Protein AF-0000000082836066 (afdb_homodimer)

Organism: NCBI:txid1287738

Radius of gyration: 24.32 Å; Cα contacts (8 Å, |Δi|>4): 1169; chains: 2; bounding box: 62×65×56 Å

Nearest PDB structures (foldseek):
  9f14-assembly1_A  TM=7.361E-01  e=6.456E-20  Klebsiella aerogenes
  3fxq-assembly1_A  TM=5.839E-01  e=1.096E-19  Comamonas testosteroni
  5y2v-assembly1_C  TM=5.783E-01  e=2.811E-19  Synechocystis sp. PCC 6803 substr. Kazusa
  7d98-assembly1_Q  TM=5.309E-01  e=6.087E-20  Cupriavidus necator
  7dwo-assembly1_A  TM=5.742E-01  e=2.047E-16  Aliivibrio fischeri ES114

pLDDT: mean 82.31, std 14.46, range [27.47, 97.88]

Structure (mmCIF, N/CA/C/O backbone):
data_AF-0000000082836066-model_v1
#
loop_
_entity.id
_entity.type
_entity.pdbx_description
1 polymer 'HTH-type transcriptional regulator GbpR'
#
loop_
_atom_site.group_PDB
_atom_site.id
_atom_site.type_symbol
_atom_site.label_atom_id
_atom_site.label_alt_id
_atom_site.label_comp_id
_atom_site.label_asym_id
_atom_site.label_entity_id
_atom_site.label_seq_id
_atom_site.pdbx_PDB_ins_code
_atom_site.Cartn_x
_atom_site.Cartn_y
_atom_site.Cartn_z
_atom_site.occupancy
_atom_site.B_iso_or_equiv
_atom_site.auth_seq_id
_atom_site.auth_comp_id
_atom_site.auth_asym_id
_atom_site.auth_atom_id
_atom_site.pdbx_PDB_model_num
ATOM 1 N N . MET A 1 1 ? 23.344 31.312 3.625 1 27.47 1 MET A N 1
ATOM 2 C CA . MET A 1 1 ? 23.062 31.297 5.062 1 27.47 1 MET A CA 1
ATOM 3 C C . MET A 1 1 ? 22.422 29.984 5.484 1 27.47 1 MET A C 1
ATOM 5 O O . MET A 1 1 ? 21.516 29.5 4.812 1 27.47 1 MET A O 1
ATOM 9 N N . THR A 1 2 ? 23.141 29.281 6.203 1 36.34 2 THR A N 1
ATOM 10 C CA . THR A 1 2 ? 22.672 27.984 6.668 1 36.34 2 THR A CA 1
ATOM 11 C C . THR A 1 2 ? 21.281 28.094 7.27 1 36.34 2 THR A C 1
ATOM 13 O O . THR A 1 2 ? 21.031 28.922 8.156 1 36.34 2 THR A O 1
ATOM 16 N N . PRO A 1 3 ? 20.375 27.672 6.52 1 41.06 3 PRO A N 1
ATOM 17 C CA . PRO A 1 3 ? 19.031 27.75 7.074 1 41.06 3 PRO A CA 1
ATOM 18 C C . PRO A 1 3 ? 18.984 27.422 8.562 1 41.06 3 PRO A C 1
ATOM 20 O O . PRO A 1 3 ? 19.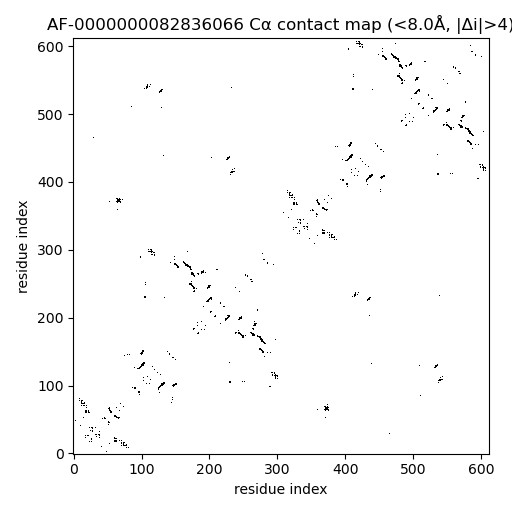656 26.5 9.023 1 41.06 3 PRO A O 1
ATOM 23 N N . PHE A 1 4 ? 18.297 28.266 9.336 1 49.38 4 PHE A N 1
ATOM 24 C CA . PHE A 1 4 ? 18.125 28.172 10.781 1 49.38 4 PHE A CA 1
ATOM 25 C C . PHE A 1 4 ? 19.469 28.234 11.484 1 49.38 4 PHE A C 1
ATOM 27 O O . PHE A 1 4 ? 19.672 27.578 12.516 1 49.38 4 PHE A O 1
ATOM 34 N N . LYS A 1 5 ? 20.453 29.062 10.789 1 47.41 5 LYS A N 1
ATOM 35 C CA . LYS A 1 5 ? 21.812 29.281 11.289 1 47.41 5 LYS A CA 1
ATOM 36 C C . LYS A 1 5 ? 22.516 27.953 11.578 1 47.41 5 LYS A C 1
ATOM 38 O O . LYS A 1 5 ? 23.375 27.891 12.453 1 47.41 5 LYS A O 1
ATOM 43 N N . GLY A 1 6 ? 21.984 26.891 10.867 1 49.12 6 GLY A N 1
ATOM 44 C CA . GLY A 1 6 ? 22.594 25.578 11.008 1 49.12 6 GLY A CA 1
ATOM 45 C C . GLY A 1 6 ? 22.234 24.891 12.32 1 49.12 6 GLY A C 1
ATOM 46 O O . GLY A 1 6 ? 22.875 23.906 12.703 1 49.12 6 GLY A O 1
ATOM 47 N N . LYS A 1 7 ? 21.344 25.453 13.023 1 53.62 7 LYS A N 1
ATOM 48 C CA . LYS A 1 7 ? 21.078 24.984 14.375 1 53.62 7 LYS A CA 1
ATOM 49 C C . LYS A 1 7 ? 19.906 23.984 14.391 1 53.62 7 LYS A C 1
ATOM 51 O O . LYS A 1 7 ? 19.734 23.25 15.367 1 53.62 7 LYS A O 1
ATOM 56 N N . LEU A 1 8 ? 19.203 24 13.266 1 59.16 8 LEU A N 1
ATOM 57 C CA . LEU A 1 8 ? 18.125 23.016 13.227 1 59.16 8 LEU A CA 1
ATOM 58 C C . LEU A 1 8 ? 18.641 21.656 12.797 1 59.16 8 LEU A C 1
ATOM 60 O O . LEU A 1 8 ? 19.219 21.531 11.711 1 59.16 8 LEU A O 1
ATOM 64 N N . ARG A 1 9 ? 18.578 20.703 13.773 1 63.16 9 ARG A N 1
ATOM 65 C CA . ARG A 1 9 ? 19.062 19.359 13.555 1 63.16 9 ARG A CA 1
ATOM 66 C C . ARG A 1 9 ? 17.922 18.422 13.156 1 63.16 9 ARG A C 1
ATOM 68 O O . ARG A 1 9 ? 16.75 18.734 13.367 1 63.16 9 ARG A O 1
ATOM 75 N N . THR A 1 10 ? 18.297 17.344 12.523 1 67.56 10 THR A N 1
ATOM 76 C CA . THR A 1 10 ? 17.344 16.328 12.148 1 67.56 10 THR A CA 1
ATOM 77 C C . THR A 1 10 ? 16.516 15.883 13.352 1 67.56 10 THR A C 1
ATOM 79 O O . THR A 1 10 ? 15.32 15.602 13.227 1 67.56 10 THR A O 1
ATOM 82 N N . ARG A 1 11 ? 17.219 15.828 14.461 1 70.88 11 ARG A N 1
ATOM 83 C CA . ARG A 1 11 ? 16.531 15.422 15.695 1 70.88 11 ARG A CA 1
ATOM 84 C C . ARG A 1 11 ? 15.398 16.375 16.031 1 70.88 11 ARG A C 1
ATOM 86 O O . ARG A 1 11 ? 14.359 15.961 16.547 1 70.88 11 ARG A O 1
ATOM 93 N N . HIS A 1 12 ? 15.664 17.688 15.773 1 72.44 12 HIS A N 1
ATOM 94 C CA . HIS A 1 12 ? 14.609 18.656 16.016 1 72.44 12 HIS A CA 1
ATOM 95 C C . HIS A 1 12 ? 13.367 18.344 15.18 1 72.44 12 HIS A C 1
ATOM 97 O O . HIS A 1 12 ? 12.242 18.453 15.672 1 72.44 12 HIS A O 1
ATOM 103 N N . LEU A 1 13 ? 13.664 17.953 13.969 1 71 13 LEU A N 1
ATOM 104 C CA . LEU A 1 13 ? 12.555 17.625 13.078 1 71 13 LEU A CA 1
ATOM 105 C C . LEU A 1 13 ? 11.789 16.422 13.594 1 71 13 LEU A C 1
ATOM 107 O O . LEU A 1 13 ? 10.555 16.406 13.578 1 71 13 LEU A O 1
ATOM 111 N N . GLU A 1 14 ? 12.484 15.453 14.047 1 73.31 14 GLU A N 1
ATOM 112 C CA . GLU A 1 14 ? 11.875 14.258 14.625 1 73.31 14 GLU A CA 1
ATOM 113 C C . GLU A 1 14 ? 11.031 14.602 15.852 1 73.31 14 GLU A C 1
ATOM 115 O O . GLU A 1 14 ? 9.938 14.062 16.031 1 73.31 14 GLU A O 1
ATOM 120 N N . ILE A 1 15 ? 11.609 15.453 16.688 1 76.19 15 ILE A N 1
ATOM 121 C CA . ILE A 1 15 ? 10.93 15.867 17.906 1 76.19 15 ILE A CA 1
ATOM 122 C C . ILE A 1 15 ? 9.602 16.547 17.547 1 76.19 15 ILE A C 1
ATOM 124 O O . ILE A 1 15 ? 8.555 16.188 18.094 1 76.19 15 ILE A O 1
ATOM 128 N N . VAL A 1 16 ? 9.727 17.453 16.641 1 78.25 16 VAL A N 1
ATOM 129 C CA . VAL A 1 16 ? 8.531 18.203 16.281 1 78.25 16 VAL A CA 1
ATOM 130 C C . VAL A 1 16 ? 7.469 17.25 15.727 1 78.25 16 VAL A C 1
ATOM 132 O O . VAL A 1 16 ? 6.297 17.344 16.109 1 78.25 16 VAL A O 1
ATOM 135 N N . LEU A 1 17 ? 7.91 16.359 14.961 1 72.75 17 LEU A N 1
ATOM 136 C CA . LEU A 1 17 ? 6.953 15.445 14.352 1 72.75 17 LEU A CA 1
ATOM 137 C C . LEU A 1 17 ? 6.355 14.508 15.398 1 72.75 17 LEU A C 1
ATOM 139 O O . LEU A 1 17 ? 5.148 14.258 15.383 1 72.75 17 LEU A O 1
ATOM 143 N N . THR A 1 18 ? 7.168 14.039 16.266 1 74.81 18 THR A N 1
ATOM 144 C CA . THR A 1 18 ? 6.711 13.102 17.297 1 74.81 18 THR A CA 1
ATOM 145 C C . THR A 1 18 ? 5.727 13.773 18.25 1 74.81 18 THR A C 1
ATOM 147 O O . THR A 1 18 ? 4.688 13.203 18.578 1 74.81 18 THR A O 1
ATOM 150 N N . VAL A 1 19 ? 6.059 14.953 18.625 1 78 19 VAL A N 1
ATOM 151 C CA . VAL A 1 19 ? 5.191 15.695 19.531 1 78 19 VAL A CA 1
ATOM 152 C C . VAL A 1 19 ? 3.865 16.016 18.844 1 78 19 VAL A C 1
ATOM 154 O O . VAL A 1 19 ? 2.799 15.898 19.453 1 78 19 VAL A O 1
ATOM 157 N N . ALA A 1 20 ? 4.027 16.391 17.656 1 74.94 20 ALA A N 1
ATOM 158 C CA . ALA A 1 20 ? 2.82 16.703 16.891 1 74.94 20 ALA A CA 1
ATOM 159 C C . ALA A 1 20 ? 1.93 15.477 16.734 1 74.94 20 ALA A C 1
ATOM 161 O O . ALA A 1 20 ? 0.705 15.57 16.844 1 74.94 20 ALA A O 1
ATOM 162 N N . GLU A 1 21 ? 2.59 14.461 16.438 1 67.25 21 GLU A N 1
ATOM 163 C CA . GLU A 1 21 ? 1.878 13.211 16.172 1 67.25 21 GLU A CA 1
ATOM 164 C C . GLU A 1 21 ? 1.213 12.68 17.438 1 67.25 21 GLU A C 1
ATOM 166 O O . GLU A 1 21 ? 0.056 12.25 17.406 1 67.25 21 GLU A O 1
ATOM 171 N N . LEU A 1 22 ? 1.897 12.719 18.547 1 68.38 22 LEU A N 1
ATOM 172 C CA . LEU A 1 22 ? 1.424 12.094 19.766 1 68.38 22 LEU A CA 1
ATOM 173 C C . LEU A 1 22 ? 0.566 13.055 20.578 1 68.38 22 LEU A C 1
ATOM 175 O O . LEU A 1 22 ? -0.261 12.625 21.391 1 68.38 22 LEU A O 1
ATOM 179 N N . GLY A 1 23 ? 0.705 14.312 20.359 1 73.31 23 GLY A N 1
ATOM 180 C CA . GLY A 1 23 ? -0.079 15.344 21.016 1 73.31 23 GLY A CA 1
ATOM 181 C C . GLY A 1 23 ? 0.1 15.359 22.531 1 73.31 23 GLY A C 1
ATOM 182 O O . GLY A 1 23 ? -0.741 15.891 23.25 1 73.31 23 GLY A O 1
ATOM 183 N N . ASN A 1 24 ? 0.941 14.633 23.016 1 77.19 24 ASN A N 1
ATOM 184 C CA . ASN A 1 24 ? 1.26 14.516 24.438 1 77.19 24 ASN A CA 1
ATOM 185 C C . ASN A 1 24 ? 2.768 14.484 24.672 1 77.19 24 ASN A C 1
ATOM 187 O O . ASN A 1 24 ? 3.459 13.586 24.172 1 77.19 24 ASN A O 1
ATOM 191 N N . LEU A 1 25 ? 3.158 15.5 25.469 1 80.94 25 LEU A N 1
ATOM 192 C CA . LEU A 1 25 ? 4.594 15.68 25.656 1 80.94 25 LEU A CA 1
ATOM 193 C C . LEU A 1 25 ? 5.203 14.477 26.375 1 80.94 25 LEU A C 1
ATOM 195 O O . LEU A 1 25 ? 6.316 14.055 26.047 1 80.94 25 LEU A O 1
ATOM 199 N N . SER A 1 26 ? 4.422 14 27.297 1 80.5 26 SER A N 1
ATOM 200 C CA . SER A 1 26 ? 4.953 12.867 28.047 1 80.5 26 SER A CA 1
ATOM 201 C C . SER A 1 26 ? 5.102 11.633 27.156 1 80.5 26 SER A C 1
ATOM 203 O O . SER A 1 26 ? 6.113 10.938 27.219 1 80.5 26 SER A O 1
ATOM 205 N N . LYS A 1 27 ? 4.152 11.453 26.406 1 78.31 27 LYS A N 1
ATOM 206 C CA . LYS A 1 27 ? 4.191 10.312 25.5 1 78.31 27 LYS A CA 1
ATOM 207 C C . LYS A 1 27 ? 5.277 10.484 24.438 1 78.31 27 LYS A C 1
ATOM 209 O O . LYS A 1 27 ? 5.969 9.523 24.094 1 78.31 27 LYS A O 1
ATOM 214 N N . ALA A 1 28 ? 5.34 11.617 23.984 1 79.81 28 ALA A N 1
ATOM 215 C CA . ALA A 1 28 ? 6.379 11.922 23 1 79.81 28 ALA A CA 1
ATOM 216 C C . ALA A 1 28 ? 7.77 11.742 23.594 1 79.81 28 ALA A C 1
ATOM 218 O O . ALA A 1 28 ? 8.672 11.211 22.938 1 79.81 28 ALA A O 1
ATOM 219 N N . ALA A 1 29 ? 7.91 12.164 24.781 1 84.19 29 ALA A N 1
ATOM 220 C CA . ALA A 1 29 ? 9.188 12.008 25.469 1 84.19 29 ALA A CA 1
ATOM 221 C C . ALA A 1 29 ? 9.57 10.539 25.594 1 84.19 29 ALA A C 1
ATOM 223 O O . ALA A 1 29 ? 10.719 10.164 25.359 1 84.19 29 ALA A O 1
ATOM 224 N N . ALA A 1 30 ? 8.602 9.789 25.922 1 75.5 30 ALA A N 1
ATOM 225 C CA . ALA A 1 30 ? 8.844 8.352 26.062 1 75.5 30 ALA A CA 1
ATOM 226 C C . ALA A 1 30 ? 9.281 7.742 24.719 1 75.5 30 ALA A C 1
ATOM 228 O O . ALA A 1 30 ? 10.25 6.98 24.672 1 75.5 30 ALA A O 1
ATOM 229 N N . GLN A 1 31 ? 8.656 8.156 23.734 1 70.38 31 GLN A N 1
ATOM 230 C CA . GLN A 1 31 ? 8.953 7.613 22.422 1 70.38 31 GLN A CA 1
ATOM 231 C C . GLN A 1 31 ? 10.336 8.055 21.938 1 70.38 31 GLN A C 1
ATOM 233 O O . GLN A 1 31 ? 11.031 7.305 21.25 1 70.38 31 GLN A O 1
ATOM 238 N N . LEU A 1 32 ? 10.633 9.172 22.297 1 73.81 32 LEU A N 1
ATOM 239 C CA . LEU A 1 32 ? 11.898 9.758 21.859 1 73.81 32 LEU A CA 1
ATOM 240 C C . LEU A 1 32 ? 13.008 9.469 22.859 1 73.81 32 LEU A C 1
ATOM 242 O O . LEU A 1 32 ? 14.102 10.031 22.75 1 73.81 32 LEU A O 1
ATOM 246 N N . HIS A 1 33 ? 12.648 8.602 23.812 1 75.56 33 HIS A N 1
ATOM 247 C CA . HIS A 1 33 ? 13.609 8.219 24.844 1 75.56 33 HIS A CA 1
ATOM 248 C C . HIS A 1 33 ? 14.211 9.445 25.516 1 75.56 33 HIS A C 1
ATOM 250 O O . HIS A 1 33 ? 15.438 9.555 25.625 1 75.56 33 HIS A O 1
ATOM 256 N N . SER A 1 34 ? 13.422 10.328 25.812 1 78.69 34 SER A N 1
ATOM 257 C CA . SER A 1 34 ? 13.781 11.555 26.516 1 78.69 34 SER A CA 1
ATOM 258 C C . SER A 1 34 ? 12.875 11.797 27.719 1 78.69 34 SER A C 1
ATOM 260 O O . SER A 1 34 ? 11.891 11.086 27.906 1 78.69 34 SER A O 1
ATOM 262 N N . THR A 1 35 ? 13.383 12.531 28.672 1 82.56 35 THR A N 1
ATOM 263 C CA . THR A 1 35 ? 12.5 12.977 29.75 1 82.56 35 THR A CA 1
ATOM 264 C C . THR A 1 35 ? 11.555 14.062 29.25 1 82.56 35 THR A C 1
ATOM 266 O O . THR A 1 35 ? 11.836 14.742 28.266 1 82.56 35 THR A O 1
ATOM 269 N N . GLN A 1 36 ? 10.422 14.047 29.891 1 86.88 36 GLN A N 1
ATOM 270 C CA . GLN A 1 36 ? 9.461 15.078 29.516 1 86.88 36 GLN A CA 1
ATOM 271 C C . GLN A 1 36 ? 10.07 16.469 29.625 1 86.88 36 GLN A C 1
ATOM 273 O O . GLN A 1 36 ? 9.812 17.328 28.797 1 86.88 36 GLN A O 1
ATOM 278 N N . SER A 1 37 ? 10.898 16.688 30.719 1 88.75 37 SER A N 1
ATOM 279 C CA . SER A 1 37 ? 11.562 17.984 30.875 1 88.75 37 SER A CA 1
ATOM 280 C C . SER A 1 37 ? 12.539 18.234 29.734 1 88.75 37 SER A C 1
ATOM 282 O O . SER A 1 37 ? 12.617 19.359 29.219 1 88.75 37 SER A O 1
ATOM 284 N N . GLY A 1 38 ? 13.266 17.219 29.359 1 87.19 38 GLY A N 1
ATOM 285 C CA . GLY A 1 38 ? 14.188 17.328 28.25 1 87.19 38 GLY A CA 1
ATOM 286 C C . GLY A 1 38 ? 13.5 17.625 26.938 1 87.19 38 GLY A C 1
ATOM 287 O O . GLY A 1 38 ? 13.984 18.453 26.156 1 87.19 38 GLY A O 1
ATOM 288 N N . LEU A 1 39 ? 12.438 16.922 26.734 1 87.31 39 LEU A N 1
ATOM 289 C CA . LEU A 1 39 ? 11.68 17.156 25.5 1 87.31 39 LEU A CA 1
ATOM 290 C C . LEU A 1 39 ? 11.094 18.562 25.484 1 87.31 39 LEU A C 1
ATOM 292 O O . LEU A 1 39 ? 11.102 19.219 24.438 1 87.31 39 LEU A O 1
ATOM 296 N N . SER A 1 40 ? 10.57 19.016 26.641 1 88.06 40 SER A N 1
ATOM 297 C CA . SER A 1 40 ? 10.023 20.359 26.734 1 88.06 40 SER A CA 1
ATOM 298 C C . SER A 1 40 ? 11.086 21.406 26.438 1 88.06 40 SER A C 1
ATOM 300 O O . SER A 1 40 ? 10.82 22.375 25.703 1 88.06 40 SER A O 1
ATOM 302 N N . ARG A 1 41 ? 12.25 21.219 26.875 1 86.69 41 ARG A N 1
ATOM 303 C CA . ARG A 1 41 ? 13.367 22.125 26.594 1 86.69 41 ARG A CA 1
ATOM 304 C C . ARG A 1 41 ? 13.734 22.109 25.109 1 86.69 41 ARG A C 1
ATOM 306 O O . ARG A 1 41 ? 14.031 23.156 24.531 1 86.69 41 ARG A O 1
ATOM 313 N N . ALA A 1 42 ? 13.789 20.906 24.656 1 84.38 42 ALA A N 1
ATOM 314 C CA . ALA A 1 42 ? 14.109 20.781 23.25 1 84.38 42 ALA A CA 1
ATOM 315 C C . ALA A 1 42 ? 13.094 21.516 22.375 1 84.38 42 ALA A C 1
ATOM 317 O O . ALA A 1 42 ? 13.469 22.188 21.406 1 84.38 42 ALA A O 1
ATOM 318 N N . ILE A 1 43 ? 11.859 21.344 22.719 1 86.44 43 ILE A N 1
ATOM 319 C CA . ILE A 1 43 ? 10.812 22.031 21.984 1 86.44 43 ILE A CA 1
ATOM 320 C C . ILE A 1 43 ? 11.008 23.547 22.094 1 86.44 43 ILE A C 1
ATOM 322 O O . ILE A 1 43 ? 10.898 24.266 21.094 1 86.44 43 ILE A O 1
ATOM 326 N N . ALA A 1 44 ? 11.297 24 23.219 1 86.38 44 ALA A N 1
ATOM 327 C CA . ALA A 1 44 ? 11.555 25.422 23.438 1 86.38 44 ALA A CA 1
ATOM 328 C C . ALA A 1 44 ? 12.734 25.906 22.594 1 86.38 44 ALA A C 1
ATOM 330 O O . ALA A 1 44 ? 12.688 26.984 22 1 86.38 44 ALA A O 1
ATOM 331 N N . GLU A 1 45 ? 13.766 25.125 22.594 1 80.19 45 GLU A N 1
ATOM 332 C CA . GLU A 1 45 ? 14.938 25.438 21.766 1 80.19 45 GLU A CA 1
ATOM 333 C C . GLU A 1 45 ? 14.562 25.516 20.297 1 80.19 45 GLU A C 1
ATOM 335 O O . GLU A 1 45 ? 15 26.438 19.594 1 80.19 45 GLU A O 1
ATOM 340 N N . ILE A 1 46 ? 13.82 24.547 19.844 1 78.25 46 ILE A N 1
ATOM 341 C CA . ILE A 1 46 ? 13.391 24.516 18.438 1 78.25 46 ILE A CA 1
ATOM 342 C C . ILE A 1 46 ? 12.555 25.766 18.141 1 78.25 46 ILE A C 1
ATOM 344 O O . ILE A 1 46 ? 12.742 26.406 17.109 1 78.25 46 ILE A O 1
ATOM 348 N N . GLU A 1 47 ? 11.664 26.016 19.078 1 81.44 47 GLU A N 1
ATOM 349 C CA . GLU A 1 47 ? 10.805 27.188 18.891 1 81.44 47 GLU A CA 1
ATOM 350 C C . GLU A 1 47 ? 11.617 28.484 18.891 1 81.44 47 GLU A C 1
ATOM 352 O O . GLU A 1 47 ? 11.312 29.406 18.141 1 81.44 47 GLU A O 1
ATOM 357 N N . GLU A 1 48 ? 12.617 28.531 19.641 1 77 48 GLU A N 1
ATOM 358 C CA . GLU A 1 48 ? 13.531 29.672 19.641 1 77 48 GLU A CA 1
ATOM 359 C C . GLU A 1 48 ? 14.266 29.797 18.312 1 77 48 GLU A C 1
ATOM 361 O O . GLU A 1 48 ? 14.398 30.891 17.766 1 77 48 GLU A O 1
ATOM 366 N N . LEU A 1 49 ? 14.719 28.703 17.891 1 69.62 49 LEU A N 1
ATOM 367 C CA . LEU A 1 49 ? 15.445 28.688 16.625 1 69.62 49 LEU A CA 1
ATOM 368 C C . LEU A 1 49 ? 14.547 29.125 15.469 1 69.62 49 LEU A C 1
ATOM 370 O O . LEU A 1 49 ? 14.992 29.844 14.57 1 69.62 49 LEU A O 1
ATOM 374 N N . VAL A 1 50 ? 13.328 28.594 15.594 1 67.81 50 VAL A N 1
ATOM 375 C CA . VAL A 1 50 ? 12.367 28.891 14.531 1 67.81 50 VAL A CA 1
ATOM 376 C C . VAL A 1 50 ? 11.781 30.281 14.742 1 67.81 50 VAL A C 1
ATOM 378 O O . VAL A 1 50 ? 11.305 30.922 13.789 1 67.81 50 VAL A O 1
ATOM 381 N N . GLY A 1 51 ? 11.93 30.828 15.969 1 66.31 51 GLY A N 1
ATOM 382 C CA . GLY A 1 51 ? 11.43 32.156 16.328 1 66.31 51 GLY A CA 1
ATOM 383 C C . GLY A 1 51 ? 9.93 32.188 16.547 1 66.31 51 GLY A C 1
ATOM 384 O O . GLY A 1 51 ? 9.297 33.219 16.375 1 66.31 51 GLY A O 1
ATOM 385 N N . ALA A 1 52 ? 9.359 31.016 16.719 1 70 52 ALA A N 1
ATOM 386 C CA . ALA A 1 52 ? 7.918 30.922 16.922 1 70 52 ALA A CA 1
ATOM 387 C C . ALA A 1 52 ? 7.555 29.703 17.766 1 70 52 ALA A C 1
ATOM 389 O O . ALA A 1 52 ? 8.328 28.75 17.844 1 70 52 ALA A O 1
ATOM 390 N N . ARG A 1 53 ? 6.398 29.812 18.391 1 80.81 53 ARG A N 1
ATOM 391 C CA . ARG A 1 53 ? 5.863 28.641 19.094 1 80.81 53 ARG A CA 1
ATOM 392 C C . ARG A 1 53 ? 5.301 27.625 18.109 1 80.81 53 ARG A C 1
ATOM 394 O O . ARG A 1 53 ? 4.551 27.984 17.203 1 80.81 53 ARG A O 1
ATOM 401 N N . LEU A 1 54 ? 5.82 26.422 18.312 1 79.88 54 LEU A N 1
ATOM 402 C CA . LEU A 1 54 ? 5.383 25.328 17.453 1 79.88 54 LEU A CA 1
ATOM 403 C C . LEU A 1 54 ? 4.234 24.562 18.078 1 79.88 54 LEU A C 1
ATOM 405 O O . LEU A 1 54 ? 3.418 23.953 17.375 1 79.88 54 LEU A O 1
ATOM 409 N N . PHE A 1 55 ? 4.238 24.516 19.438 1 85 55 PHE A N 1
ATOM 410 C CA . PHE A 1 55 ? 3.246 23.75 20.172 1 85 55 PHE A CA 1
ATOM 411 C C . PHE A 1 55 ? 2.555 24.609 21.219 1 85 55 PHE A C 1
ATOM 413 O O . PHE A 1 55 ? 3.131 25.594 21.703 1 85 55 PHE A O 1
ATOM 420 N N . GLU A 1 56 ? 1.293 24.297 21.422 1 80.69 56 GLU A N 1
ATOM 421 C CA . GLU A 1 56 ? 0.542 24.938 22.5 1 80.69 56 GLU A CA 1
ATOM 422 C C . GLU A 1 56 ? -0.115 23.906 23.406 1 80.69 56 GLU A C 1
ATOM 424 O O . GLU A 1 56 ? -0.489 22.828 22.953 1 80.69 56 GLU A O 1
ATOM 429 N N . ARG A 1 57 ? -0.112 24.203 24.719 1 76.81 57 ARG A N 1
ATOM 430 C CA . ARG A 1 57 ? -0.757 23.344 25.703 1 76.81 57 ARG A CA 1
ATOM 431 C C . ARG A 1 57 ? -2.264 23.578 25.734 1 76.81 57 ARG A C 1
ATOM 433 O O . ARG A 1 57 ? -2.719 24.734 25.75 1 76.81 57 ARG A O 1
ATOM 440 N N . THR A 1 58 ? -2.92 22.594 25.422 1 69.31 58 THR A N 1
ATOM 441 C CA . THR A 1 58 ? -4.375 22.641 25.5 1 69.31 58 THR A CA 1
ATOM 442 C C . THR A 1 58 ? -4.895 21.672 26.562 1 69.31 58 THR A C 1
ATOM 444 O O . THR A 1 58 ? -4.113 20.953 27.188 1 69.31 58 THR A O 1
ATOM 447 N N . ALA A 1 59 ? -6.215 21.719 26.844 1 65.88 59 ALA A N 1
ATOM 448 C CA . ALA A 1 59 ? -6.832 20.797 27.797 1 65.88 59 ALA A CA 1
ATOM 449 C C . ALA A 1 59 ? -6.621 19.344 27.375 1 65.88 59 ALA A C 1
ATOM 451 O O . ALA A 1 59 ? -6.605 18.453 28.219 1 65.88 59 ALA A O 1
ATOM 452 N N . ARG A 1 60 ? -6.355 19.172 26.234 1 58.41 60 ARG A N 1
ATOM 453 C CA . ARG A 1 60 ? -6.293 17.812 25.688 1 58.41 60 ARG A CA 1
ATOM 454 C C . ARG A 1 60 ? -4.848 17.359 25.531 1 58.41 60 ARG A C 1
ATOM 456 O O . ARG A 1 60 ? -4.59 16.219 25.156 1 58.41 60 ARG A O 1
ATOM 463 N N . GLY A 1 61 ? -3.992 18.25 25.875 1 74.56 61 GLY A N 1
ATOM 464 C CA . GLY A 1 61 ? -2.58 17.938 25.75 1 74.56 61 GLY A CA 1
ATOM 465 C C . GLY A 1 61 ? -1.805 18.953 24.938 1 74.56 61 GLY A C 1
ATOM 466 O O . GLY A 1 61 ? -2.004 20.156 25.109 1 74.56 61 GLY A O 1
ATOM 467 N N . THR A 1 62 ? -0.797 18.469 24.219 1 77.94 62 THR A N 1
ATOM 468 C CA . THR A 1 62 ? 0.062 19.328 23.406 1 77.94 62 THR A CA 1
ATOM 469 C C . THR A 1 62 ? -0.354 19.266 21.938 1 77.94 62 THR A C 1
ATOM 471 O O . THR A 1 62 ? -0.503 18.188 21.375 1 77.94 62 THR A O 1
ATOM 474 N N . SER A 1 63 ? -0.7 20.375 21.453 1 78.38 63 SER A N 1
ATOM 475 C CA . SER A 1 63 ? -1.1 20.438 20.047 1 78.38 63 SER A CA 1
ATOM 476 C C . SER A 1 63 ? -0.204 21.375 19.266 1 78.38 63 SER A C 1
ATOM 478 O O . SER A 1 63 ? 0.385 22.297 19.828 1 78.38 63 SER A O 1
ATOM 480 N N . CYS A 1 64 ? -0.024 21.062 18.016 1 73.31 64 CYS A N 1
ATOM 481 C CA . CYS A 1 64 ? 0.785 21.922 17.172 1 73.31 64 CYS A CA 1
ATOM 482 C C . CYS A 1 64 ? 0.113 23.266 16.953 1 73.31 64 CYS A C 1
ATOM 484 O O . CYS A 1 64 ? -1.105 23.344 16.781 1 73.31 64 CYS A O 1
ATOM 486 N N . THR A 1 65 ? 0.953 24.453 17.094 1 68.06 65 THR A N 1
ATOM 487 C CA . THR A 1 65 ? 0.55 25.734 16.516 1 68.06 65 THR A CA 1
ATOM 488 C C . THR A 1 65 ? 0.508 25.656 14.992 1 68.06 65 THR A C 1
ATOM 490 O O . THR A 1 65 ? 0.966 24.672 14.398 1 68.06 65 THR A O 1
ATOM 493 N N . PRO A 1 66 ? 0.005 26.594 14.375 1 53.12 66 PRO A N 1
ATOM 494 C CA . PRO A 1 66 ? 0.083 26.625 12.914 1 53.12 66 PRO A CA 1
ATOM 495 C C . PRO A 1 66 ? 1.515 26.5 12.398 1 53.12 66 PRO A C 1
ATOM 497 O O . PRO A 1 66 ? 1.762 25.797 11.414 1 53.12 66 PRO A O 1
ATOM 500 N N . LEU A 1 67 ? 2.354 27.219 13.008 1 57.38 67 LEU A N 1
ATOM 501 C CA . LEU A 1 67 ? 3.77 27.109 12.672 1 57.38 67 LEU A CA 1
ATOM 502 C C . LEU A 1 67 ? 4.297 25.719 12.984 1 57.38 67 LEU A C 1
ATOM 504 O O . LEU A 1 67 ? 5.164 25.203 12.273 1 57.38 67 LEU A O 1
ATOM 508 N N . GLY A 1 68 ? 3.662 25.188 13.977 1 69.12 68 GLY A N 1
ATOM 509 C CA . GLY A 1 68 ? 4.023 23.812 14.297 1 69.12 68 GLY A CA 1
ATOM 510 C C . GLY A 1 68 ? 3.633 22.828 13.211 1 69.12 68 GLY A C 1
ATOM 511 O O . GLY A 1 68 ? 4.41 21.938 12.867 1 69.12 68 GLY A O 1
ATOM 512 N N . GLU A 1 69 ? 2.555 22.953 12.672 1 61.5 69 GLU A N 1
ATOM 513 C CA . GLU A 1 69 ? 2.088 22.078 11.594 1 61.5 69 GLU A CA 1
ATOM 514 C C . GLU A 1 69 ? 2.947 22.234 10.344 1 61.5 69 GLU A C 1
ATOM 516 O O . GLU A 1 69 ? 3.303 21.25 9.703 1 61.5 69 GLU A O 1
ATOM 521 N N . ALA A 1 70 ? 3.215 23.531 10.008 1 54.72 70 ALA A N 1
ATOM 522 C CA . ALA A 1 70 ? 4.117 23.781 8.891 1 54.72 70 ALA A CA 1
ATOM 523 C C . ALA A 1 70 ? 5.477 23.125 9.109 1 54.72 70 ALA A C 1
ATOM 525 O O . ALA A 1 70 ? 6.039 22.531 8.195 1 54.72 70 ALA A O 1
ATOM 526 N N . MET A 1 71 ? 5.809 23.344 10.289 1 63.5 71 MET A N 1
ATOM 527 C CA . MET A 1 71 ? 7.094 22.75 10.625 1 63.5 71 MET A CA 1
ATOM 528 C C . MET A 1 71 ? 7.035 21.219 10.484 1 63.5 71 MET A C 1
ATOM 530 O O . MET A 1 71 ? 7.996 20.609 10.031 1 63.5 71 MET A O 1
ATOM 534 N N . CYS A 1 72 ? 5.855 20.734 10.789 1 65.12 72 CYS A N 1
ATOM 535 C CA . CYS A 1 72 ? 5.719 19.297 10.688 1 65.12 72 CYS A CA 1
ATOM 536 C C . CYS A 1 72 ? 5.754 18.844 9.234 1 65.12 72 CYS A C 1
ATOM 538 O O . CYS A 1 72 ? 6.395 17.844 8.906 1 65.12 72 CYS A O 1
ATOM 540 N N . ARG A 1 73 ? 5.152 19.484 8.414 1 55.84 73 ARG A N 1
ATOM 541 C CA . ARG A 1 73 ? 5.172 19.172 6.988 1 55.84 73 ARG A CA 1
ATOM 542 C C . ARG A 1 73 ? 6.586 19.25 6.43 1 55.84 73 ARG A C 1
ATOM 544 O O . ARG A 1 73 ? 7.035 18.344 5.734 1 55.84 73 ARG A O 1
ATOM 551 N N . HIS A 1 74 ? 7.156 20.375 6.688 1 56.75 74 HIS A N 1
ATOM 552 C CA . HIS A 1 74 ? 8.531 20.547 6.227 1 56.75 74 HIS A CA 1
ATOM 553 C C . HIS A 1 74 ? 9.461 19.516 6.871 1 56.75 74 HIS A C 1
ATOM 555 O O . HIS A 1 74 ? 10.375 19.016 6.223 1 56.75 74 HIS A O 1
ATOM 561 N N . ALA A 1 75 ? 9.094 19.359 8.156 1 64.06 75 ALA A N 1
ATOM 562 C CA . ALA A 1 75 ? 9.914 18.375 8.852 1 64.06 75 ALA A CA 1
ATOM 563 C C . ALA A 1 75 ? 9.805 17 8.188 1 64.06 75 ALA A C 1
ATOM 565 O O . ALA A 1 75 ? 10.812 16.312 8.008 1 64.06 75 ALA A O 1
ATOM 566 N N . ARG A 1 76 ? 8.602 16.734 7.809 1 59.75 76 ARG A N 1
ATOM 567 C CA . ARG A 1 76 ? 8.406 15.469 7.117 1 59.75 76 ARG A CA 1
ATOM 568 C C . ARG A 1 76 ? 9.172 15.438 5.801 1 59.75 76 ARG A C 1
ATOM 570 O O . ARG A 1 76 ? 9.852 14.445 5.496 1 59.75 76 ARG A O 1
ATOM 577 N N . GLN A 1 77 ? 9.031 16.469 5.09 1 55.62 77 GLN A N 1
ATOM 578 C CA . GLN A 1 77 ? 9.734 16.578 3.816 1 55.62 77 GLN A CA 1
ATOM 579 C C . GLN A 1 77 ? 11.25 16.516 4.016 1 55.62 77 GLN A C 1
ATOM 581 O O . GLN A 1 77 ? 11.945 15.82 3.283 1 55.62 77 GLN A O 1
ATOM 586 N N . LEU A 1 78 ? 11.609 17.281 4.965 1 55.91 78 LEU A N 1
ATOM 587 C CA . LEU A 1 78 ? 13.047 17.344 5.23 1 55.91 78 LEU A CA 1
ATOM 588 C C . LEU A 1 78 ? 13.57 16 5.719 1 55.91 78 LEU A C 1
ATOM 590 O O . LEU A 1 78 ? 14.625 15.547 5.27 1 55.91 78 LEU A O 1
ATOM 594 N N . LEU A 1 79 ? 12.695 15.5 6.566 1 61.03 79 LEU A N 1
ATOM 595 C CA . LEU A 1 79 ? 13.141 14.203 7.078 1 61.03 79 LEU A CA 1
ATOM 596 C C . LEU A 1 79 ? 13.125 13.148 5.973 1 61.03 79 LEU A C 1
ATOM 598 O O . LEU A 1 79 ? 14.016 12.297 5.91 1 61.03 79 LEU A O 1
ATOM 602 N N . THR A 1 80 ? 12.07 13.336 5.156 1 58.19 80 THR A N 1
ATOM 603 C CA . THR A 1 80 ? 12.023 12.461 3.986 1 58.19 80 THR A CA 1
ATOM 604 C C . THR A 1 80 ? 13.242 12.695 3.096 1 58.19 80 THR A C 1
ATOM 606 O O . THR A 1 80 ? 13.859 11.734 2.613 1 58.19 80 THR A O 1
ATOM 609 N N . GLY A 1 81 ? 13.461 13.898 2.838 1 56.03 81 GLY A N 1
ATOM 610 C CA . GLY A 1 81 ? 14.656 14.242 2.088 1 56.03 81 GLY A CA 1
ATOM 611 C C . GLY A 1 81 ? 15.93 13.711 2.723 1 56.03 81 GLY A C 1
ATOM 612 O O . GLY A 1 81 ? 16.797 13.18 2.029 1 56.03 81 GLY A O 1
ATOM 613 N N . PHE A 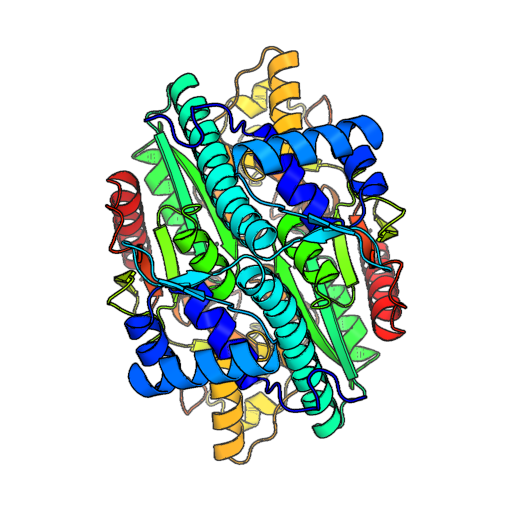1 82 ? 15.953 13.914 4.094 1 55.72 82 PHE A N 1
ATOM 614 C CA . PHE A 1 82 ? 17.109 13.398 4.812 1 55.72 82 PHE A CA 1
ATOM 615 C C . PHE A 1 82 ? 17.203 11.883 4.684 1 55.72 82 PHE A C 1
ATOM 617 O O . PHE A 1 82 ? 18.297 11.336 4.484 1 55.72 82 PHE A O 1
ATOM 624 N N . ARG A 1 83 ? 16.031 11.352 4.828 1 56.97 83 ARG A N 1
ATOM 625 C CA . ARG A 1 83 ? 16.031 9.906 4.684 1 56.97 83 ARG A CA 1
ATOM 626 C C . ARG A 1 83 ? 16.484 9.484 3.291 1 56.97 83 ARG A C 1
ATOM 628 O O . ARG A 1 83 ? 17.266 8.547 3.145 1 56.97 83 ARG A O 1
ATOM 635 N N . LYS A 1 84 ? 15.992 10.203 2.379 1 58.41 84 LYS A N 1
ATOM 636 C CA . LYS A 1 84 ? 16.422 9.93 1.01 1 58.41 84 LYS A CA 1
ATOM 637 C C . LYS A 1 84 ? 17.922 10.164 0.845 1 58.41 84 LYS A C 1
ATOM 639 O O . LYS A 1 84 ? 18.609 9.391 0.181 1 58.41 84 LYS A O 1
ATOM 644 N N . ALA A 1 85 ? 18.297 11.242 1.433 1 54.03 85 ALA A N 1
ATOM 645 C CA . ALA A 1 85 ? 19.734 11.539 1.367 1 54.03 85 ALA A CA 1
ATOM 646 C C . ALA A 1 85 ? 20.547 10.43 2.018 1 54.03 85 ALA A C 1
ATOM 648 O O . ALA A 1 85 ? 21.594 10.039 1.502 1 54.03 85 ALA A O 1
ATOM 649 N N . GLU A 1 86 ? 20.031 10.039 3.1 1 56.78 86 GLU A N 1
ATOM 650 C CA . GLU A 1 86 ? 20.719 8.945 3.787 1 56.78 86 GLU A CA 1
ATOM 651 C C . GLU A 1 86 ? 20.781 7.699 2.91 1 56.78 86 GLU A C 1
ATOM 653 O O . GLU A 1 86 ? 21.812 7.039 2.84 1 56.78 86 GLU A O 1
ATOM 658 N N . ILE A 1 87 ? 19.688 7.465 2.307 1 55.59 87 ILE A N 1
ATOM 659 C CA . ILE A 1 87 ? 19.641 6.309 1.417 1 55.59 87 ILE A CA 1
ATOM 660 C C . ILE A 1 87 ? 20.609 6.508 0.257 1 55.59 87 ILE A C 1
ATOM 662 O O . ILE A 1 87 ? 21.375 5.602 -0.081 1 55.59 87 ILE A O 1
ATOM 666 N N . ASP A 1 88 ? 20.547 7.676 -0.258 1 56.38 88 ASP A N 1
ATOM 667 C CA . ASP A 1 88 ? 21.422 7.977 -1.385 1 56.38 88 ASP A CA 1
ATOM 668 C C . ASP A 1 88 ? 22.891 7.91 -0.969 1 56.38 88 ASP A C 1
ATOM 670 O O . ASP A 1 88 ? 23.719 7.344 -1.685 1 56.38 88 ASP A O 1
ATOM 674 N N . LEU A 1 89 ? 23.156 8.477 0.212 1 53.25 89 LEU A N 1
ATOM 675 C CA . LEU A 1 89 ? 24.531 8.492 0.7 1 53.25 89 LEU A CA 1
ATOM 676 C C . LEU A 1 89 ? 25 7.078 1.038 1 53.25 89 LEU A C 1
ATOM 678 O O . LEU A 1 89 ? 26.125 6.707 0.739 1 53.25 89 LEU A O 1
ATOM 682 N N . ALA A 1 90 ? 24.141 6.371 1.698 1 57.06 90 ALA A N 1
ATOM 683 C CA . ALA A 1 90 ? 24.469 4.98 2.002 1 57.06 90 ALA A CA 1
ATOM 684 C C . ALA A 1 90 ? 24.75 4.195 0.726 1 57.06 90 ALA A C 1
ATOM 686 O O . ALA A 1 90 ? 25.672 3.375 0.692 1 57.06 90 ALA A O 1
ATOM 687 N N . ALA A 1 91 ? 23.953 4.484 -0.242 1 58.34 91 ALA A N 1
ATOM 688 C CA . ALA A 1 91 ? 24.172 3.842 -1.535 1 58.34 91 ALA A CA 1
ATOM 689 C C . ALA A 1 91 ? 25.531 4.223 -2.111 1 58.34 91 ALA A C 1
ATOM 691 O O . ALA A 1 91 ? 26.266 3.367 -2.604 1 58.34 91 ALA A O 1
ATOM 692 N N . LEU A 1 92 ? 25.875 5.438 -1.999 1 52.91 92 LEU A N 1
ATOM 693 C CA . LEU A 1 92 ? 27.156 5.906 -2.508 1 52.91 92 LEU A CA 1
ATOM 694 C C . LEU A 1 92 ? 28.312 5.285 -1.73 1 52.91 92 LEU A C 1
ATOM 696 O O . LEU A 1 92 ? 29.328 4.91 -2.316 1 52.91 92 LEU A O 1
ATOM 700 N N . LEU A 1 93 ? 28.109 5.172 -0.459 1 54.16 93 LEU A N 1
ATOM 701 C CA . LEU A 1 93 ? 29.141 4.602 0.4 1 54.16 93 LEU A CA 1
ATOM 702 C C . LEU A 1 93 ? 29.359 3.129 0.067 1 54.16 93 LEU A C 1
ATOM 704 O O . LEU A 1 93 ? 30.469 2.619 0.233 1 54.16 93 LEU A O 1
ATOM 708 N N . ARG A 1 94 ? 28.266 2.559 -0.408 1 56.69 94 ARG A N 1
ATOM 709 C CA . ARG A 1 94 ? 28.391 1.154 -0.786 1 56.69 94 ARG A CA 1
ATOM 710 C C . ARG A 1 94 ? 28.938 1.015 -2.203 1 56.69 94 ARG A C 1
ATOM 712 O O . ARG A 1 94 ? 29.016 -0.093 -2.74 1 56.69 94 ARG A O 1
ATOM 719 N N . GLY A 1 95 ? 29.281 2.172 -2.752 1 54.72 95 GLY A N 1
ATOM 720 C CA . GLY A 1 95 ? 29.844 2.129 -4.094 1 54.72 95 GLY A CA 1
ATOM 721 C C . GLY A 1 95 ? 28.781 2.246 -5.18 1 54.72 95 GLY A C 1
ATOM 722 O O . GLY A 1 95 ? 29.109 2.145 -6.367 1 54.72 95 GLY A O 1
ATOM 723 N N . ASP A 1 96 ? 27.625 2.465 -4.594 1 61.94 96 ASP A N 1
ATOM 724 C CA . ASP A 1 96 ? 26.562 2.625 -5.59 1 61.94 96 ASP A CA 1
ATOM 725 C C . ASP A 1 96 ? 26.625 4.004 -6.238 1 61.94 96 ASP A C 1
ATOM 727 O O . ASP A 1 96 ? 27.266 4.918 -5.707 1 61.94 96 ASP A O 1
ATOM 731 N N . GLU A 1 97 ? 26.219 4.082 -7.52 1 67.38 97 GLU A N 1
ATOM 732 C CA . GLU A 1 97 ? 26.203 5.324 -8.289 1 67.38 97 GLU A CA 1
ATOM 733 C C . GLU A 1 97 ? 24.969 6.168 -7.941 1 67.38 97 GLU A C 1
ATOM 735 O O . GLU A 1 97 ? 24.859 7.32 -8.375 1 67.38 97 GLU A O 1
ATOM 740 N N . GLY A 1 98 ? 24.141 5.559 -7.113 1 76.38 98 GLY A N 1
ATOM 741 C CA . GLY A 1 98 ? 22.969 6.332 -6.73 1 76.38 98 GLY A CA 1
ATOM 742 C C . GLY A 1 98 ? 21.781 5.473 -6.316 1 76.38 98 GLY A C 1
ATOM 743 O O . GLY A 1 98 ? 21.938 4.27 -6.094 1 76.38 98 GLY A O 1
ATOM 744 N N . SER A 1 99 ? 20.656 6.199 -6.031 1 83 99 SER A N 1
ATOM 745 C CA . SER A 1 99 ? 19.422 5.516 -5.637 1 83 99 SER A CA 1
ATOM 746 C C . SER A 1 99 ? 18.234 6.012 -6.445 1 83 99 SER A C 1
ATOM 748 O O . SER A 1 99 ? 18.266 7.125 -6.977 1 83 99 SER A O 1
ATOM 750 N N . LEU A 1 100 ? 17.344 5.117 -6.672 1 90 100 LEU A N 1
ATOM 751 C CA . LEU A 1 100 ? 16.094 5.422 -7.355 1 90 100 LEU A CA 1
ATOM 752 C C . LEU A 1 100 ? 14.898 4.883 -6.574 1 90 100 LEU A C 1
ATOM 754 O O . LEU A 1 100 ? 14.828 3.688 -6.281 1 90 100 LEU A O 1
ATOM 758 N N . THR A 1 101 ? 14.062 5.754 -6.141 1 91.81 101 THR A N 1
ATOM 759 C CA . THR A 1 101 ? 12.82 5.355 -5.488 1 91.81 101 THR A CA 1
ATOM 760 C C . THR A 1 101 ? 11.633 5.535 -6.434 1 91.81 101 THR A C 1
ATOM 762 O O . THR A 1 101 ? 11.297 6.656 -6.816 1 91.81 101 THR A O 1
ATOM 765 N N . VAL A 1 102 ? 10.992 4.426 -6.742 1 96.75 102 VAL A N 1
ATOM 766 C CA . VAL A 1 102 ? 9.867 4.414 -7.664 1 96.75 102 VAL A CA 1
ATOM 767 C C . VAL A 1 102 ? 8.57 4.164 -6.898 1 96.75 102 VAL A C 1
ATOM 769 O O . VAL A 1 102 ? 8.461 3.182 -6.16 1 96.75 102 VAL A O 1
ATOM 772 N N . GLY A 1 103 ? 7.652 5.113 -6.961 1 97.19 103 GLY A N 1
ATOM 773 C CA . GLY A 1 103 ? 6.293 4.809 -6.543 1 97.19 103 GLY A CA 1
ATOM 774 C C . GLY A 1 103 ? 5.512 4.023 -7.582 1 97.19 103 GLY A C 1
ATOM 775 O O . GLY A 1 103 ? 5.625 4.281 -8.781 1 97.19 103 GLY A O 1
ATOM 776 N N . CYS A 1 104 ? 4.746 3.076 -7.098 1 97.62 104 CYS A N 1
ATOM 777 C CA . CYS A 1 104 ? 3.988 2.24 -8.023 1 97.62 104 CYS A CA 1
ATOM 778 C C . CYS A 1 104 ? 2.584 1.976 -7.496 1 97.62 104 CYS A C 1
ATOM 780 O O . CYS A 1 104 ? 2.418 1.496 -6.375 1 97.62 104 CYS A O 1
ATOM 782 N N . PHE A 1 105 ? 1.627 2.305 -8.352 1 96.38 105 PHE A N 1
ATOM 783 C CA . PHE A 1 105 ? 0.264 1.881 -8.055 1 96.38 105 PHE A CA 1
ATOM 784 C C . PHE A 1 105 ? 0.196 0.37 -7.867 1 96.38 105 PHE A C 1
ATOM 786 O O . PHE A 1 105 ? 0.666 -0.387 -8.719 1 96.38 105 PHE A O 1
ATOM 793 N N . SER A 1 106 ? -0.391 -0.027 -6.809 1 97.25 106 SER A N 1
ATOM 794 C CA . SER A 1 106 ? -0.285 -1.39 -6.293 1 97.25 106 SER A CA 1
ATOM 795 C C . SER A 1 106 ? -0.724 -2.41 -7.34 1 97.25 106 SER A C 1
ATOM 797 O O . SER A 1 106 ? -0.179 -3.514 -7.402 1 97.25 106 SER A O 1
ATOM 799 N N . MET A 1 107 ? -1.653 -2.109 -8.203 1 96.62 107 MET A N 1
ATOM 800 C CA . MET A 1 107 ? -2.236 -3.07 -9.133 1 96.62 107 MET A CA 1
ATOM 801 C C . MET A 1 107 ? -1.281 -3.363 -10.281 1 96.62 107 MET A C 1
ATOM 803 O O . MET A 1 107 ? -1.506 -4.289 -11.062 1 96.62 107 MET A O 1
ATOM 807 N N . PHE A 1 108 ? -0.177 -2.631 -10.352 1 96.88 108 PHE A N 1
ATOM 808 C CA . PHE A 1 108 ? 0.804 -2.848 -11.406 1 96.88 108 PHE A CA 1
ATOM 809 C C . PHE A 1 108 ? 2.139 -3.299 -10.82 1 96.88 108 PHE A C 1
ATOM 811 O O . PHE A 1 108 ? 3.158 -3.297 -11.516 1 96.88 108 PHE A O 1
ATOM 818 N N . ALA A 1 109 ? 2.152 -3.602 -9.539 1 96 109 ALA A N 1
ATOM 819 C CA . ALA A 1 109 ? 3.402 -3.918 -8.852 1 96 109 ALA A CA 1
ATOM 820 C C . ALA A 1 109 ? 4.039 -5.18 -9.43 1 96 109 ALA A C 1
ATOM 822 O O . ALA A 1 109 ? 5.266 -5.289 -9.492 1 96 109 ALA A O 1
ATOM 823 N N . GLY A 1 110 ? 3.219 -6.203 -9.711 1 95.94 110 GLY A N 1
ATOM 824 C CA . GLY A 1 110 ? 3.758 -7.34 -10.438 1 95.94 110 GLY A CA 1
ATOM 825 C C . GLY A 1 110 ? 4.16 -7.004 -11.859 1 95.94 110 GLY A C 1
ATOM 826 O O . GLY A 1 110 ? 5.195 -6.371 -12.078 1 95.94 110 GLY A O 1
ATOM 827 N N . TRP A 1 111 ? 3.387 -7.465 -12.773 1 93.94 111 TRP A N 1
ATOM 828 C CA . TRP A 1 111 ? 3.531 -6.965 -14.141 1 93.94 111 TRP A CA 1
ATOM 829 C C . TRP A 1 111 ? 2.9 -5.582 -14.281 1 93.94 111 TRP A C 1
ATOM 831 O O . TRP A 1 111 ? 1.79 -5.348 -13.805 1 93.94 111 TRP A O 1
ATOM 841 N N . PRO A 1 112 ? 3.658 -4.691 -14.828 1 96 112 PRO A N 1
ATOM 842 C CA . PRO A 1 112 ? 4.922 -4.844 -15.547 1 96 112 PRO A CA 1
ATOM 843 C C . PRO A 1 112 ? 6.125 -4.371 -14.734 1 96 112 PRO A C 1
ATOM 845 O O . PRO A 1 112 ? 7.266 -4.453 -15.211 1 96 112 PRO A O 1
ATOM 848 N N . VAL A 1 113 ? 5.91 -3.926 -13.594 1 97.31 113 VAL A N 1
ATOM 849 C CA . VAL A 1 113 ? 6.949 -3.199 -12.867 1 97.31 113 VAL A CA 1
ATOM 850 C C . VAL A 1 113 ? 8.047 -4.164 -12.438 1 97.31 113 VAL A C 1
ATOM 852 O O . VAL A 1 113 ? 9.227 -3.807 -12.422 1 97.31 113 VAL A O 1
ATOM 855 N N . ALA A 1 114 ? 7.707 -5.363 -12.055 1 96.5 114 ALA A N 1
ATOM 856 C CA . ALA A 1 114 ? 8.711 -6.344 -11.656 1 96.5 114 ALA A CA 1
ATOM 857 C C . ALA A 1 114 ? 9.68 -6.633 -12.805 1 96.5 114 ALA A C 1
ATOM 859 O O . ALA A 1 114 ? 10.891 -6.703 -12.594 1 96.5 114 ALA A O 1
ATOM 860 N N . GLN A 1 115 ? 9.148 -6.828 -13.969 1 95.5 115 GLN A N 1
ATOM 861 C CA . GLN A 1 115 ? 9.984 -7.059 -15.141 1 95.5 115 GLN A CA 1
ATOM 862 C C . GLN A 1 115 ? 10.898 -5.863 -15.414 1 95.5 115 GLN A C 1
ATOM 864 O O . GLN A 1 115 ? 12.078 -6.035 -15.711 1 95.5 115 GLN A O 1
ATOM 869 N N . ALA A 1 116 ? 10.328 -4.723 -15.328 1 97.25 116 ALA A N 1
ATOM 870 C CA . ALA A 1 116 ? 11.109 -3.506 -15.531 1 97.25 116 ALA A CA 1
ATOM 871 C C . ALA A 1 116 ? 12.219 -3.389 -14.484 1 97.25 116 ALA A C 1
ATOM 873 O O . ALA A 1 116 ? 13.344 -2.994 -14.812 1 97.25 116 ALA A O 1
ATOM 874 N N . ALA A 1 117 ? 11.875 -3.648 -13.25 1 97.19 117 ALA A N 1
ATOM 875 C CA . ALA A 1 117 ? 12.852 -3.578 -12.164 1 97.19 117 ALA A CA 1
ATOM 876 C C . ALA A 1 117 ? 14.023 -4.523 -12.422 1 97.19 117 ALA A C 1
ATOM 878 O O . ALA A 1 117 ? 15.18 -4.148 -12.234 1 97.19 117 ALA A O 1
ATOM 879 N N . SER A 1 118 ? 13.68 -5.75 -12.789 1 94.94 118 SER A N 1
ATOM 880 C CA . SER A 1 118 ? 14.719 -6.73 -13.086 1 94.94 118 SER A CA 1
ATOM 881 C C . SER A 1 118 ? 15.648 -6.242 -14.188 1 94.94 118 SER A C 1
ATOM 883 O O . SER A 1 118 ? 16.875 -6.262 -14.031 1 94.94 118 SER A O 1
ATOM 885 N N . ARG A 1 119 ? 15.094 -5.789 -15.281 1 95.5 119 ARG A N 1
ATOM 886 C CA . ARG A 1 119 ? 15.867 -5.293 -16.422 1 95.5 119 ARG A CA 1
ATOM 887 C C . ARG A 1 119 ? 16.688 -4.066 -16.031 1 95.5 119 ARG A C 1
ATOM 889 O O . ARG A 1 119 ? 17.844 -3.932 -16.438 1 95.5 119 ARG A O 1
ATOM 896 N N . PHE A 1 120 ? 16.078 -3.178 -15.32 1 96.38 120 PHE A N 1
ATOM 897 C CA . PHE A 1 120 ? 16.75 -1.956 -14.883 1 96.38 120 PHE A CA 1
ATOM 898 C C . PHE A 1 120 ? 17.969 -2.281 -14.031 1 96.38 120 PHE A C 1
ATOM 900 O O . PHE A 1 120 ? 19.031 -1.677 -14.203 1 96.38 120 PHE A O 1
ATOM 907 N N . ARG A 1 121 ? 17.781 -3.168 -13.133 1 93.62 121 ARG A N 1
ATOM 908 C CA . ARG A 1 121 ? 18.875 -3.543 -12.242 1 93.62 121 ARG A CA 1
ATOM 909 C C . ARG A 1 121 ? 20.031 -4.176 -13.023 1 93.62 121 ARG A C 1
ATOM 911 O O . ARG A 1 121 ? 21.203 -4.012 -12.664 1 93.62 121 ARG A O 1
ATOM 918 N N . GLU A 1 122 ? 19.703 -4.949 -14.031 1 92.94 122 GLU A N 1
ATOM 919 C CA . GLU A 1 122 ? 20.719 -5.535 -14.891 1 92.94 122 GLU A CA 1
ATOM 920 C C . GLU A 1 122 ? 21.516 -4.453 -15.625 1 92.94 122 GLU A C 1
ATOM 922 O O . GLU A 1 122 ? 22.734 -4.551 -15.75 1 92.94 122 GLU A O 1
ATOM 927 N N . ARG A 1 123 ? 20.812 -3.457 -16.062 1 93.75 123 ARG A N 1
ATOM 928 C CA . ARG A 1 123 ? 21.422 -2.381 -16.844 1 93.75 123 ARG A CA 1
ATOM 929 C C . ARG A 1 123 ? 22.125 -1.374 -15.945 1 93.75 123 ARG A C 1
ATOM 931 O O . ARG A 1 123 ? 23.078 -0.715 -16.359 1 93.75 123 ARG A O 1
ATOM 938 N N . HIS A 1 124 ? 21.625 -1.266 -14.734 1 91.31 124 HIS A N 1
ATOM 939 C CA . HIS A 1 124 ? 22.141 -0.297 -13.781 1 91.31 124 HIS A CA 1
ATOM 940 C C . HIS A 1 124 ? 22.438 -0.956 -12.438 1 91.31 124 HIS A C 1
ATOM 942 O O . HIS A 1 124 ? 21.875 -0.573 -11.414 1 91.31 124 HIS A O 1
ATOM 948 N N . PRO A 1 125 ? 23.391 -1.778 -12.391 1 88.44 125 PRO A N 1
ATOM 949 C CA . PRO A 1 125 ? 23.641 -2.59 -11.203 1 88.44 125 PRO A CA 1
ATOM 950 C C . PRO A 1 125 ? 24.125 -1.76 -10.016 1 88.44 125 PRO A C 1
ATOM 952 O O . PRO A 1 125 ? 24.109 -2.23 -8.875 1 88.44 125 PRO A O 1
ATOM 955 N N . ARG A 1 126 ? 24.547 -0.533 -10.242 1 84.69 126 ARG A N 1
ATOM 956 C CA . ARG A 1 126 ? 25.109 0.277 -9.164 1 84.69 126 ARG A CA 1
ATOM 957 C C . ARG A 1 126 ? 24.078 1.268 -8.633 1 84.69 126 ARG A C 1
ATOM 959 O O . ARG A 1 126 ? 24.422 2.186 -7.883 1 84.69 126 ARG A O 1
ATOM 966 N N . ILE A 1 127 ? 22.859 1.09 -9.047 1 86 127 ILE A N 1
ATOM 967 C CA . ILE A 1 127 ? 21.781 1.927 -8.531 1 86 127 ILE A CA 1
ATOM 968 C C . ILE A 1 127 ? 20.922 1.128 -7.551 1 86 127 ILE A C 1
ATOM 970 O O . ILE A 1 127 ? 20.469 0.028 -7.867 1 86 127 ILE A O 1
ATOM 974 N N . THR A 1 128 ? 20.766 1.655 -6.352 1 85.38 128 THR A N 1
ATOM 975 C CA . THR A 1 128 ? 19.844 1.048 -5.387 1 85.38 128 THR A CA 1
ATOM 976 C C . THR A 1 128 ? 18.406 1.363 -5.742 1 85.38 128 THR A C 1
ATOM 978 O O . THR A 1 128 ? 18 2.529 -5.781 1 85.38 128 THR A O 1
ATOM 981 N N . LEU A 1 129 ? 17.672 0.345 -6.004 1 93.06 129 LEU A N 1
ATOM 982 C CA . LEU A 1 129 ? 16.281 0.512 -6.43 1 93.06 129 LEU A CA 1
ATOM 983 C C . LEU A 1 129 ? 15.32 0.216 -5.285 1 93.06 129 LEU A C 1
ATOM 985 O O . LEU A 1 129 ? 15.461 -0.799 -4.598 1 93.06 129 LEU A O 1
ATOM 989 N N . THR A 1 130 ? 14.422 1.089 -5.043 1 93.38 130 THR A N 1
ATOM 990 C CA . THR A 1 130 ? 13.352 0.92 -4.066 1 93.38 130 THR A CA 1
ATOM 991 C C . THR A 1 130 ? 11.984 1.146 -4.711 1 93.38 130 THR A C 1
ATOM 993 O O . THR A 1 130 ? 11.805 2.105 -5.465 1 93.38 130 THR A O 1
ATOM 996 N N . LEU A 1 131 ? 11.086 0.232 -4.449 1 96.88 131 LEU A N 1
ATOM 997 C CA . LEU A 1 131 ? 9.711 0.363 -4.922 1 96.88 131 LEU A CA 1
ATOM 998 C C . LEU A 1 131 ? 8.758 0.627 -3.762 1 96.88 131 LEU A C 1
ATOM 1000 O O . LEU A 1 131 ? 8.625 -0.203 -2.859 1 96.88 131 LEU A O 1
ATOM 1004 N N . GLU A 1 132 ? 8.133 1.761 -3.768 1 94.88 132 GLU A N 1
ATOM 1005 C CA . GLU A 1 132 ? 7.043 2.059 -2.842 1 94.88 132 GLU A CA 1
ATOM 1006 C C . GLU A 1 132 ? 5.684 1.78 -3.48 1 94.88 132 GLU A C 1
ATOM 1008 O O . GLU A 1 132 ? 5.242 2.518 -4.363 1 94.88 132 GLU A O 1
ATOM 1013 N N . ILE A 1 133 ? 5.027 0.802 -2.949 1 96.56 133 ILE A N 1
ATOM 1014 C CA . ILE A 1 133 ? 3.787 0.328 -3.551 1 96.56 133 ILE A CA 1
ATOM 1015 C C . ILE A 1 133 ? 2.596 0.862 -2.76 1 96.56 133 ILE A C 1
ATOM 1017 O O . ILE A 1 133 ? 2.586 0.812 -1.527 1 96.56 133 ILE A O 1
ATOM 1021 N N . GLY A 1 134 ? 1.609 1.388 -3.432 1 94.62 134 GLY A N 1
ATOM 1022 C CA . GLY A 1 134 ? 0.447 1.928 -2.746 1 94.62 134 GLY A CA 1
ATOM 1023 C C . GLY A 1 134 ? -0.605 2.473 -3.693 1 94.62 134 GLY A C 1
ATOM 1024 O O . GLY A 1 134 ? -0.7 2.033 -4.84 1 94.62 134 GLY A O 1
ATOM 1025 N N . THR A 1 135 ? -1.491 3.312 -3.184 1 91.69 135 THR A N 1
ATOM 1026 C CA . THR A 1 135 ? -2.539 3.939 -3.98 1 91.69 135 THR A CA 1
ATOM 1027 C C . THR A 1 135 ? -2.037 5.234 -4.613 1 91.69 135 THR A C 1
ATOM 1029 O O . THR A 1 135 ? -1.072 5.832 -4.133 1 91.69 135 THR A O 1
ATOM 1032 N N . HIS A 1 136 ? -2.674 5.602 -5.656 1 87.5 136 HIS A N 1
ATOM 1033 C CA . HIS A 1 136 ? -2.293 6.84 -6.324 1 87.5 136 HIS A CA 1
ATOM 1034 C C . HIS A 1 136 ? -2.307 8.016 -5.355 1 87.5 136 HIS A C 1
ATOM 1036 O O . HIS A 1 136 ? -1.384 8.836 -5.348 1 87.5 136 HIS A O 1
ATOM 1042 N N . GLU A 1 137 ? -3.357 8.125 -4.574 1 80.06 137 GLU A N 1
ATOM 1043 C CA . GLU A 1 137 ? -3.559 9.258 -3.668 1 80.06 137 GLU A CA 1
ATOM 1044 C C . GLU A 1 137 ? -2.396 9.391 -2.689 1 80.06 137 GLU A C 1
ATOM 1046 O O . GLU A 1 137 ? -1.911 10.5 -2.445 1 80.06 137 GLU A O 1
ATOM 1051 N N . ARG A 1 138 ? -1.966 8.328 -2.238 1 82.38 138 ARG A N 1
ATOM 1052 C CA . ARG A 1 138 ? -0.868 8.344 -1.276 1 82.38 138 ARG A CA 1
ATOM 1053 C C . ARG A 1 138 ? 0.465 8.602 -1.97 1 82.38 138 ARG A C 1
ATOM 1055 O O . ARG A 1 138 ? 1.283 9.383 -1.48 1 82.38 138 ARG A O 1
ATOM 1062 N N . LEU A 1 139 ? 0.654 8.008 -3.051 1 90.12 139 LEU A N 1
ATOM 1063 C CA . LEU A 1 139 ? 1.944 8.055 -3.727 1 90.12 139 LEU A CA 1
ATOM 1064 C C . LEU A 1 139 ? 2.186 9.43 -4.34 1 90.12 139 LEU A C 1
ATOM 1066 O O . LEU A 1 139 ? 3.326 9.891 -4.414 1 90.12 139 LEU A O 1
ATOM 1070 N N . ILE A 1 140 ? 1.137 10.047 -4.766 1 84.56 140 ILE A N 1
ATOM 1071 C CA . ILE A 1 140 ? 1.308 11.375 -5.348 1 84.56 140 ILE 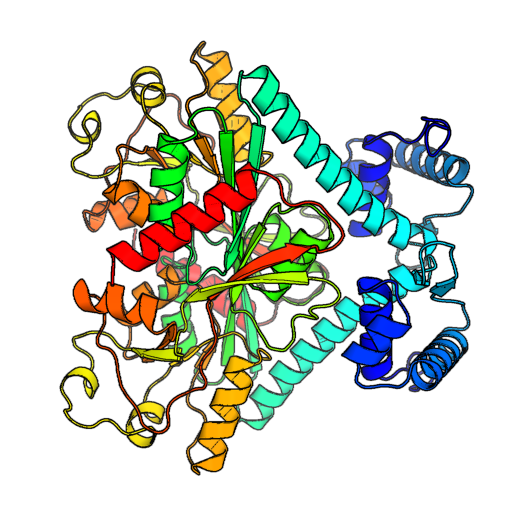A CA 1
ATOM 1072 C C . ILE A 1 140 ? 1.771 12.352 -4.27 1 84.56 140 ILE A C 1
ATOM 1074 O O . ILE A 1 140 ? 2.547 13.273 -4.551 1 84.56 140 ILE A O 1
ATOM 1078 N N . GLU A 1 141 ? 1.263 12.211 -3.074 1 75.5 141 GLU A N 1
ATOM 1079 C CA . GLU A 1 141 ? 1.734 13.016 -1.947 1 75.5 141 GLU A CA 1
ATOM 1080 C C . GLU A 1 141 ? 3.219 12.781 -1.689 1 75.5 141 GLU A C 1
ATOM 1082 O O . GLU A 1 141 ? 3.957 13.719 -1.388 1 75.5 141 GLU A O 1
ATOM 1087 N N . ASP A 1 142 ? 3.6 11.523 -1.756 1 82.94 142 ASP A N 1
ATOM 1088 C CA . ASP A 1 142 ? 5.012 11.188 -1.584 1 82.94 142 ASP A CA 1
ATOM 1089 C C . ASP A 1 142 ? 5.863 11.828 -2.678 1 82.94 142 ASP A C 1
ATOM 1091 O O . ASP A 1 142 ? 6.988 12.258 -2.422 1 82.94 142 ASP A O 1
ATOM 1095 N N . LEU A 1 143 ? 5.34 11.82 -3.891 1 85.88 143 LEU A N 1
ATOM 1096 C CA . LEU A 1 143 ? 6.043 12.469 -4.992 1 85.88 143 LEU A CA 1
ATOM 1097 C C . LEU A 1 143 ? 6.215 13.961 -4.723 1 85.88 143 LEU A C 1
ATOM 1099 O O . LEU A 1 143 ? 7.301 14.508 -4.918 1 85.88 143 LEU A O 1
ATOM 1103 N N . ASP A 1 144 ? 5.18 14.508 -4.227 1 74.31 144 ASP A N 1
ATOM 1104 C CA . ASP A 1 144 ? 5.195 15.938 -3.938 1 74.31 144 ASP A CA 1
ATOM 1105 C C . ASP A 1 144 ? 6.199 16.266 -2.832 1 74.31 144 ASP A C 1
ATOM 1107 O O . ASP A 1 144 ? 6.855 17.297 -2.867 1 74.31 144 ASP A O 1
ATOM 1111 N N . ALA A 1 145 ? 6.273 15.352 -1.899 1 69.5 145 ALA A N 1
ATOM 1112 C CA . ALA A 1 145 ? 7.164 15.547 -0.758 1 69.5 145 ALA A CA 1
ATOM 1113 C C . ALA A 1 145 ? 8.609 15.25 -1.138 1 69.5 145 ALA A C 1
ATOM 1115 O O . ALA A 1 145 ? 9.531 15.484 -0.347 1 69.5 145 ALA A O 1
ATOM 1116 N N . GLY A 1 146 ? 8.781 14.703 -2.33 1 76.81 146 GLY A N 1
ATOM 1117 C CA . GLY A 1 146 ? 10.133 14.414 -2.799 1 76.81 146 GLY A CA 1
ATOM 1118 C C . GLY A 1 146 ? 10.625 13.047 -2.371 1 76.81 146 GLY A C 1
ATOM 1119 O O . GLY A 1 146 ? 11.805 12.734 -2.516 1 76.81 146 GLY A O 1
ATOM 1120 N N . ALA A 1 147 ? 9.75 12.273 -1.851 1 81.12 147 ALA A N 1
ATOM 1121 C CA . ALA A 1 147 ? 10.102 10.938 -1.374 1 81.12 147 ALA A CA 1
ATOM 1122 C C . ALA A 1 147 ? 10.219 9.953 -2.533 1 81.12 147 ALA A C 1
ATOM 1124 O O . ALA A 1 147 ? 10.82 8.883 -2.395 1 81.12 147 ALA A O 1
ATOM 1125 N N . LEU A 1 148 ? 9.609 10.32 -3.68 1 89.94 148 LEU A N 1
ATOM 1126 C CA . LEU A 1 148 ? 9.672 9.5 -4.887 1 89.94 148 LEU A CA 1
ATOM 1127 C C . LEU A 1 148 ? 10.383 10.25 -6.012 1 89.94 148 LEU A C 1
ATOM 1129 O O . LEU A 1 148 ? 10.25 11.469 -6.133 1 89.94 148 LEU A O 1
ATOM 1133 N N . ASP A 1 149 ? 11.094 9.492 -6.781 1 88.62 149 ASP A N 1
ATOM 1134 C CA . ASP A 1 149 ? 11.742 10.078 -7.949 1 88.62 149 ASP A CA 1
ATOM 1135 C C . ASP A 1 149 ? 10.82 10.047 -9.164 1 88.62 149 ASP A C 1
ATOM 1137 O O . ASP A 1 149 ? 10.914 10.906 -10.047 1 88.62 149 ASP A O 1
ATOM 1141 N N . VAL A 1 150 ? 10 9.062 -9.219 1 94.31 150 VAL A N 1
ATOM 1142 C CA . VAL A 1 150 ? 9.023 8.898 -10.289 1 94.31 150 VAL A CA 1
ATOM 1143 C C . VAL A 1 150 ? 7.836 8.078 -9.781 1 94.31 150 VAL A C 1
ATOM 1145 O O . VAL A 1 150 ? 7.996 7.211 -8.914 1 94.31 150 VAL A O 1
ATOM 1148 N N . LEU A 1 151 ? 6.684 8.406 -10.234 1 95.62 151 LEU A N 1
ATOM 1149 C CA . LEU A 1 151 ? 5.465 7.695 -9.875 1 95.62 151 LEU A CA 1
ATOM 1150 C C . LEU A 1 151 ? 4.871 6.988 -11.094 1 95.62 151 LEU A C 1
ATOM 1152 O O . LEU A 1 151 ? 4.66 7.613 -12.133 1 95.62 151 LEU A O 1
ATOM 1156 N N . ILE A 1 152 ? 4.719 5.668 -10.977 1 96.88 152 ILE A N 1
ATOM 1157 C CA . ILE A 1 152 ? 4.023 4.875 -11.984 1 96.88 152 ILE A CA 1
ATOM 1158 C C . ILE A 1 152 ? 2.582 4.637 -11.547 1 96.88 152 ILE A C 1
ATOM 1160 O O . ILE A 1 152 ? 2.328 3.855 -10.625 1 96.88 152 ILE A O 1
ATOM 1164 N N . SER A 1 153 ? 1.691 5.309 -12.141 1 94.5 153 SER A N 1
ATOM 1165 C CA . SER A 1 153 ? 0.309 5.215 -11.68 1 94.5 153 SER A CA 1
ATOM 1166 C C . SER A 1 153 ? -0.667 5.578 -12.797 1 94.5 153 SER A C 1
ATOM 1168 O O . SER A 1 153 ? -0.251 5.934 -13.906 1 94.5 153 SER A O 1
ATOM 1170 N N . ARG A 1 154 ? -1.907 5.238 -12.5 1 88.12 154 ARG A N 1
ATOM 1171 C CA . ARG A 1 154 ? -2.963 5.637 -13.422 1 88.12 154 ARG A CA 1
ATOM 1172 C C . ARG A 1 154 ? -3.098 7.156 -13.484 1 88.12 154 ARG A C 1
ATOM 1174 O O . ARG A 1 154 ? -3.004 7.832 -12.453 1 88.12 154 ARG A O 1
ATOM 1181 N N . PHE A 1 155 ? -2.982 7.566 -14.648 1 72.31 155 PHE A N 1
ATOM 1182 C CA . PHE A 1 155 ? -3.062 9.008 -14.867 1 72.31 155 PHE A CA 1
ATOM 1183 C C . PHE A 1 155 ? -4.508 9.445 -15.047 1 72.31 155 PHE A C 1
ATOM 1185 O O . PHE A 1 155 ? -5.246 8.859 -15.844 1 72.31 155 PHE A O 1
ATOM 1192 N N . SER A 1 156 ? -4.895 10.227 -13.977 1 64.31 156 SER A N 1
ATOM 1193 C CA . SER A 1 156 ? -6.242 10.758 -14.133 1 64.31 156 SER A CA 1
ATOM 1194 C C . SER A 1 156 ? -6.215 12.211 -14.609 1 64.31 156 SER A C 1
ATOM 1196 O O . SER A 1 156 ? -5.184 12.875 -14.516 1 64.31 156 SER A O 1
ATOM 1198 N N . SER A 1 157 ? -7.246 12.477 -15.273 1 55 157 SER A N 1
ATOM 1199 C CA . SER A 1 157 ? -7.457 13.836 -15.75 1 55 157 SER A CA 1
ATOM 1200 C C . SER A 1 157 ? -7.262 14.852 -14.625 1 55 157 SER A C 1
ATOM 1202 O O . SER A 1 157 ? -7.098 16.047 -14.883 1 55 157 SER A O 1
ATOM 1204 N N . THR A 1 158 ? -7.047 14.219 -13.523 1 53.78 158 THR A N 1
ATOM 1205 C CA . THR A 1 158 ? -6.984 15.125 -12.383 1 53.78 158 THR A CA 1
ATOM 1206 C C . THR A 1 158 ? -5.547 15.547 -12.102 1 53.78 158 THR A C 1
ATOM 1208 O O . THR A 1 158 ? -5.301 16.438 -11.281 1 53.78 158 THR A O 1
ATOM 1211 N N . VAL A 1 159 ? -4.738 14.875 -12.836 1 65.75 159 VAL A N 1
ATOM 1212 C CA . VAL A 1 159 ? -3.357 15.297 -12.617 1 65.75 159 VAL A CA 1
ATOM 1213 C C . VAL A 1 159 ? -3.096 16.609 -13.352 1 65.75 159 VAL A C 1
ATOM 1215 O O . VAL A 1 159 ? -3.176 16.672 -14.578 1 65.75 159 VAL A O 1
ATOM 1218 N N . ASP A 1 160 ? -2.871 17.625 -12.641 1 70.12 160 ASP A N 1
ATOM 1219 C CA . ASP A 1 160 ? -2.652 18.969 -13.164 1 70.12 160 ASP A CA 1
ATOM 1220 C C . ASP A 1 160 ? -1.351 19.047 -13.953 1 70.12 160 ASP A C 1
ATOM 1222 O O . ASP A 1 160 ? -0.263 18.922 -13.391 1 70.12 160 ASP A O 1
ATOM 1226 N N . PRO A 1 161 ? -1.442 19.25 -15.195 1 76.88 161 PRO A N 1
ATOM 1227 C CA . PRO A 1 161 ? -0.236 19.297 -16.031 1 76.88 161 PRO A CA 1
ATOM 1228 C C . PRO A 1 161 ? 0.673 20.469 -15.68 1 76.88 161 PRO A C 1
ATOM 1230 O O . PRO A 1 161 ? 1.82 20.516 -16.125 1 76.88 161 PRO A O 1
ATOM 1233 N N . ARG A 1 162 ? 0.189 21.391 -14.891 1 76.44 162 ARG A N 1
ATOM 1234 C CA . ARG A 1 162 ? 1.015 22.516 -14.469 1 76.44 162 ARG A CA 1
ATOM 1235 C C . ARG A 1 162 ? 1.941 22.109 -13.328 1 76.44 162 ARG A C 1
ATOM 1237 O O . ARG A 1 162 ? 2.945 22.781 -13.07 1 76.44 162 ARG A O 1
ATOM 1244 N N . ILE A 1 163 ? 1.54 21.062 -12.766 1 76.75 163 ILE A N 1
ATOM 1245 C CA . ILE A 1 163 ? 2.277 20.641 -11.578 1 76.75 163 ILE A CA 1
ATOM 1246 C C . ILE A 1 163 ? 3.098 19.391 -11.891 1 76.75 163 ILE A C 1
ATOM 1248 O O . ILE A 1 163 ? 4.211 19.234 -11.383 1 76.75 163 ILE A O 1
ATOM 1252 N N . TYR A 1 164 ? 2.473 18.594 -12.758 1 86 164 TYR A N 1
ATOM 1253 C CA . TYR A 1 164 ? 3.096 17.297 -13.023 1 86 164 TYR A CA 1
ATOM 1254 C C . TYR A 1 164 ? 3.41 17.141 -14.508 1 86 164 TYR A C 1
ATOM 1256 O O . TYR A 1 164 ? 2.701 17.688 -15.359 1 86 164 TYR A O 1
ATOM 1264 N N . ARG A 1 165 ? 4.465 16.516 -14.812 1 88.31 165 ARG A N 1
ATOM 1265 C CA . ARG A 1 165 ? 4.762 15.961 -16.125 1 88.31 165 ARG A CA 1
ATOM 1266 C C . ARG A 1 165 ? 4.473 14.461 -16.172 1 88.31 165 ARG A C 1
ATOM 1268 O O . ARG A 1 165 ? 4.652 13.766 -15.172 1 88.31 165 ARG A O 1
ATOM 1275 N N . SER A 1 166 ? 4.02 14.031 -17.25 1 91.06 166 SER A N 1
ATOM 1276 C CA . SER A 1 166 ? 3.713 12.602 -17.344 1 91.06 166 SER A CA 1
ATOM 1277 C C . SER A 1 166 ? 3.977 12.078 -18.75 1 91.06 166 SER A C 1
ATOM 1279 O O . SER A 1 166 ? 3.973 12.836 -19.719 1 91.06 166 SER A O 1
ATOM 1281 N N . VAL A 1 167 ? 4.305 10.852 -18.844 1 92.31 167 VAL A N 1
ATOM 1282 C CA . VAL A 1 167 ? 4.406 10.094 -20.094 1 92.31 167 VAL A CA 1
ATOM 1283 C C . VAL A 1 167 ? 3.465 8.891 -20.047 1 92.31 167 VAL A C 1
ATOM 1285 O O . VAL A 1 167 ? 3.541 8.07 -19.125 1 92.31 167 VAL A O 1
ATOM 1288 N N . THR A 1 168 ? 2.615 8.859 -21.016 1 93.69 168 THR A N 1
ATOM 1289 C CA . THR A 1 168 ? 1.718 7.707 -21.078 1 93.69 168 THR A CA 1
ATOM 1290 C C . THR A 1 168 ? 2.479 6.445 -21.484 1 93.69 168 THR A C 1
ATOM 1292 O O . THR A 1 168 ? 3.217 6.441 -22.469 1 93.69 168 THR A O 1
ATOM 1295 N N . LEU A 1 169 ? 2.348 5.398 -20.766 1 95.5 169 LEU A N 1
ATOM 1296 C CA . LEU A 1 169 ? 3.035 4.137 -21.016 1 95.5 169 LEU A CA 1
ATOM 1297 C C . LEU A 1 169 ? 2.104 3.131 -21.688 1 95.5 169 LEU A C 1
ATOM 1299 O O . LEU A 1 169 ? 2.559 2.252 -22.422 1 95.5 169 LEU A O 1
ATOM 1303 N N . LEU A 1 170 ? 0.833 3.209 -21.344 1 92.81 170 LEU A N 1
ATOM 1304 C CA . LEU A 1 170 ? -0.136 2.215 -21.781 1 92.81 170 LEU A CA 1
ATOM 1305 C C . LEU A 1 170 ? -1.556 2.768 -21.719 1 92.81 170 LEU A C 1
ATOM 1307 O O . LEU A 1 170 ? -1.948 3.348 -20.703 1 92.81 170 LEU A O 1
ATOM 1311 N N . GLU A 1 171 ? -2.25 2.717 -22.828 1 90 171 GLU A N 1
ATOM 1312 C CA . GLU A 1 171 ? -3.697 2.906 -22.75 1 90 171 GLU A CA 1
ATOM 1313 C C . GLU A 1 171 ? -4.395 1.65 -22.25 1 90 171 GLU A C 1
ATOM 1315 O O . GLU A 1 171 ? -4.227 0.567 -22.812 1 90 171 GLU A O 1
ATOM 1320 N N . ASP A 1 172 ? -5.047 1.789 -21.172 1 89.31 172 ASP A N 1
ATOM 1321 C CA . ASP A 1 172 ? -5.527 0.6 -20.484 1 89.31 172 ASP A CA 1
ATOM 1322 C C . ASP A 1 172 ? -7 0.742 -20.094 1 89.31 172 ASP A C 1
ATOM 1324 O O . ASP A 1 172 ? -7.449 1.831 -19.734 1 89.31 172 ASP A O 1
ATOM 1328 N N . ALA A 1 173 ? -7.715 -0.292 -20.266 1 88.31 173 ALA A N 1
ATOM 1329 C CA . ALA A 1 173 ? -9.109 -0.326 -19.828 1 88.31 173 ALA A CA 1
ATOM 1330 C C . ALA A 1 173 ? -9.227 -0.861 -18.406 1 88.31 173 ALA A C 1
ATOM 1332 O O . ALA A 1 173 ? -8.234 -1.302 -17.828 1 88.31 173 ALA A O 1
ATOM 1333 N N . VAL A 1 174 ? -10.375 -0.641 -17.812 1 90.56 174 VAL A N 1
ATOM 1334 C CA . VAL A 1 174 ? -10.758 -1.352 -16.594 1 90.56 174 VAL A CA 1
ATOM 1335 C C . VAL A 1 174 ? -11.734 -2.475 -16.938 1 90.56 174 VAL A C 1
ATOM 1337 O O . VAL A 1 174 ? -12.688 -2.268 -17.688 1 90.56 174 VAL A O 1
ATOM 1340 N N . VAL A 1 175 ? -11.531 -3.658 -16.438 1 92.56 175 VAL A N 1
ATOM 1341 C CA . VAL A 1 175 ? -12.344 -4.812 -16.812 1 92.56 175 VAL A CA 1
ATOM 1342 C C . VAL A 1 175 ? -12.773 -5.566 -15.562 1 92.56 175 VAL A C 1
ATOM 1344 O O . VAL A 1 175 ? -12.281 -5.289 -14.461 1 92.56 175 VAL A O 1
ATOM 1347 N N . LEU A 1 176 ? -13.703 -6.445 -15.734 1 94.44 176 LEU A N 1
ATOM 1348 C CA . LEU A 1 176 ? -14.07 -7.426 -14.719 1 94.44 176 LEU A CA 1
ATOM 1349 C C . LEU A 1 176 ? -13.492 -8.797 -15.062 1 94.44 176 LEU A C 1
ATOM 1351 O O . LEU A 1 176 ? -13.469 -9.195 -16.234 1 94.44 176 LEU A O 1
ATOM 1355 N N . ALA A 1 177 ? -13.008 -9.453 -14.102 1 96.31 177 ALA A N 1
ATOM 1356 C CA . ALA A 1 177 ? -12.492 -10.812 -14.242 1 96.31 177 ALA A CA 1
ATOM 1357 C C . ALA A 1 177 ? -13.023 -11.719 -13.133 1 96.31 177 ALA A C 1
ATOM 1359 O O . ALA A 1 177 ? -13.531 -11.234 -12.125 1 96.31 177 ALA A O 1
ATOM 1360 N N . CYS A 1 178 ? -12.984 -12.969 -13.359 1 97.69 178 CYS A N 1
ATOM 1361 C CA . CYS A 1 178 ? -13.398 -13.961 -12.367 1 97.69 178 CYS A CA 1
ATOM 1362 C C . CYS A 1 178 ? -12.531 -15.211 -12.445 1 97.69 178 CYS A C 1
ATOM 1364 O O . CYS A 1 178 ? -11.648 -15.305 -13.305 1 97.69 178 CYS A O 1
ATOM 1366 N N . ALA A 1 179 ? -12.68 -16.078 -11.43 1 97.88 179 ALA A N 1
ATOM 1367 C CA . ALA A 1 179 ? -11.977 -17.359 -11.492 1 97.88 179 ALA A CA 1
ATOM 1368 C C . ALA A 1 179 ? -12.383 -18.141 -12.734 1 97.88 179 ALA A C 1
ATOM 1370 O O . ALA A 1 179 ? -13.523 -18.062 -13.188 1 97.88 179 ALA A O 1
ATOM 1371 N N . PRO A 1 180 ? -11.469 -18.969 -13.281 1 96.69 180 PRO A N 1
ATOM 1372 C CA . PRO A 1 180 ? -11.773 -19.734 -14.484 1 96.69 180 PRO A CA 1
ATOM 1373 C C . PRO A 1 180 ? -12.953 -20.688 -14.297 1 96.69 180 PRO A C 1
ATOM 1375 O O . PRO A 1 180 ? -13.672 -20.984 -15.25 1 96.69 180 PRO A O 1
ATOM 1378 N N . ALA A 1 181 ? -13.156 -21.109 -13.117 1 96.06 181 ALA A N 1
ATOM 1379 C CA . ALA A 1 181 ? -14.227 -22.062 -12.836 1 96.06 181 ALA A CA 1
ATOM 1380 C C . ALA A 1 181 ? -15.531 -21.328 -12.5 1 96.06 181 ALA A C 1
ATOM 1382 O O . ALA A 1 181 ? -16.547 -21.969 -12.242 1 96.06 181 ALA A O 1
ATOM 1383 N N . HIS A 1 182 ? -15.523 -20.016 -12.484 1 96.75 182 HIS A N 1
ATOM 1384 C CA . HIS A 1 182 ? -16.703 -19.234 -12.18 1 96.75 182 HIS A CA 1
ATOM 1385 C C . HIS A 1 182 ? -17.828 -19.5 -13.188 1 96.75 182 HIS A C 1
ATOM 1387 O O . HIS A 1 182 ? -17.562 -19.641 -14.383 1 96.75 182 HIS A O 1
ATOM 1393 N N . PRO A 1 183 ? -19.078 -19.453 -12.773 1 95.12 183 PRO A N 1
ATOM 1394 C CA . PRO A 1 183 ? -20.203 -19.719 -13.664 1 95.12 183 PRO A CA 1
ATOM 1395 C C . PRO A 1 183 ? -20.234 -18.797 -14.875 1 95.12 183 PRO A C 1
ATOM 1397 O O . PRO A 1 183 ? -20.625 -19.219 -15.969 1 95.12 183 PRO A O 1
ATOM 1400 N N . LEU A 1 184 ? -19.797 -17.625 -14.711 1 95.19 184 LEU A N 1
ATOM 1401 C CA . LEU A 1 184 ? -19.891 -16.656 -15.789 1 95.19 184 LEU A CA 1
ATOM 1402 C C . LEU A 1 184 ? -18.734 -16.828 -16.781 1 95.19 184 LEU A C 1
ATOM 1404 O O . LEU A 1 184 ? -18.781 -16.297 -17.891 1 95.19 184 LEU A O 1
ATOM 1408 N N . ALA A 1 185 ? -17.688 -17.516 -16.406 1 94.69 185 ALA A N 1
ATOM 1409 C CA . ALA A 1 185 ? -16.5 -17.656 -17.25 1 94.69 185 ALA A CA 1
ATOM 1410 C C . ALA A 1 185 ? -16.812 -18.422 -18.531 1 94.69 185 ALA A C 1
ATOM 1412 O O . ALA A 1 185 ? -16.172 -18.188 -19.562 1 94.69 185 ALA A O 1
ATOM 1413 N N . GLU A 1 186 ? -17.781 -19.25 -18.516 1 89.25 186 GLU A N 1
ATOM 1414 C CA . GLU A 1 186 ? -18.109 -20.125 -19.625 1 89.25 186 GLU A CA 1
ATOM 1415 C C . GLU A 1 186 ? -19.219 -19.547 -20.484 1 89.25 186 GLU A C 1
ATOM 1417 O O . GLU A 1 186 ? -19.578 -20.094 -21.531 1 89.25 186 GLU A O 1
ATOM 1422 N N . ARG A 1 187 ? -19.688 -18.484 -20.062 1 88.19 187 ARG A N 1
ATOM 1423 C CA . ARG A 1 187 ? -20.766 -17.875 -20.812 1 88.19 187 ARG A CA 1
ATOM 1424 C C . ARG A 1 187 ? -20.234 -17.078 -22 1 88.19 187 ARG A C 1
ATOM 1426 O O . ARG A 1 187 ? -19.297 -16.281 -21.844 1 88.19 187 ARG A O 1
ATOM 1433 N N . PRO A 1 188 ? -20.812 -17.266 -23.141 1 82.06 188 PRO A N 1
ATOM 1434 C CA . PRO A 1 188 ? -20.328 -16.547 -24.312 1 82.06 188 PRO A CA 1
ATOM 1435 C C . PRO A 1 188 ? -20.625 -15.047 -24.25 1 82.06 188 PRO A C 1
ATOM 1437 O O . PRO A 1 188 ? -19.828 -14.234 -24.75 1 82.06 188 PRO A O 1
ATOM 1440 N N . GLU A 1 189 ? -21.844 -14.688 -23.719 1 85.88 189 GLU A N 1
ATOM 1441 C CA . GLU A 1 189 ? -22.203 -13.281 -23.562 1 85.88 189 GLU A CA 1
ATOM 1442 C C . GLU A 1 189 ? -22.594 -12.961 -22.125 1 85.88 189 GLU A C 1
ATOM 1444 O O . GLU A 1 189 ? -23.484 -13.609 -21.578 1 85.88 189 GLU A O 1
ATOM 1449 N N . VAL A 1 190 ? -21.812 -12.141 -21.531 1 89.94 190 VAL A N 1
ATOM 1450 C CA . VAL A 1 190 ? -22.094 -11.734 -20.156 1 89.94 190 VAL A CA 1
ATOM 1451 C C . VAL A 1 190 ? -22.516 -10.266 -20.141 1 89.94 190 VAL A C 1
ATOM 1453 O O . VAL A 1 190 ? -21.859 -9.414 -20.734 1 89.94 190 VAL A O 1
ATOM 1456 N N . THR A 1 191 ? -23.641 -9.984 -19.562 1 89.12 191 THR A N 1
ATOM 1457 C CA . THR A 1 191 ? -24.109 -8.617 -19.391 1 89.12 191 THR A CA 1
ATOM 1458 C C . THR A 1 191 ? -23.797 -8.094 -18 1 89.12 191 THR A C 1
ATOM 1460 O O . THR A 1 191 ? -23.469 -8.867 -17.094 1 89.12 191 THR A O 1
ATOM 1463 N N . LEU A 1 192 ? -23.859 -6.82 -17.828 1 90.31 192 LEU A N 1
ATOM 1464 C CA . LEU A 1 192 ? -23.672 -6.234 -16.516 1 90.31 192 LEU A CA 1
ATOM 1465 C C . LEU A 1 192 ? -24.719 -6.758 -15.523 1 90.31 192 LEU A C 1
ATOM 1467 O O . LEU A 1 192 ? -24.422 -6.918 -14.336 1 90.31 192 LEU A O 1
ATOM 1471 N N . ALA A 1 193 ? -25.875 -7.023 -16.078 1 91.56 193 ALA A N 1
ATOM 1472 C CA . ALA A 1 193 ? -26.938 -7.562 -15.242 1 91.56 193 ALA A CA 1
ATOM 1473 C C . ALA A 1 193 ? -26.562 -8.93 -14.68 1 91.56 193 ALA A C 1
ATOM 1475 O O . ALA A 1 193 ? -26.922 -9.258 -13.547 1 91.56 193 ALA A O 1
ATOM 1476 N N . ASP A 1 194 ? -25.891 -9.719 -15.492 1 93.25 194 ASP A N 1
ATOM 1477 C CA . ASP A 1 194 ? -25.406 -11.008 -15.008 1 93.25 194 ASP A CA 1
ATOM 1478 C C . ASP A 1 194 ? -24.359 -10.82 -13.906 1 93.25 194 ASP A C 1
ATOM 1480 O O . ASP A 1 194 ? -24.297 -11.594 -12.953 1 93.25 194 ASP A O 1
ATOM 1484 N N . CYS A 1 195 ? -23.594 -9.773 -14.008 1 94.44 195 CYS A N 1
ATOM 1485 C CA . CYS A 1 195 ? -22.453 -9.539 -13.133 1 94.44 195 CYS A CA 1
ATOM 1486 C C . CYS A 1 195 ? -22.906 -9.094 -11.75 1 94.44 195 CYS A C 1
ATOM 1488 O O . CYS A 1 195 ? -22.297 -9.453 -10.742 1 94.44 195 CYS A O 1
ATOM 1490 N N . VAL A 1 196 ? -23.969 -8.336 -11.648 1 94.69 196 VAL A N 1
ATOM 1491 C CA . VAL A 1 196 ? -24.359 -7.723 -10.383 1 94.69 196 VAL A CA 1
ATOM 1492 C C . VAL A 1 196 ? -24.969 -8.781 -9.477 1 94.69 196 VAL A C 1
ATOM 1494 O O . VAL A 1 196 ? -25.234 -8.523 -8.297 1 94.69 196 VAL A O 1
ATOM 1497 N N . ALA A 1 197 ? -25.188 -10.008 -10.016 1 94.94 197 ALA A N 1
ATOM 1498 C CA . ALA A 1 197 ? -25.719 -11.109 -9.219 1 94.94 197 ALA A CA 1
ATOM 1499 C C . ALA A 1 197 ? -24.641 -11.703 -8.312 1 94.94 197 ALA A C 1
ATOM 1501 O O . ALA A 1 197 ? -24.938 -12.477 -7.406 1 94.94 197 ALA A O 1
ATOM 1502 N N . TYR A 1 198 ? -23.406 -11.289 -8.492 1 95.81 198 TYR A N 1
ATOM 1503 C CA . TYR A 1 198 ? -22.266 -11.805 -7.746 1 95.81 198 TYR A CA 1
ATOM 1504 C C . TYR A 1 198 ? -21.562 -10.695 -6.973 1 95.81 198 TYR A C 1
ATOM 1506 O O . TYR A 1 198 ? -21.703 -9.516 -7.301 1 95.81 198 TYR A O 1
ATOM 1514 N N . PRO A 1 199 ? -20.812 -11.023 -5.898 1 96.25 199 PRO A N 1
ATOM 1515 C CA . PRO A 1 199 ? -20.047 -10.008 -5.184 1 96.25 199 PRO A CA 1
ATOM 1516 C C . PRO A 1 199 ? -18.797 -9.57 -5.953 1 96.25 199 PRO A C 1
ATOM 1518 O O . PRO A 1 199 ? -18.25 -10.344 -6.75 1 96.25 199 PRO A O 1
ATOM 1521 N N . TRP A 1 200 ? -18.344 -8.312 -5.625 1 96.06 200 TRP A N 1
ATOM 1522 C CA . TRP A 1 200 ? -17.234 -7.73 -6.391 1 96.06 200 TRP A CA 1
ATOM 1523 C C . TRP A 1 200 ? -16.078 -7.34 -5.473 1 96.06 200 TRP A C 1
ATOM 1525 O O . TRP A 1 200 ? -16.297 -6.969 -4.316 1 96.06 200 TRP A O 1
ATOM 1535 N N . ILE A 1 201 ? -14.922 -7.535 -5.977 1 97.19 201 ILE A N 1
ATOM 1536 C CA . ILE A 1 201 ? -13.734 -6.863 -5.453 1 97.19 201 ILE A CA 1
ATOM 1537 C C . ILE A 1 201 ? -13.445 -5.617 -6.281 1 97.19 201 ILE A C 1
ATOM 1539 O O . ILE A 1 201 ? -13.18 -5.707 -7.484 1 97.19 201 ILE A O 1
ATOM 1543 N N . THR A 1 202 ? -13.453 -4.477 -5.691 1 95.06 202 THR A N 1
ATOM 1544 C CA . THR A 1 202 ? -13.359 -3.229 -6.441 1 95.06 202 THR A CA 1
ATOM 1545 C C . THR A 1 202 ? -12.344 -2.285 -5.805 1 95.06 202 THR A C 1
ATOM 1547 O O . THR A 1 202 ? -11.68 -2.646 -4.832 1 95.06 202 THR A O 1
ATOM 1550 N N . ALA A 1 203 ? -12.18 -1.162 -6.426 1 92.38 203 ALA A N 1
ATOM 1551 C CA . ALA A 1 203 ? -11.422 -0.076 -5.809 1 92.38 203 ALA A CA 1
ATOM 1552 C C . ALA A 1 203 ? -12.094 0.4 -4.523 1 92.38 203 ALA A C 1
ATOM 1554 O O . ALA A 1 203 ? -13.172 -0.076 -4.164 1 92.38 203 ALA A O 1
ATOM 1555 N N . LEU A 1 204 ? -11.391 1.254 -3.879 1 89.19 204 LEU A N 1
ATOM 1556 C CA . LEU A 1 204 ? -11.836 1.705 -2.564 1 89.19 204 LEU A CA 1
ATOM 1557 C C . LEU A 1 204 ? -13.047 2.619 -2.686 1 89.19 204 LEU A C 1
ATOM 1559 O O . LEU A 1 204 ? -13.211 3.314 -3.691 1 89.19 204 LEU A O 1
ATOM 1563 N N . PRO A 1 205 ? -13.891 2.555 -1.702 1 81.38 205 PRO A N 1
ATOM 1564 C CA . PRO A 1 205 ? -14.992 3.527 -1.702 1 81.38 205 PRO A CA 1
ATOM 1565 C C . PRO A 1 205 ? -14.5 4.969 -1.812 1 81.38 205 PRO A C 1
ATOM 1567 O O . PRO A 1 205 ? -13.484 5.328 -1.21 1 81.38 205 PRO A O 1
ATOM 1570 N N . GLY A 1 206 ? -15.219 5.723 -2.594 1 72.94 206 GLY A N 1
ATOM 1571 C CA . GLY A 1 206 ? -14.844 7.121 -2.74 1 72.94 206 GLY A CA 1
ATOM 1572 C C . GLY A 1 206 ? -13.883 7.363 -3.887 1 72.94 206 GLY A C 1
ATOM 1573 O O . GLY A 1 206 ? -13.672 8.508 -4.297 1 72.94 206 GLY A O 1
ATOM 1574 N N . SER A 1 207 ? -13.289 6.309 -4.289 1 78.19 207 SER A N 1
ATOM 1575 C CA . SER A 1 207 ? -12.406 6.473 -5.441 1 78.19 207 SER A CA 1
ATOM 1576 C C . SER A 1 207 ? -13.195 6.859 -6.688 1 78.19 207 SER A C 1
ATOM 1578 O O . SER A 1 207 ? -14.391 6.59 -6.781 1 78.19 207 SER A O 1
ATOM 1580 N N . ARG A 1 208 ? -12.539 7.496 -7.57 1 73.75 208 ARG A N 1
ATOM 1581 C CA . ARG A 1 208 ? -13.164 7.93 -8.82 1 73.75 208 ARG A CA 1
ATOM 1582 C C . ARG A 1 208 ? -13.719 6.742 -9.594 1 73.75 208 ARG A C 1
ATOM 1584 O O . ARG A 1 208 ? -14.875 6.77 -10.031 1 73.75 208 ARG A O 1
ATOM 1591 N N . ILE A 1 209 ? -12.961 5.75 -9.75 1 83.25 209 ILE A N 1
ATOM 1592 C CA . ILE A 1 209 ? -13.344 4.617 -10.586 1 83.25 209 ILE A CA 1
ATOM 1593 C C . ILE A 1 209 ? -14.508 3.875 -9.938 1 83.25 209 ILE A C 1
ATOM 1595 O O . ILE A 1 209 ? -15.383 3.348 -10.633 1 83.25 209 ILE A O 1
ATOM 1599 N N . ARG A 1 210 ? -14.492 3.721 -8.664 1 84.19 210 ARG A N 1
ATOM 1600 C CA . ARG A 1 210 ? -15.625 3.111 -7.98 1 84.19 210 ARG A CA 1
ATOM 1601 C C . ARG A 1 210 ? -16.891 3.924 -8.195 1 84.19 210 ARG A C 1
ATOM 1603 O O . ARG A 1 210 ? -17.969 3.357 -8.414 1 84.19 210 ARG A O 1
ATOM 1610 N N . GLY A 1 211 ? -16.75 5.246 -8.078 1 79.62 211 GLY A N 1
ATOM 1611 C CA . GLY A 1 211 ? -17.891 6.113 -8.359 1 79.62 211 GLY A CA 1
ATOM 1612 C C . GLY A 1 211 ? -18.422 5.953 -9.766 1 79.62 211 GLY A C 1
ATOM 1613 O O . GLY A 1 211 ? -19.641 5.898 -9.969 1 79.62 211 GLY A O 1
ATOM 1614 N N . GLU A 1 212 ? -17.562 5.883 -10.68 1 78.69 212 GLU A N 1
ATOM 1615 C CA . GLU A 1 212 ? -17.953 5.691 -12.07 1 78.69 212 GLU A CA 1
ATOM 1616 C C . GLU A 1 212 ? -18.688 4.371 -12.266 1 78.69 212 GLU A C 1
ATOM 1618 O O . GLU A 1 212 ? -19.672 4.305 -13.008 1 78.69 212 GLU A O 1
ATOM 1623 N N . LEU A 1 213 ? -18.234 3.393 -11.633 1 85.94 213 LEU A N 1
ATOM 1624 C CA . LEU A 1 213 ? -18.875 2.084 -11.695 1 85.94 213 LEU A CA 1
ATOM 1625 C C . LEU A 1 213 ? -20.281 2.143 -11.109 1 85.94 213 LEU A C 1
ATOM 1627 O O . LEU A 1 213 ? -21.234 1.635 -11.719 1 85.94 213 LEU A O 1
ATOM 1631 N N . GLU A 1 214 ? -20.359 2.723 -10.016 1 85.5 214 GLU A N 1
ATOM 1632 C CA . GLU A 1 214 ? -21.656 2.828 -9.359 1 85.5 214 GLU A CA 1
ATOM 1633 C C . GLU A 1 214 ? -22.641 3.635 -10.203 1 85.5 214 GLU A C 1
ATOM 1635 O O . GLU A 1 214 ? -23.812 3.252 -10.352 1 85.5 214 GLU A O 1
ATOM 1640 N N . MET A 1 215 ? -22.172 4.703 -10.742 1 83.06 215 MET A N 1
ATOM 1641 C CA . MET A 1 215 ? -23 5.535 -11.602 1 83.06 215 MET A CA 1
ATOM 1642 C C . MET A 1 215 ? -23.453 4.762 -12.836 1 83.06 215 MET A C 1
ATOM 1644 O O . MET A 1 215 ? -24.609 4.898 -13.273 1 83.06 215 MET A O 1
ATOM 1648 N N . LEU A 1 216 ? -22.562 4.07 -13.367 1 84.12 216 LEU A N 1
ATOM 1649 C CA . LEU A 1 216 ? -22.891 3.254 -14.531 1 84.12 216 LEU A CA 1
ATOM 1650 C C . LEU A 1 216 ? -23.984 2.248 -14.203 1 84.12 216 LEU A C 1
ATOM 1652 O O . LEU A 1 216 ? -24.938 2.082 -14.977 1 84.12 216 LEU A O 1
ATOM 1656 N N . LEU A 1 217 ? -23.875 1.567 -13.109 1 89.88 217 LEU A N 1
ATOM 1657 C CA . LEU A 1 217 ? -24.875 0.579 -12.695 1 89.88 217 LEU A CA 1
ATOM 1658 C C . LEU A 1 217 ? -26.234 1.232 -12.469 1 89.88 217 LEU A C 1
ATOM 1660 O O . LEU A 1 217 ? -27.25 0.717 -12.93 1 89.88 217 LEU A O 1
ATOM 1664 N N . LEU A 1 218 ? -26.188 2.344 -11.859 1 87.06 218 LEU A N 1
ATOM 1665 C CA . LEU A 1 218 ? -27.422 3.074 -11.594 1 87.06 218 LEU A CA 1
ATOM 1666 C C . LEU A 1 218 ? -28.078 3.504 -12.898 1 87.06 218 LEU A C 1
ATOM 1668 O O . LEU A 1 218 ? -29.297 3.395 -13.047 1 87.06 218 LEU A O 1
ATOM 1672 N N . ARG A 1 219 ? -27.359 4.012 -13.781 1 85.62 219 ARG A N 1
ATOM 1673 C CA . ARG A 1 219 ? -27.859 4.453 -15.078 1 85.62 219 ARG A CA 1
ATOM 1674 C C . ARG A 1 219 ? -28.516 3.303 -15.836 1 85.62 219 ARG A C 1
ATOM 1676 O O . ARG A 1 219 ? -29.484 3.506 -16.562 1 85.62 219 ARG A O 1
ATOM 1683 N N . GLU A 1 220 ? -27.984 2.137 -15.617 1 89.25 220 GLU A N 1
ATOM 1684 C CA . GLU A 1 220 ? -28.5 0.955 -16.297 1 89.25 220 GLU A CA 1
ATOM 1685 C C . GLU A 1 220 ? -29.656 0.327 -15.523 1 89.25 220 GLU A C 1
ATOM 1687 O O . GLU A 1 220 ? -30.188 -0.712 -15.93 1 89.25 220 GLU A O 1
ATOM 1692 N N . GLY A 1 221 ? -30 0.916 -14.422 1 92.94 221 GLY A N 1
ATOM 1693 C CA . GLY A 1 221 ? -31.094 0.411 -13.617 1 92.94 221 GLY A CA 1
ATOM 1694 C C . GLY A 1 221 ? -30.734 -0.856 -12.859 1 92.94 221 GLY A C 1
ATOM 1695 O O . GLY A 1 221 ? -31.625 -1.662 -12.547 1 92.94 221 GLY A O 1
ATOM 1696 N N . LEU A 1 222 ? -29.484 -1.076 -12.695 1 93.44 222 LEU A N 1
ATOM 1697 C CA . LEU A 1 222 ? -29.016 -2.273 -12.008 1 93.44 222 LEU A CA 1
ATOM 1698 C C . LEU A 1 222 ? -28.688 -1.973 -10.547 1 93.44 222 LEU A C 1
ATOM 1700 O O . LEU A 1 222 ? -28.281 -0.855 -10.219 1 93.44 222 LEU A O 1
ATOM 1704 N N . PRO A 1 223 ? -28.828 -2.955 -9.695 1 92.62 223 PRO A N 1
ATOM 1705 C CA . PRO A 1 223 ? -28.469 -2.75 -8.297 1 92.62 223 PRO A CA 1
ATOM 1706 C C . PRO A 1 223 ? -26.953 -2.721 -8.078 1 92.62 223 PRO A C 1
ATOM 1708 O O . PRO A 1 223 ? -26.203 -3.326 -8.852 1 92.62 223 PRO A O 1
ATOM 1711 N N . ILE A 1 224 ? -26.562 -2.037 -7.062 1 90.06 224 ILE A N 1
ATOM 1712 C CA . ILE A 1 224 ? -25.172 -2.094 -6.648 1 90.06 224 ILE A CA 1
ATOM 1713 C C . ILE A 1 224 ? -24.891 -3.418 -5.938 1 90.06 224 ILE A C 1
ATOM 1715 O O . ILE A 1 224 ? -25.5 -3.717 -4.91 1 90.06 224 ILE A O 1
ATOM 1719 N N . PRO A 1 225 ? -24.047 -4.195 -6.48 1 92.44 225 PRO A N 1
ATOM 1720 C CA . PRO A 1 225 ? -23.766 -5.48 -5.84 1 92.44 225 PRO A CA 1
ATOM 1721 C C . PRO A 1 225 ? -22.969 -5.328 -4.539 1 92.44 225 PRO A C 1
ATOM 1723 O O . PRO A 1 225 ? -22.547 -4.223 -4.195 1 92.44 225 PRO A O 1
ATOM 1726 N N . ASP A 1 226 ? -22.891 -6.449 -3.824 1 91.56 226 ASP A N 1
ATOM 1727 C CA . ASP A 1 226 ? -21.984 -6.477 -2.678 1 91.56 226 ASP A CA 1
ATOM 1728 C C . ASP A 1 226 ? -20.531 -6.273 -3.117 1 91.56 226 ASP A C 1
ATOM 1730 O O . ASP A 1 226 ? -20.047 -6.996 -3.982 1 91.56 226 ASP A O 1
ATOM 1734 N N . MET A 1 227 ? -19.891 -5.258 -2.514 1 92.94 227 MET A N 1
ATOM 1735 C CA . MET A 1 227 ? -18.531 -4.922 -2.963 1 92.94 227 MET A CA 1
ATOM 1736 C C . MET A 1 227 ? -17.562 -4.863 -1.788 1 92.94 227 MET A C 1
ATOM 1738 O O . MET A 1 227 ? -17.906 -4.34 -0.725 1 92.94 227 MET A O 1
ATOM 1742 N N . ILE A 1 228 ? -16.453 -5.48 -1.973 1 94.25 228 ILE A N 1
ATOM 1743 C CA . ILE A 1 228 ? -15.312 -5.281 -1.086 1 94.25 228 ILE A CA 1
ATOM 1744 C C . ILE A 1 228 ? -14.281 -4.379 -1.765 1 94.25 228 ILE A C 1
ATOM 1746 O O . ILE A 1 228 ? -13.891 -4.629 -2.906 1 94.25 228 ILE A O 1
ATOM 1750 N N . GLY A 1 229 ? -13.945 -3.311 -1.082 1 94.69 229 GLY A N 1
ATOM 1751 C CA . GLY A 1 229 ? -12.883 -2.453 -1.588 1 94.69 229 GLY A CA 1
ATOM 1752 C C . GLY A 1 229 ? -11.5 -2.898 -1.156 1 94.69 229 GLY A C 1
ATOM 1753 O O . GLY A 1 229 ? -11.203 -2.945 0.04 1 94.69 229 GLY A O 1
ATOM 1754 N N . ALA A 1 230 ? -10.672 -3.244 -2.088 1 95.88 230 ALA A N 1
ATOM 1755 C CA . ALA A 1 230 ? -9.297 -3.658 -1.81 1 95.88 230 ALA A CA 1
ATOM 1756 C C . ALA A 1 230 ? -8.422 -3.52 -3.049 1 95.88 230 ALA A C 1
ATOM 1758 O O . ALA A 1 230 ? -8.766 -4.012 -4.125 1 95.88 230 ALA A O 1
ATOM 1759 N N . LEU A 1 231 ? -7.293 -2.875 -2.902 1 95.62 231 LEU A N 1
ATOM 1760 C CA . LEU A 1 231 ? -6.359 -2.693 -4.008 1 95.62 231 LEU A CA 1
ATOM 1761 C C . LEU A 1 231 ? -5.09 -3.512 -3.791 1 95.62 231 LEU A C 1
ATOM 1763 O O . LEU A 1 231 ? -4.008 -2.951 -3.623 1 95.62 231 LEU A O 1
ATOM 1767 N N . SER A 1 232 ? -5.215 -4.762 -3.848 1 97.25 232 SER A N 1
ATOM 1768 C CA . SER A 1 232 ? -4.148 -5.746 -3.693 1 97.25 232 SER A CA 1
ATOM 1769 C C . SER A 1 232 ? -4.375 -6.949 -4.602 1 97.25 232 SER A C 1
ATOM 1771 O O . SER A 1 232 ? -5.418 -7.605 -4.527 1 97.25 232 SER A O 1
ATOM 1773 N N . LEU A 1 233 ? -3.432 -7.223 -5.461 1 97 233 LEU A N 1
ATOM 1774 C CA . LEU A 1 233 ? -3.562 -8.359 -6.371 1 97 233 LEU A CA 1
ATOM 1775 C C . LEU A 1 233 ? -3.576 -9.672 -5.605 1 97 233 LEU A C 1
ATOM 1777 O O . LEU A 1 233 ? -4.277 -10.609 -5.984 1 97 233 LEU A O 1
ATOM 1781 N N . GLU A 1 234 ? -2.789 -9.727 -4.551 1 96 234 GLU A N 1
ATOM 1782 C CA . GLU A 1 234 ? -2.76 -10.961 -3.77 1 96 234 GLU A CA 1
ATOM 1783 C C . GLU A 1 234 ? -4.09 -11.195 -3.064 1 96 234 GLU A C 1
ATOM 1785 O O . GLU A 1 234 ? -4.566 -12.336 -2.988 1 96 234 GLU A O 1
ATOM 1790 N N . PHE A 1 235 ? -4.672 -10.18 -2.48 1 96.81 235 PHE A N 1
ATOM 1791 C CA . PHE A 1 235 ? -5.973 -10.281 -1.831 1 96.81 235 PHE A CA 1
ATOM 1792 C C . PHE A 1 235 ? -7.027 -10.789 -2.809 1 96.81 235 PHE A C 1
ATOM 1794 O O . PHE A 1 235 ? -7.758 -11.734 -2.508 1 96.81 235 PHE A O 1
ATOM 1801 N N . GLY A 1 236 ? -7.082 -10.109 -3.965 1 97.56 236 GLY A N 1
ATOM 1802 C CA . GLY A 1 236 ? -8.055 -10.5 -4.977 1 97.56 236 GLY A CA 1
ATOM 1803 C C . GLY A 1 236 ? -7.891 -11.945 -5.43 1 97.56 236 GLY A C 1
ATOM 1804 O O . GLY A 1 236 ? -8.875 -12.68 -5.531 1 97.56 236 GLY A O 1
ATOM 1805 N N . ARG A 1 237 ? -6.676 -12.328 -5.707 1 95.56 237 ARG A N 1
ATOM 1806 C CA . ARG A 1 237 ? -6.402 -13.695 -6.141 1 95.56 237 ARG A CA 1
ATOM 1807 C C . ARG A 1 237 ? -6.898 -14.711 -5.113 1 95.56 237 ARG A C 1
ATOM 1809 O O . ARG A 1 237 ? -7.543 -15.695 -5.469 1 95.56 237 ARG A O 1
ATOM 1816 N N . GLU A 1 238 ? -6.555 -14.469 -3.852 1 95 238 GLU A N 1
ATOM 1817 C CA . GLU A 1 238 ? -6.969 -15.383 -2.787 1 95 238 GLU A CA 1
ATOM 1818 C C . GLU A 1 238 ? -8.484 -15.43 -2.656 1 95 238 GLU A C 1
ATOM 1820 O O . GLU A 1 238 ? -9.07 -16.5 -2.455 1 95 238 GLU A O 1
ATOM 1825 N N . LEU A 1 239 ? -9.109 -14.289 -2.725 1 95.81 239 LEU A N 1
ATOM 1826 C CA . LEU A 1 239 ? -10.555 -14.227 -2.574 1 95.81 239 LEU A CA 1
ATOM 1827 C C . LEU A 1 239 ? -11.25 -15.016 -3.684 1 95.81 239 LEU A C 1
ATOM 1829 O O . LEU A 1 239 ? -12.305 -15.617 -3.459 1 95.81 239 LEU A O 1
ATOM 1833 N N . LEU A 1 240 ? -10.695 -15 -4.902 1 95.75 240 LEU A N 1
ATOM 1834 C CA . LEU A 1 240 ? -11.273 -15.727 -6.023 1 95.75 240 LEU A CA 1
ATOM 1835 C C . LEU A 1 240 ? -11.281 -17.234 -5.746 1 95.75 240 LEU A C 1
ATOM 1837 O O . LEU A 1 240 ? -12.078 -17.969 -6.332 1 95.75 240 LEU A O 1
ATOM 1841 N N . THR A 1 241 ? -10.398 -17.672 -4.836 1 92.31 241 THR A N 1
ATOM 1842 C CA . THR A 1 241 ? -10.312 -19.094 -4.555 1 92.31 241 THR A CA 1
ATOM 1843 C C . THR A 1 241 ? -11.352 -19.516 -3.51 1 92.31 241 THR A C 1
ATOM 1845 O O . THR A 1 241 ? -11.633 -20.703 -3.344 1 92.31 241 THR A O 1
ATOM 1848 N N . VAL A 1 242 ? -11.93 -18.547 -2.799 1 90.5 242 VAL A N 1
ATOM 1849 C CA . VAL A 1 242 ? -12.766 -18.922 -1.668 1 90.5 242 VAL A CA 1
ATOM 1850 C C . VAL A 1 242 ? -14.211 -18.516 -1.936 1 90.5 242 VAL A C 1
ATOM 1852 O O . VAL A 1 242 ? -15.094 -18.719 -1.094 1 90.5 242 VAL A O 1
ATOM 1855 N N . GLY A 1 243 ? -14.562 -17.875 -3.037 1 90.69 243 GLY A N 1
ATOM 1856 C CA . GLY A 1 243 ? -15.922 -17.469 -3.363 1 90.69 243 GLY A CA 1
ATOM 1857 C C . GLY A 1 243 ? -16.078 -17.031 -4.805 1 90.69 243 GLY A C 1
ATOM 1858 O O . GLY A 1 243 ? -15.102 -16.906 -5.535 1 90.69 243 GLY A O 1
ATOM 1859 N N . PRO A 1 244 ? -17.297 -16.797 -5.207 1 95.56 244 PRO A N 1
ATOM 1860 C CA . PRO A 1 244 ? -17.578 -16.438 -6.602 1 95.56 244 PRO A CA 1
ATOM 1861 C C . PRO A 1 244 ? -17.5 -14.938 -6.859 1 95.56 244 PRO A C 1
ATOM 1863 O O . PRO A 1 244 ? -18.469 -14.336 -7.34 1 95.56 244 PRO A O 1
ATOM 1866 N N . TYR A 1 245 ? -16.391 -14.391 -6.684 1 97.38 245 TYR A N 1
ATOM 1867 C CA . TYR A 1 245 ? -16.203 -12.945 -6.781 1 97.38 245 TYR A CA 1
ATOM 1868 C C . TYR A 1 245 ? -15.898 -12.531 -8.219 1 97.38 245 TYR A C 1
ATOM 1870 O O . TYR A 1 245 ? -15.297 -13.289 -8.977 1 97.38 245 TYR A O 1
ATOM 1878 N N . LEU A 1 246 ? -16.391 -11.375 -8.562 1 97 246 LEU A N 1
ATOM 1879 C CA . LEU A 1 246 ? -15.883 -10.641 -9.719 1 97 246 LEU A CA 1
ATOM 1880 C C . LEU A 1 246 ? -14.867 -9.594 -9.297 1 97 246 LEU A C 1
ATOM 1882 O O . LEU A 1 246 ? -15.047 -8.922 -8.281 1 97 246 LEU A O 1
ATOM 1886 N N . TRP A 1 247 ? -13.805 -9.516 -10.031 1 97.38 247 TRP A N 1
ATOM 1887 C CA . TRP A 1 247 ? -12.664 -8.688 -9.664 1 97.38 247 TRP A CA 1
ATOM 1888 C C . TRP A 1 247 ? -12.422 -7.594 -10.703 1 97.38 247 TRP A C 1
ATOM 1890 O O . TRP A 1 247 ? -12.148 -7.883 -11.867 1 97.38 247 TRP A O 1
ATOM 1900 N N . MET A 1 248 ? -12.602 -6.367 -10.258 1 94.69 248 MET A N 1
ATOM 1901 C CA . MET A 1 248 ? -12.273 -5.23 -11.117 1 94.69 248 MET A CA 1
ATOM 1902 C C . MET A 1 248 ? -10.766 -5.059 -11.242 1 94.69 248 MET A C 1
ATOM 1904 O O . MET A 1 248 ? -10.07 -4.902 -10.242 1 94.69 248 MET A O 1
ATOM 1908 N N . LEU A 1 249 ? -10.227 -5.059 -12.492 1 95.12 249 LEU A N 1
ATOM 1909 C CA . LEU A 1 249 ? -8.789 -5.039 -12.734 1 95.12 249 LEU A CA 1
ATOM 1910 C C . LEU A 1 249 ? -8.445 -4.098 -13.891 1 95.12 249 LEU A C 1
ATOM 1912 O O . LEU A 1 249 ? -9.273 -3.865 -14.773 1 95.12 249 LEU A O 1
ATOM 1916 N N . PRO A 1 250 ? -7.18 -3.549 -13.805 1 94.12 250 PRO A N 1
ATOM 1917 C CA . PRO A 1 250 ? -6.668 -3.02 -15.078 1 94.12 250 PRO A CA 1
ATOM 1918 C C . PRO A 1 250 ? -6.668 -4.062 -16.188 1 94.12 250 PRO A C 1
ATOM 1920 O O . PRO A 1 250 ? -6.266 -5.207 -15.969 1 94.12 250 PRO A O 1
ATOM 1923 N N . GLY A 1 251 ? -7.109 -3.66 -17.344 1 93.69 251 GLY A N 1
ATOM 1924 C CA . GLY A 1 251 ? -7.262 -4.586 -18.453 1 93.69 251 GLY A CA 1
ATOM 1925 C C . GLY A 1 251 ? -5.973 -5.297 -18.828 1 93.69 251 GLY A C 1
ATOM 1926 O O . GLY A 1 251 ? -5.973 -6.5 -19.094 1 93.69 251 GLY A O 1
ATOM 1927 N N . SER A 1 252 ? -4.883 -4.621 -18.906 1 94.88 252 SER A N 1
ATOM 1928 C CA . SER A 1 252 ? -3.59 -5.195 -19.266 1 94.88 252 SER A CA 1
ATOM 1929 C C . SER A 1 252 ? -3.135 -6.23 -18.234 1 94.88 252 SER A C 1
ATOM 1931 O O . SER A 1 252 ? -2.605 -7.281 -18.609 1 94.88 252 SER A O 1
ATOM 1933 N N . VAL A 1 253 ? -3.34 -5.945 -16.984 1 95.94 253 VAL A N 1
ATOM 1934 C CA . VAL A 1 253 ? -2.994 -6.871 -15.906 1 95.94 253 VAL A CA 1
ATOM 1935 C C . VAL A 1 253 ? -3.883 -8.109 -15.984 1 95.94 253 VAL A C 1
ATOM 1937 O O . VAL A 1 253 ? -3.408 -9.234 -15.812 1 95.94 253 VAL A O 1
ATOM 1940 N N . ALA A 1 254 ? -5.164 -7.891 -16.234 1 95.94 254 ALA A N 1
ATOM 1941 C CA . ALA A 1 254 ? -6.094 -9.008 -16.406 1 95.94 254 ALA A CA 1
ATOM 1942 C C . ALA A 1 254 ? -5.66 -9.906 -17.562 1 95.94 254 ALA A C 1
ATOM 1944 O O . ALA A 1 254 ? -5.742 -11.133 -17.469 1 95.94 254 ALA A O 1
ATOM 1945 N N . ALA A 1 255 ? -5.207 -9.305 -18.656 1 95.25 255 ALA A 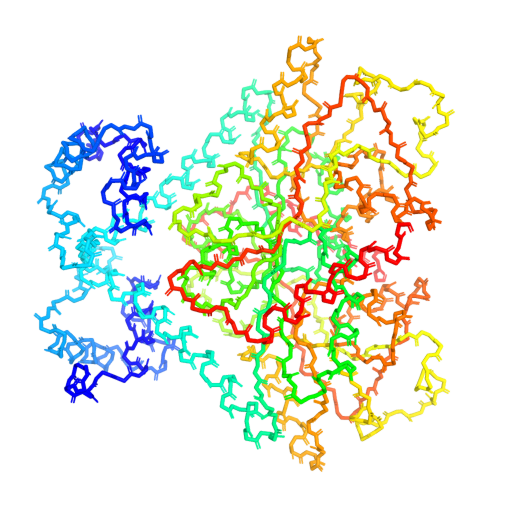N 1
ATOM 1946 C CA . ALA A 1 255 ? -4.789 -10.062 -19.828 1 95.25 255 ALA A CA 1
ATOM 1947 C C . ALA A 1 255 ? -3.6 -10.961 -19.5 1 95.25 255 ALA A C 1
ATOM 1949 O O . ALA A 1 255 ? -3.564 -12.125 -19.922 1 95.25 255 ALA A O 1
ATOM 1950 N N . VAL A 1 256 ? -2.654 -10.422 -18.812 1 95.19 256 VAL A N 1
ATOM 1951 C CA . VAL A 1 256 ? -1.473 -11.188 -18.438 1 95.19 256 VAL A CA 1
ATOM 1952 C C . VAL A 1 256 ? -1.884 -12.367 -17.547 1 95.19 256 VAL A C 1
ATOM 1954 O O . VAL A 1 256 ? -1.408 -13.484 -17.734 1 95.19 256 VAL A O 1
ATOM 1957 N N . ARG A 1 257 ? -2.748 -12.117 -16.594 1 95.81 257 ARG A N 1
ATOM 1958 C CA . ARG A 1 257 ? -3.209 -13.148 -15.672 1 95.81 257 ARG A CA 1
ATOM 1959 C C . ARG A 1 257 ? -4.055 -14.195 -16.406 1 95.81 257 ARG A C 1
ATOM 1961 O O . ARG A 1 257 ? -3.982 -15.383 -16.094 1 95.81 257 ARG A O 1
ATOM 1968 N N . ALA A 1 258 ? -4.836 -13.727 -17.359 1 96.5 258 ALA A N 1
ATOM 1969 C CA . ALA A 1 258 ? -5.637 -14.648 -18.156 1 96.5 258 ALA A CA 1
ATOM 1970 C C . ALA A 1 258 ? -4.746 -15.578 -18.984 1 96.5 258 ALA A C 1
ATOM 1972 O O . ALA A 1 258 ? -5.031 -16.766 -19.094 1 96.5 258 ALA A O 1
ATOM 1973 N N . ALA A 1 259 ? -3.711 -15.039 -19.547 1 95.75 259 ALA A N 1
ATOM 1974 C CA . ALA A 1 259 ? -2.77 -15.828 -20.344 1 95.75 259 ALA A CA 1
ATOM 1975 C C . ALA A 1 259 ? -2.123 -16.922 -19.5 1 95.75 259 ALA A C 1
ATOM 1977 O O . ALA A 1 259 ? -1.733 -17.969 -20.016 1 95.75 259 ALA A O 1
ATOM 1978 N N . ARG A 1 260 ? -2.096 -16.719 -18.188 1 94.06 260 ARG A N 1
ATOM 1979 C CA . ARG A 1 260 ? -1.506 -17.688 -17.266 1 94.06 260 ARG A CA 1
ATOM 1980 C C . ARG A 1 260 ? -2.566 -18.641 -16.719 1 94.06 260 ARG A C 1
ATOM 1982 O O . ARG A 1 260 ? -2.271 -19.469 -15.859 1 94.06 260 ARG A O 1
ATOM 1989 N N . GLY A 1 261 ? -3.791 -18.422 -17.094 1 95.38 261 GLY A N 1
ATOM 1990 C CA . GLY A 1 261 ? -4.887 -19.266 -16.672 1 95.38 261 GLY A CA 1
ATOM 1991 C C . GLY A 1 261 ? -5.375 -18.953 -15.266 1 95.38 261 GLY A C 1
ATOM 1992 O O . GLY A 1 261 ? -6.039 -19.766 -14.633 1 95.38 261 GLY A O 1
ATOM 1993 N N . GLU A 1 262 ? -5.066 -17.75 -14.781 1 95.5 262 GLU A N 1
ATOM 1994 C CA . GLU A 1 262 ? -5.391 -17.391 -13.406 1 95.5 262 GLU A CA 1
ATOM 1995 C C . GLU A 1 262 ? -6.793 -16.797 -13.305 1 95.5 262 GLU A C 1
ATOM 1997 O O . GLU A 1 262 ? -7.449 -16.906 -12.266 1 95.5 262 GLU A O 1
ATOM 2002 N N . VAL A 1 263 ? -7.227 -16.141 -14.414 1 97.56 263 VAL A N 1
ATOM 2003 C CA . VAL A 1 263 ? -8.555 -15.523 -14.406 1 97.56 263 VAL A CA 1
ATOM 2004 C C . VAL A 1 263 ? -9.18 -15.641 -15.797 1 97.56 263 VAL A C 1
ATOM 2006 O O . VAL A 1 263 ? -8.484 -15.938 -16.781 1 97.56 263 VAL A O 1
ATOM 2009 N N . ALA A 1 264 ? -10.43 -15.508 -15.82 1 97 264 ALA A N 1
ATOM 2010 C CA . ALA A 1 264 ? -11.195 -15.281 -17.047 1 97 264 ALA A CA 1
ATOM 2011 C C . ALA A 1 264 ? -11.703 -13.844 -17.125 1 97 264 ALA A C 1
ATOM 2013 O O . ALA A 1 264 ? -12.328 -13.352 -16.172 1 97 264 ALA A O 1
ATOM 2014 N N . VAL A 1 265 ? -11.375 -13.156 -18.188 1 95.25 265 VAL A N 1
ATOM 2015 C CA . VAL A 1 265 ? -11.805 -11.766 -18.344 1 95.25 265 VAL A CA 1
ATOM 2016 C C . VAL A 1 265 ? -13.234 -11.734 -18.891 1 95.25 265 VAL A C 1
ATOM 2018 O O . VAL A 1 265 ? -13.57 -12.438 -19.844 1 95.25 265 VAL A O 1
ATOM 2021 N N . LEU A 1 266 ? -13.969 -10.891 -18.125 1 92.75 266 LEU A N 1
ATOM 2022 C CA . LEU A 1 266 ? -15.344 -10.695 -18.562 1 92.75 266 LEU A CA 1
ATOM 2023 C C . LEU A 1 266 ? -15.469 -9.422 -19.391 1 92.75 266 LEU A C 1
ATOM 2025 O O . LEU A 1 266 ? -14.758 -8.445 -19.156 1 92.75 266 LEU A O 1
ATOM 2029 N N . ALA A 1 267 ? -16.078 -9.367 -20.422 1 76.31 267 ALA A N 1
ATOM 2030 C CA . ALA A 1 267 ? -16.266 -8.203 -21.281 1 76.31 267 ALA A CA 1
ATOM 2031 C C . ALA A 1 267 ? -17.703 -7.719 -21.234 1 76.31 267 ALA A C 1
ATOM 2033 O O . ALA A 1 267 ? -18.422 -7.801 -22.234 1 76.31 267 ALA A O 1
ATOM 2034 N N . PRO A 1 268 ? -17.938 -7.254 -19.953 1 70.69 268 PRO A N 1
ATOM 2035 C CA . PRO A 1 268 ? -19.344 -6.824 -19.969 1 70.69 268 PRO A CA 1
ATOM 2036 C C . PRO A 1 268 ? -19.547 -5.5 -20.703 1 70.69 268 PRO A C 1
ATOM 2038 O O . PRO A 1 268 ? -18.625 -4.688 -20.781 1 70.69 268 PRO A O 1
ATOM 2041 N N . ARG A 1 269 ? -20.625 -5.297 -21.359 1 68.25 269 ARG A N 1
ATOM 2042 C CA . ARG A 1 269 ? -21.047 -4.051 -21.984 1 68.25 269 ARG A CA 1
ATOM 2043 C C . ARG A 1 269 ? -22.109 -3.348 -21.141 1 68.25 269 ARG A C 1
ATOM 2045 O O . ARG A 1 269 ? -22.969 -4 -20.547 1 68.25 269 ARG A O 1
ATOM 2052 N N . PRO A 1 270 ? -21.953 -1.991 -21.062 1 65 270 PRO A N 1
ATOM 2053 C CA . PRO A 1 270 ? -20.938 -1.065 -21.547 1 65 270 PRO A CA 1
ATOM 2054 C C . PRO A 1 270 ? -19.609 -1.196 -20.781 1 65 270 PRO A C 1
ATOM 2056 O O . PRO A 1 270 ? -19.609 -1.585 -19.609 1 65 270 PRO A O 1
ATOM 2059 N N . ALA A 1 271 ? -18.594 -0.727 -21.469 1 66.5 271 ALA A N 1
ATOM 2060 C CA . ALA A 1 271 ? -17.25 -0.805 -20.922 1 66.5 271 ALA A CA 1
ATOM 2061 C C . ALA A 1 271 ? -17 0.314 -19.906 1 66.5 271 ALA A C 1
ATOM 2063 O O . ALA A 1 271 ? -17.594 1.391 -20.016 1 66.5 271 ALA A O 1
ATOM 2064 N N . LEU A 1 272 ? -16.266 -0.053 -18.938 1 71.88 272 LEU A N 1
ATOM 2065 C CA . LEU A 1 272 ? -15.789 0.964 -18 1 71.88 272 LEU A CA 1
ATOM 2066 C C . LEU A 1 272 ? -14.789 1.894 -18.672 1 71.88 272 LEU A C 1
ATOM 2068 O O . LEU A 1 272 ? -14.211 1.548 -19.719 1 71.88 272 LEU A O 1
ATOM 2072 N N . ARG A 1 273 ? -14.672 3.105 -18.219 1 71.94 273 ARG A N 1
ATOM 2073 C CA . ARG A 1 273 ? -13.805 4.098 -18.844 1 71.94 273 ARG A CA 1
ATOM 2074 C C . ARG A 1 273 ? -12.336 3.67 -18.781 1 71.94 273 ARG A C 1
ATOM 2076 O O . ARG A 1 273 ? -11.93 2.996 -17.828 1 71.94 273 ARG A O 1
ATOM 2083 N N . ARG A 1 274 ? -11.664 4.125 -19.828 1 77.94 274 ARG A N 1
ATOM 2084 C CA . ARG A 1 274 ? -10.234 3.877 -19.891 1 77.94 274 ARG A CA 1
ATOM 2085 C C . ARG A 1 274 ? -9.477 4.758 -18.906 1 77.94 274 ARG A C 1
ATOM 2087 O O . ARG A 1 274 ? -9.906 5.875 -18.609 1 77.94 274 ARG A O 1
ATOM 2094 N N . SER A 1 275 ? -8.492 4.191 -18.375 1 81.62 275 SER A N 1
ATOM 2095 C CA . SER A 1 275 ? -7.562 4.898 -17.5 1 81.62 275 SER A CA 1
ATOM 2096 C C . SER A 1 275 ? -6.117 4.566 -17.844 1 81.62 275 SER A C 1
ATOM 2098 O O . SER A 1 275 ? -5.645 3.461 -17.562 1 81.62 275 SER A O 1
ATOM 2100 N N . PRO A 1 276 ? -5.422 5.457 -18.438 1 88 276 PRO A N 1
ATOM 2101 C CA . PRO A 1 276 ? -4.055 5.16 -18.875 1 88 276 PRO A CA 1
ATOM 2102 C C . PRO A 1 276 ? -3.074 5.031 -17.719 1 88 276 PRO A C 1
ATOM 2104 O O . PRO A 1 276 ? -3.246 5.68 -16.688 1 88 276 PRO A O 1
ATOM 2107 N N . LEU A 1 277 ? -2.121 4.148 -17.938 1 94.5 277 LEU A N 1
ATOM 2108 C CA . LEU A 1 277 ? -0.951 4.066 -17.062 1 94.5 277 LEU A CA 1
ATOM 2109 C C . LEU A 1 277 ? 0.12 5.062 -17.5 1 94.5 277 LEU A C 1
ATOM 2111 O O . LEU A 1 277 ? 0.403 5.195 -18.688 1 94.5 277 LEU A O 1
ATOM 2115 N N . ALA A 1 278 ? 0.713 5.781 -16.547 1 95.12 278 ALA A N 1
ATOM 2116 C CA . ALA A 1 278 ? 1.703 6.793 -16.906 1 95.12 278 ALA A CA 1
ATOM 2117 C C . ALA A 1 278 ? 2.844 6.832 -15.891 1 95.12 278 ALA A C 1
ATOM 2119 O O . ALA A 1 278 ? 2.684 6.395 -14.75 1 95.12 278 ALA A O 1
ATOM 2120 N N . ALA A 1 279 ? 3.98 7.211 -16.391 1 96.12 279 ALA A N 1
ATOM 2121 C CA . ALA A 1 279 ? 5.043 7.691 -15.516 1 96.12 279 ALA A CA 1
ATOM 2122 C C . ALA A 1 279 ? 4.879 9.18 -15.211 1 96.12 279 ALA A C 1
ATOM 2124 O O . ALA A 1 279 ? 4.656 9.977 -16.125 1 96.12 279 ALA A O 1
ATOM 2125 N N . ILE A 1 280 ? 4.926 9.547 -13.969 1 93.12 280 ILE A N 1
ATOM 2126 C CA . ILE A 1 280 ? 4.598 10.898 -13.539 1 93.12 280 ILE A CA 1
ATOM 2127 C C . ILE A 1 280 ? 5.758 11.484 -12.742 1 93.12 280 ILE A C 1
ATOM 2129 O O . ILE A 1 280 ? 6.352 10.797 -11.898 1 93.12 280 ILE A O 1
ATOM 2133 N N . TRP A 1 281 ? 6.102 12.711 -13 1 90.5 281 TRP A N 1
ATOM 2134 C CA . TRP A 1 281 ? 7.125 13.484 -12.305 1 90.5 281 TRP A CA 1
ATOM 2135 C C . TRP A 1 281 ? 6.582 14.852 -11.883 1 90.5 281 TRP A C 1
ATOM 2137 O O . TRP A 1 281 ? 5.602 15.336 -12.453 1 90.5 281 TRP A O 1
ATOM 2147 N N . ARG A 1 282 ? 7.266 15.336 -10.914 1 82.75 282 ARG A N 1
ATOM 2148 C CA . ARG A 1 282 ? 7.004 16.75 -10.664 1 82.75 282 ARG A CA 1
ATOM 2149 C C . ARG A 1 282 ? 7.637 17.625 -11.742 1 82.75 282 ARG A C 1
ATOM 2151 O O . ARG A 1 282 ? 8.758 17.359 -12.18 1 82.75 282 ARG A O 1
ATOM 2158 N N . ARG A 1 283 ? 6.984 18.656 -12.148 1 78.19 283 ARG A N 1
ATOM 2159 C CA . ARG A 1 283 ? 7.488 19.531 -13.195 1 78.19 283 ARG A CA 1
ATOM 2160 C C . ARG A 1 283 ? 8.641 20.391 -12.68 1 78.19 283 ARG A C 1
ATOM 2162 O O . ARG A 1 283 ? 9.547 20.75 -13.438 1 78.19 283 ARG A O 1
ATOM 2169 N N . ASP A 1 284 ? 8.531 20.766 -11.445 1 68.69 284 ASP A N 1
ATOM 2170 C CA . ASP A 1 284 ? 9.469 21.75 -10.906 1 68.69 284 ASP A CA 1
ATOM 2171 C C . ASP A 1 284 ? 10.758 21.078 -10.438 1 68.69 284 ASP A C 1
ATOM 2173 O O . ASP A 1 284 ? 11.625 21.734 -9.859 1 68.69 284 ASP A O 1
ATOM 2177 N N . ARG A 1 285 ? 10.836 19.797 -10.602 1 68.69 285 ARG A N 1
ATOM 2178 C CA . ARG A 1 285 ? 12.062 19.062 -10.281 1 68.69 285 ARG A CA 1
ATOM 2179 C C . ARG A 1 285 ? 12.578 18.312 -11.5 1 68.69 285 ARG A C 1
ATOM 2181 O O . ARG A 1 285 ? 11.789 17.719 -12.242 1 68.69 285 ARG A O 1
ATOM 2188 N N . PRO A 1 286 ? 13.781 18.531 -11.734 1 59.66 286 PRO A N 1
ATOM 2189 C CA . PRO A 1 286 ? 14.312 17.781 -12.875 1 59.66 286 PRO A CA 1
ATOM 2190 C C . PRO A 1 286 ? 14.234 16.266 -12.672 1 59.66 286 PRO A C 1
ATOM 2192 O O . PRO A 1 286 ? 14.461 15.773 -11.562 1 59.66 286 PRO A O 1
ATOM 2195 N N . SER A 1 287 ? 13.758 15.695 -13.695 1 72.44 287 SER A N 1
ATOM 2196 C CA . SER A 1 287 ? 13.859 14.234 -13.664 1 72.44 287 SER A CA 1
ATOM 2197 C C . SER A 1 287 ? 15.32 13.789 -13.688 1 72.44 287 SER A C 1
ATOM 2199 O O . SER A 1 287 ? 16.156 14.406 -14.344 1 72.44 287 SER A O 1
ATOM 2201 N N . THR A 1 288 ? 15.531 12.805 -12.875 1 75.69 288 THR A N 1
ATOM 2202 C CA . THR A 1 288 ? 16.891 12.25 -12.898 1 75.69 288 THR A CA 1
ATOM 2203 C C . THR A 1 288 ? 17.047 11.273 -14.062 1 75.69 288 THR A C 1
ATOM 2205 O O . THR A 1 288 ? 16.062 10.781 -14.609 1 75.69 288 THR A O 1
ATOM 2208 N N . ARG A 1 289 ? 18.25 11.125 -14.531 1 80.19 289 ARG A N 1
ATOM 2209 C CA . ARG A 1 289 ? 18.562 10.164 -15.578 1 80.19 289 ARG A CA 1
ATOM 2210 C C . ARG A 1 289 ? 18.062 8.773 -15.203 1 80.19 289 ARG A C 1
ATOM 2212 O O . ARG A 1 289 ? 17.547 8.039 -16.047 1 80.19 289 ARG A O 1
ATOM 2219 N N . GLN A 1 290 ? 18.156 8.43 -13.961 1 87 290 GLN A N 1
ATOM 2220 C CA . GLN A 1 290 ? 17.75 7.109 -13.484 1 87 290 GLN A CA 1
ATOM 2221 C C . GLN A 1 290 ? 16.234 6.941 -13.555 1 87 290 GLN A C 1
ATOM 2223 O O . GLN A 1 290 ? 15.75 5.875 -13.922 1 87 290 GLN A O 1
ATOM 2228 N N . ALA A 1 291 ? 15.539 7.996 -13.211 1 91.94 291 ALA A N 1
ATOM 2229 C CA . ALA A 1 291 ? 14.078 7.949 -13.258 1 91.94 291 ALA A CA 1
ATOM 2230 C C . ALA A 1 291 ? 13.578 7.785 -14.688 1 91.94 291 ALA A C 1
ATOM 2232 O O . ALA A 1 291 ? 12.672 6.988 -14.953 1 91.94 291 ALA A O 1
ATOM 2233 N N . ARG A 1 292 ? 14.188 8.492 -15.586 1 92.44 292 ARG A N 1
ATOM 2234 C CA . ARG A 1 292 ? 13.828 8.383 -16.984 1 92.44 292 ARG A CA 1
ATOM 2235 C C . ARG A 1 292 ? 14.188 7.004 -17.531 1 92.44 292 ARG A C 1
ATOM 2237 O O . ARG A 1 292 ? 13.422 6.406 -18.297 1 92.44 292 ARG A O 1
ATOM 2244 N N . ALA A 1 293 ? 15.352 6.566 -17.172 1 94.69 293 ALA A N 1
ATOM 2245 C CA . ALA A 1 293 ? 15.781 5.242 -17.609 1 94.69 293 ALA A CA 1
ATOM 2246 C C . ALA A 1 293 ? 14.812 4.164 -17.141 1 94.69 293 ALA A C 1
ATOM 2248 O O . ALA A 1 293 ? 14.531 3.213 -17.875 1 94.69 293 ALA A O 1
ATOM 2249 N N . PHE A 1 294 ? 14.336 4.273 -15.93 1 97 294 PHE A N 1
ATOM 2250 C CA . PHE A 1 294 ? 13.375 3.295 -15.43 1 97 294 PHE A CA 1
ATOM 2251 C C . PHE A 1 294 ? 12.078 3.352 -16.234 1 97 294 PHE A C 1
ATOM 2253 O O . PHE A 1 294 ? 11.523 2.314 -16.594 1 97 294 PHE A O 1
ATOM 2260 N N . ALA A 1 295 ? 11.562 4.574 -16.469 1 96.69 295 ALA A N 1
ATOM 2261 C CA . ALA A 1 295 ? 10.336 4.738 -17.25 1 96.69 295 ALA A CA 1
ATOM 2262 C C . ALA A 1 295 ? 10.492 4.133 -18.641 1 96.69 295 ALA A C 1
ATOM 2264 O O . ALA A 1 295 ? 9.578 3.471 -19.141 1 96.69 295 ALA A O 1
ATOM 2265 N N . ASP A 1 296 ? 11.625 4.352 -19.25 1 97 296 ASP A N 1
ATOM 2266 C CA . ASP A 1 296 ? 11.906 3.781 -20.562 1 97 296 ASP A CA 1
ATOM 2267 C C . ASP A 1 296 ? 11.93 2.256 -20.5 1 97 296 ASP A C 1
ATOM 2269 O O . ASP A 1 296 ? 11.383 1.588 -21.375 1 97 296 ASP A O 1
ATOM 2273 N N . THR A 1 297 ? 12.609 1.704 -19.516 1 97.56 297 THR A N 1
ATOM 2274 C CA . THR A 1 297 ? 12.68 0.258 -19.344 1 97.56 297 THR A CA 1
ATOM 2275 C C . THR A 1 297 ? 11.289 -0.333 -19.141 1 97.56 297 THR A C 1
ATOM 2277 O O . THR A 1 297 ? 10.992 -1.427 -19.625 1 97.56 297 THR A O 1
ATOM 2280 N N . LEU A 1 298 ? 10.461 0.374 -18.359 1 97.88 298 LEU A N 1
ATOM 2281 C CA . LEU A 1 298 ? 9.094 -0.06 -18.125 1 97.88 298 LEU A CA 1
ATOM 2282 C C . LEU A 1 298 ? 8.297 -0.092 -19.422 1 97.88 298 LEU A C 1
ATOM 2284 O O . LEU A 1 298 ? 7.551 -1.04 -19.672 1 97.88 298 LEU A O 1
ATOM 2288 N N . ALA A 1 299 ? 8.445 0.932 -20.203 1 97 299 ALA A N 1
ATOM 2289 C CA . ALA A 1 299 ? 7.789 0.963 -21.516 1 97 299 ALA A CA 1
ATOM 2290 C C . ALA A 1 299 ? 8.195 -0.238 -22.359 1 97 299 ALA A C 1
ATOM 2292 O O . ALA A 1 299 ? 7.359 -0.846 -23.031 1 97 299 ALA A O 1
ATOM 2293 N N . GLU A 1 300 ? 9.461 -0.592 -22.328 1 96.5 300 GLU A N 1
ATOM 2294 C CA . GLU A 1 300 ? 9.969 -1.748 -23.062 1 96.5 300 GLU A CA 1
ATOM 2295 C C . GLU A 1 300 ? 9.344 -3.043 -22.562 1 96.5 300 GLU A C 1
ATOM 2297 O O . GLU A 1 300 ? 8.984 -3.918 -23.344 1 96.5 300 GLU A O 1
ATOM 2302 N N . ALA A 1 301 ? 9.258 -3.145 -21.266 1 95.38 301 ALA A N 1
ATOM 2303 C CA . ALA A 1 301 ? 8.688 -4.344 -20.656 1 95.38 301 ALA A CA 1
ATOM 2304 C C . ALA A 1 301 ? 7.227 -4.523 -21.078 1 95.38 301 ALA A C 1
ATOM 2306 O O . ALA A 1 301 ? 6.777 -5.645 -21.328 1 95.38 301 ALA A O 1
ATOM 2307 N N . ILE A 1 302 ? 6.477 -3.469 -21.094 1 96.12 302 ILE A N 1
ATOM 2308 C CA . ILE A 1 302 ? 5.074 -3.488 -21.484 1 96.12 302 ILE A CA 1
ATOM 2309 C C . ILE A 1 302 ? 4.953 -3.934 -22.938 1 96.12 302 ILE A C 1
ATOM 2311 O O . ILE A 1 302 ? 4.102 -4.762 -23.266 1 96.12 302 ILE A O 1
ATOM 2315 N N . GLN A 1 303 ? 5.801 -3.441 -23.797 1 92.94 303 GLN A N 1
ATOM 2316 C CA . GLN A 1 303 ? 5.77 -3.754 -25.219 1 92.94 303 GLN A CA 1
ATOM 2317 C C . GLN A 1 303 ? 6.145 -5.211 -25.484 1 92.94 303 GLN A C 1
ATOM 2319 O O . GLN A 1 303 ? 5.641 -5.836 -26.422 1 92.94 303 GLN A O 1
ATOM 2324 N N . SER A 1 304 ? 7.031 -5.77 -24.688 1 88.88 304 SER A N 1
ATOM 2325 C CA . SER A 1 304 ? 7.484 -7.145 -24.859 1 88.88 304 SER A CA 1
ATOM 2326 C C . SER A 1 304 ? 6.414 -8.141 -24.422 1 88.88 304 SER A C 1
ATOM 2328 O O . SER A 1 304 ? 6.469 -9.312 -24.797 1 88.88 304 SER A O 1
ATOM 2330 N N . SER A 1 305 ? 5.512 -7.762 -23.578 1 78.94 305 SER A N 1
ATOM 2331 C CA . SER A 1 305 ? 4.469 -8.656 -23.078 1 78.94 305 SER A CA 1
ATOM 2332 C C . SER A 1 305 ? 3.227 -8.586 -23.969 1 78.94 305 SER A C 1
ATOM 2334 O O . SER A 1 305 ? 2.309 -9.398 -23.812 1 78.94 305 SER A O 1
ATOM 2336 N N . SER A 1 306 ? 3.051 -7.492 -24.75 1 62.22 306 SER A N 1
ATOM 2337 C CA . SER A 1 306 ? 1.931 -7.355 -25.672 1 62.22 306 SER A CA 1
ATOM 2338 C C . SER A 1 306 ? 2.141 -8.195 -26.938 1 62.22 306 SER A C 1
ATOM 2340 O O . SER A 1 306 ? 3.275 -8.383 -27.375 1 62.22 306 SER A O 1
ATOM 2342 N N . MET B 1 1 ? -22.312 23.219 21.734 1 27.88 1 MET B N 1
ATOM 2343 C CA . MET B 1 1 ? -22.078 24.312 20.797 1 27.88 1 MET B CA 1
ATOM 2344 C C . MET B 1 1 ? -21.469 23.797 19.5 1 27.88 1 MET B C 1
ATOM 2346 O O . MET B 1 1 ? -20.562 22.953 19.516 1 27.88 1 MET B O 1
ATOM 2350 N N . THR B 1 2 ? -22.188 23.906 18.531 1 35.84 2 THR B N 1
ATOM 2351 C CA . THR B 1 2 ? -21.766 23.422 17.219 1 35.84 2 THR B CA 1
ATOM 2352 C C . THR B 1 2 ? -20.359 23.938 16.875 1 35.84 2 THR B C 1
ATOM 2354 O O . THR B 1 2 ? -20.109 25.141 16.938 1 35.84 2 THR B O 1
ATOM 2357 N N . PRO B 1 3 ? -19.469 23.094 17 1 41.16 3 PRO B N 1
ATOM 2358 C CA . PRO B 1 3 ? -18.125 23.562 16.672 1 41.16 3 PRO B CA 1
ATOM 2359 C C . PRO B 1 3 ? -18.125 24.5 15.461 1 41.16 3 PRO B C 1
ATOM 2361 O O . PRO B 1 3 ? -18.844 24.281 14.484 1 41.16 3 PRO B O 1
ATOM 2364 N N . PHE B 1 4 ? -17.406 25.609 15.594 1 49.62 4 PHE B N 1
ATOM 2365 C CA . PHE B 1 4 ? -17.25 26.672 14.586 1 49.62 4 PHE B CA 1
ATOM 2366 C C . PHE B 1 4 ? -18.609 27.25 14.219 1 49.62 4 PHE B C 1
ATOM 2368 O O . PHE B 1 4 ? -18.828 27.641 13.07 1 49.62 4 PHE B O 1
ATOM 2375 N N . LYS B 1 5 ? -19.547 27.25 15.328 1 47.31 5 LYS B N 1
ATOM 2376 C CA . LYS B 1 5 ? -20.891 27.797 15.219 1 47.31 5 LYS B CA 1
ATOM 2377 C C . LYS B 1 5 ? -21.641 27.188 14.047 1 47.31 5 LYS B C 1
ATOM 2379 O O . LYS B 1 5 ? -22.531 27.812 13.469 1 47.31 5 LYS B O 1
ATOM 2384 N N . GLY B 1 6 ? -21.141 25.969 13.656 1 48.78 6 GLY B N 1
ATOM 2385 C CA . GLY B 1 6 ? -21.797 25.234 12.578 1 48.78 6 GLY B CA 1
ATOM 2386 C C . GLY B 1 6 ? -21.484 25.797 11.203 1 48.78 6 GLY B C 1
ATOM 2387 O O . GLY B 1 6 ? -22.156 25.469 10.227 1 48.78 6 GLY B O 1
ATOM 2388 N N . LYS B 1 7 ? -20.562 26.688 11.156 1 53.56 7 LYS B N 1
ATOM 2389 C CA . LYS B 1 7 ? -20.344 27.422 9.914 1 53.56 7 LYS B CA 1
ATOM 2390 C C . LYS B 1 7 ? -19.203 26.797 9.102 1 53.56 7 LYS B C 1
ATOM 2392 O O . LYS B 1 7 ? -19.062 27.078 7.91 1 53.56 7 LYS B O 1
ATOM 2397 N N . LEU B 1 8 ? -18.484 25.953 9.82 1 58.97 8 LEU B N 1
ATOM 2398 C CA . LEU B 1 8 ? -17.422 25.281 9.055 1 58.97 8 LEU B CA 1
ATOM 2399 C C . LEU B 1 8 ? -17.984 24.094 8.289 1 58.97 8 LEU B C 1
ATOM 2401 O O . LEU B 1 8 ? -18.547 23.172 8.891 1 58.97 8 LEU B O 1
ATOM 2405 N N . ARG B 1 9 ? -17.938 24.234 6.926 1 63.12 9 ARG B N 1
ATOM 2406 C CA . ARG B 1 9 ? -18.469 23.203 6.031 1 63.12 9 ARG B CA 1
ATOM 2407 C C . ARG B 1 9 ? -17.359 22.281 5.531 1 63.12 9 ARG B C 1
ATOM 2409 O O . ARG B 1 9 ? -16.188 22.641 5.598 1 63.12 9 ARG B O 1
ATOM 2416 N N . THR B 1 10 ? -17.75 21.141 5.121 1 67.44 10 THR B N 1
ATOM 2417 C CA . THR B 1 10 ? -16.828 20.172 4.543 1 67.44 10 THR B CA 1
ATOM 2418 C C . THR B 1 10 ? -16.016 20.812 3.412 1 67.44 10 THR B C 1
ATOM 2420 O O . THR B 1 10 ? -14.836 20.516 3.238 1 67.44 10 THR B O 1
ATOM 2423 N N . ARG B 1 11 ? -16.703 21.656 2.689 1 70.62 11 ARG B N 1
ATOM 2424 C CA . ARG B 1 11 ? -16.047 22.344 1.58 1 70.62 11 ARG B CA 1
ATOM 2425 C C . ARG B 1 11 ? -14.891 23.188 2.072 1 70.62 11 ARG B C 1
ATOM 2427 O O . ARG B 1 11 ? -13.867 23.312 1.395 1 70.62 11 ARG B O 1
ATOM 2434 N N . HIS B 1 12 ? -15.125 23.812 3.25 1 72.5 12 HIS B N 1
ATOM 2435 C CA . HIS B 1 12 ? -14.039 24.609 3.83 1 72.5 12 HIS B CA 1
ATOM 2436 C C . HIS B 1 12 ? -12.805 23.75 4.078 1 72.5 12 HIS B C 1
ATOM 2438 O O . HIS B 1 12 ? -11.68 24.188 3.824 1 72.5 12 HIS B O 1
ATOM 2444 N N . LEU B 1 13 ? -13.094 22.578 4.555 1 70.94 13 LEU B N 1
ATOM 2445 C CA . LEU B 1 13 ? -11.992 21.656 4.836 1 70.94 13 LEU B CA 1
ATOM 2446 C C . LEU B 1 13 ? -11.258 21.281 3.557 1 70.94 13 LEU B C 1
ATOM 2448 O O . LEU B 1 13 ? -10.023 21.234 3.527 1 70.94 13 LEU B O 1
ATOM 2452 N N . GLU B 1 14 ? -11.977 21.016 2.533 1 73.38 14 GLU B N 1
ATOM 2453 C CA . GLU B 1 14 ? -11.406 20.703 1.229 1 73.38 14 GLU B CA 1
ATOM 2454 C C . GLU B 1 14 ? -10.562 21.859 0.699 1 73.38 14 GLU B C 1
ATOM 2456 O O . GLU B 1 14 ? -9.484 21.641 0.139 1 73.38 14 GLU B O 1
ATOM 2461 N N . ILE B 1 15 ? -11.125 23.047 0.843 1 76.31 15 ILE B N 1
ATOM 2462 C CA . ILE B 1 15 ? -10.445 24.25 0.372 1 76.31 15 ILE B CA 1
ATOM 2463 C C . ILE B 1 15 ? -9.102 24.391 1.076 1 76.31 15 ILE B C 1
ATOM 2465 O O . ILE B 1 15 ? -8.07 24.578 0.426 1 76.31 15 ILE B O 1
ATOM 2469 N N . VAL B 1 16 ? -9.18 24.266 2.357 1 78.19 16 VAL B N 1
ATOM 2470 C CA . VAL B 1 16 ? -7.965 24.438 3.143 1 78.19 16 VAL B CA 1
ATOM 2471 C C . VAL B 1 16 ? -6.922 23.406 2.725 1 78.19 16 VAL B C 1
ATOM 2473 O O . VAL B 1 16 ? -5.754 23.734 2.527 1 78.19 16 VAL B O 1
ATOM 2476 N N . LEU B 1 17 ? -7.387 22.25 2.541 1 72.75 17 LEU B N 1
ATOM 2477 C CA . LEU B 1 17 ? -6.453 21.172 2.191 1 72.75 17 LEU B CA 1
ATOM 2478 C C . LEU B 1 17 ? -5.891 21.391 0.791 1 72.75 17 LEU B C 1
ATOM 2480 O O . LEU B 1 17 ? -4.691 21.203 0.566 1 72.75 17 LEU B O 1
ATOM 2484 N N . THR B 1 18 ? -6.719 21.781 -0.114 1 74.69 18 THR B N 1
ATOM 2485 C CA . THR B 1 18 ? -6.297 21.969 -1.497 1 74.69 18 THR B CA 1
ATOM 2486 C C . THR B 1 18 ? -5.301 23.109 -1.605 1 74.69 18 THR B C 1
ATOM 2488 O O . THR B 1 18 ? -4.281 23 -2.285 1 74.69 18 THR B O 1
ATOM 2491 N N . VAL B 1 19 ? -5.609 24.141 -0.914 1 78.12 19 VAL B N 1
ATOM 2492 C CA . VAL B 1 19 ? -4.73 25.312 -0.943 1 78.12 19 VAL B CA 1
ATOM 2493 C C . VAL B 1 19 ? -3.389 24.969 -0.298 1 78.12 19 VAL B C 1
ATOM 2495 O O . VAL B 1 19 ? -2.332 25.344 -0.804 1 78.12 19 VAL B O 1
ATOM 2498 N N . ALA B 1 20 ? -3.531 24.281 0.734 1 74.81 20 ALA B N 1
ATOM 2499 C CA . ALA B 1 20 ? -2.309 23.891 1.429 1 74.81 20 ALA B CA 1
ATOM 2500 C C . ALA B 1 20 ? -1.453 22.969 0.555 1 74.81 20 ALA B C 1
ATOM 2502 O O . ALA B 1 20 ? -0.227 23.109 0.523 1 74.81 20 ALA B O 1
ATOM 2503 N N . GLU B 1 21 ? -2.145 22.109 -0.023 1 67.25 21 GLU B N 1
ATOM 2504 C CA . GLU B 1 21 ? -1.466 21.109 -0.836 1 67.25 21 GLU B CA 1
ATOM 2505 C C . GLU B 1 21 ? -0.826 21.734 -2.07 1 67.25 21 GLU B C 1
ATOM 2507 O O . GLU B 1 21 ? 0.319 21.422 -2.408 1 67.25 21 GLU B O 1
ATOM 2512 N N . LEU B 1 22 ? -1.511 22.609 -2.719 1 68.5 22 LEU B N 1
ATOM 2513 C CA . LEU B 1 22 ? -1.066 23.156 -4 1 68.5 22 LEU B CA 1
ATOM 2514 C C . LEU B 1 22 ? -0.187 24.391 -3.795 1 68.5 22 LEU B C 1
ATOM 2516 O O . LEU B 1 22 ? 0.622 24.719 -4.66 1 68.5 22 LEU B O 1
ATOM 2520 N N . GLY B 1 23 ? -0.299 25.016 -2.676 1 73.69 23 GLY B N 1
ATOM 2521 C CA . GLY B 1 23 ? 0.51 26.172 -2.322 1 73.69 23 GLY B CA 1
ATOM 2522 C C . GLY B 1 23 ? 0.319 27.344 -3.264 1 73.69 23 GLY B C 1
ATOM 2523 O O . GLY B 1 23 ? 1.167 28.234 -3.332 1 73.69 23 GLY B O 1
ATOM 2524 N N . ASN B 1 24 ? -0.542 27.266 -4.109 1 77.19 24 ASN B N 1
ATOM 2525 C CA . ASN B 1 24 ? -0.875 28.297 -5.09 1 77.19 24 ASN B CA 1
ATOM 2526 C C . ASN B 1 24 ? -2.385 28.469 -5.223 1 77.19 24 ASN B C 1
ATOM 2528 O O . ASN B 1 24 ? -3.098 27.531 -5.586 1 77.19 24 ASN B O 1
ATOM 2532 N N . LEU B 1 25 ? -2.758 29.734 -4.949 1 80.94 25 LEU B N 1
ATOM 2533 C CA . LEU B 1 25 ? -4.188 30.031 -4.887 1 80.94 25 LEU B CA 1
ATOM 2534 C C . LEU B 1 25 ? -4.84 29.828 -6.25 1 80.94 25 LEU B C 1
ATOM 2536 O O . LEU B 1 25 ? -5.961 29.328 -6.34 1 80.94 25 LEU B O 1
ATOM 2540 N N . SER B 1 26 ? -4.074 30.219 -7.234 1 80.75 26 SER B N 1
ATOM 2541 C CA . SER B 1 26 ? -4.648 30.094 -8.57 1 80.75 26 SER B CA 1
ATOM 2542 C C . SER B 1 26 ? -4.824 28.625 -8.953 1 80.75 26 SER B C 1
ATOM 2544 O O . SER B 1 26 ? -5.863 28.25 -9.492 1 80.75 26 SER B O 1
ATOM 2546 N N . LYS B 1 27 ? -3.875 27.906 -8.648 1 78.56 27 LYS B N 1
ATOM 2547 C CA . LYS B 1 27 ? -3.941 26.484 -8.953 1 78.56 27 LYS B CA 1
ATOM 2548 C C . LYS B 1 27 ? -5.016 25.797 -8.117 1 78.56 27 LYS B C 1
ATOM 2550 O O . LYS B 1 27 ? -5.73 24.922 -8.609 1 78.56 27 LYS B O 1
ATOM 2555 N N . ALA B 1 28 ? -5.039 26.172 -6.938 1 80 28 ALA B N 1
ATOM 2556 C CA . ALA B 1 28 ? -6.059 25.625 -6.047 1 80 28 ALA B CA 1
ATOM 2557 C C . ALA B 1 28 ? -7.461 25.984 -6.531 1 80 28 ALA B C 1
ATOM 2559 O O . ALA B 1 28 ? -8.367 25.156 -6.492 1 80 28 ALA B O 1
ATOM 2560 N N . ALA B 1 29 ? -7.598 27.156 -6.961 1 84.31 29 ALA B N 1
ATOM 2561 C CA . ALA B 1 29 ? -8.891 27.609 -7.477 1 84.31 29 ALA B CA 1
ATOM 2562 C C . ALA B 1 29 ? -9.32 26.781 -8.688 1 84.31 29 ALA B C 1
ATOM 2564 O O . ALA B 1 29 ? -10.477 26.359 -8.781 1 84.31 29 ALA B O 1
ATOM 2565 N N . ALA B 1 30 ? -8.367 26.531 -9.5 1 75.75 30 ALA B N 1
ATOM 2566 C CA . ALA B 1 30 ? -8.656 25.719 -10.68 1 75.75 30 ALA B CA 1
ATOM 2567 C C . ALA B 1 30 ? -9.102 24.312 -10.289 1 75.75 30 ALA B C 1
ATOM 2569 O O . ALA B 1 30 ? -10.094 23.797 -10.812 1 75.75 30 ALA B O 1
ATOM 2570 N N . GLN B 1 31 ? -8.461 23.812 -9.344 1 70.62 31 GLN B N 1
ATOM 2571 C CA . GLN B 1 31 ? -8.758 22.453 -8.922 1 70.62 31 GLN B CA 1
ATOM 2572 C C . GLN B 1 31 ? -10.125 22.391 -8.234 1 70.62 31 GLN B C 1
ATOM 2574 O O . GLN B 1 31 ? -10.836 21.391 -8.352 1 70.62 31 GLN B O 1
ATOM 2579 N N . LEU B 1 32 ? -10.398 23.375 -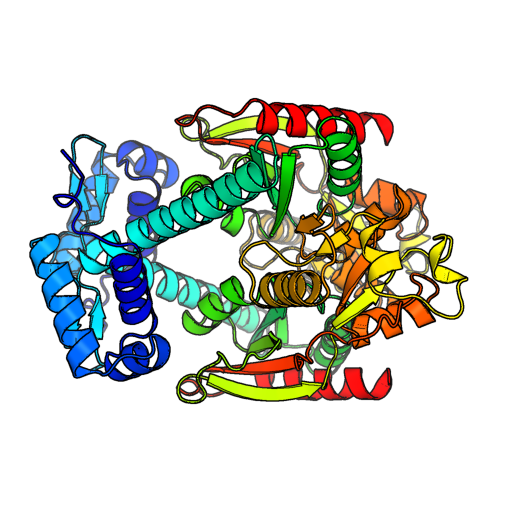7.59 1 74.19 32 LEU B N 1
ATOM 2580 C CA . LEU B 1 32 ? -11.641 23.422 -6.82 1 74.19 32 LEU B CA 1
ATOM 2581 C C . LEU B 1 32 ? -12.773 24.031 -7.648 1 74.19 32 LEU B C 1
ATOM 2583 O O . LEU B 1 32 ? -13.844 24.312 -7.121 1 74.19 32 LEU B O 1
ATOM 2587 N N . HIS B 1 33 ? -12.438 24.219 -8.953 1 76 33 HIS B N 1
ATOM 2588 C CA . HIS B 1 33 ? -13.422 24.781 -9.875 1 76 33 HIS B CA 1
ATOM 2589 C C . HIS B 1 33 ? -13.992 26.078 -9.344 1 76 33 HIS B C 1
ATOM 2591 O O . HIS B 1 33 ? -15.219 26.25 -9.289 1 76 33 HIS B O 1
ATOM 2597 N N . SER B 1 34 ? -13.18 26.875 -8.867 1 79.25 34 SER B N 1
ATOM 2598 C CA . SER B 1 34 ? -13.516 28.188 -8.344 1 79.25 34 SER B CA 1
ATOM 2599 C C . SER B 1 34 ? -12.609 29.266 -8.945 1 79.25 34 SER B C 1
ATOM 2601 O O . SER B 1 34 ? -11.648 28.953 -9.641 1 79.25 34 SER B O 1
ATOM 2603 N N . THR B 1 35 ? -13.102 30.469 -8.977 1 82.94 35 THR B N 1
ATOM 2604 C CA . THR B 1 35 ? -12.227 31.578 -9.336 1 82.94 35 THR B CA 1
ATOM 2605 C C . THR B 1 35 ? -11.234 31.875 -8.211 1 82.94 35 THR B C 1
ATOM 2607 O O . THR B 1 35 ? -11.492 31.531 -7.055 1 82.94 35 THR B O 1
ATOM 2610 N N . GLN B 1 36 ? -10.117 32.344 -8.672 1 87.12 36 GLN B N 1
ATOM 2611 C CA . GLN B 1 36 ? -9.117 32.688 -7.668 1 87.12 36 GLN B CA 1
ATOM 2612 C C . GLN B 1 36 ? -9.688 33.656 -6.641 1 87.12 36 GLN B C 1
ATOM 2614 O O . GLN B 1 36 ? -9.398 33.562 -5.445 1 87.12 36 GLN B O 1
ATOM 2619 N N . SER B 1 37 ? -10.516 34.656 -7.121 1 88.81 37 SER B N 1
ATOM 2620 C CA . SER B 1 37 ? -11.148 35.594 -6.211 1 88.81 37 SER B CA 1
ATOM 2621 C C . SER B 1 37 ? -12.109 34.906 -5.258 1 88.81 37 SER B C 1
ATOM 2623 O O . SER B 1 37 ? -12.148 35.219 -4.066 1 88.81 37 SER B O 1
ATOM 2625 N N . GLY B 1 38 ? -12.859 34 -5.789 1 87.38 38 GLY B N 1
ATOM 2626 C CA . GLY B 1 38 ? -13.773 33.219 -4.973 1 87.38 38 GLY B CA 1
ATOM 2627 C C . GLY B 1 38 ? -13.062 32.375 -3.922 1 87.38 38 GLY B C 1
ATOM 2628 O O . GLY B 1 38 ? -13.516 32.281 -2.777 1 87.38 38 GLY B O 1
ATOM 2629 N N . LEU B 1 39 ? -12.016 31.75 -4.371 1 87.69 39 LEU B N 1
ATOM 2630 C CA . LEU B 1 39 ? -11.25 30.938 -3.436 1 87.69 39 LEU B CA 1
ATOM 2631 C C . LEU B 1 39 ? -10.625 31.812 -2.348 1 87.69 39 LEU B C 1
ATOM 2633 O O . LEU B 1 39 ? -10.602 31.422 -1.177 1 87.69 39 LEU B O 1
ATOM 2637 N N . SER B 1 40 ? -10.094 32.969 -2.758 1 88.25 40 SER B N 1
ATOM 2638 C CA . SER B 1 40 ? -9.508 33.906 -1.792 1 88.25 40 SER B CA 1
ATOM 2639 C C . SER B 1 40 ? -10.539 34.344 -0.756 1 88.25 40 SER B C 1
ATOM 2641 O O . SER B 1 40 ? -10.242 34.406 0.439 1 88.25 40 SER B O 1
ATOM 2643 N N . ARG B 1 41 ? -11.719 34.594 -1.153 1 86.75 41 ARG B N 1
ATOM 2644 C CA . ARG B 1 41 ? -12.812 34.938 -0.257 1 86.75 41 ARG B CA 1
ATOM 2645 C C . ARG B 1 41 ? -13.164 33.812 0.685 1 86.75 41 ARG B C 1
ATOM 2647 O O . ARG B 1 41 ? -13.422 34.031 1.869 1 86.75 41 ARG B O 1
ATOM 2654 N N . ALA B 1 42 ? -13.234 32.688 0.045 1 84.44 42 ALA B N 1
ATOM 2655 C CA . ALA B 1 42 ? -13.547 31.516 0.852 1 84.44 42 ALA B CA 1
ATOM 2656 C C . ALA B 1 42 ? -12.508 31.312 1.945 1 84.44 42 ALA B C 1
ATOM 2658 O O . ALA B 1 42 ? -12.852 31 3.09 1 84.44 42 ALA B O 1
ATOM 2659 N N . ILE B 1 43 ? -11.289 31.453 1.56 1 86.5 43 ILE B N 1
ATOM 2660 C CA . ILE B 1 43 ? -10.211 31.297 2.533 1 86.5 43 ILE B CA 1
ATOM 2661 C C . ILE B 1 43 ? -10.367 32.344 3.635 1 86.5 43 ILE B C 1
ATOM 2663 O O . ILE B 1 43 ? -10.227 32.031 4.82 1 86.5 43 ILE B O 1
ATOM 2667 N N . ALA B 1 44 ? -10.664 33.531 3.275 1 86.5 44 ALA B N 1
ATOM 2668 C CA . ALA B 1 44 ? -10.883 34.594 4.242 1 86.5 44 ALA B CA 1
ATOM 2669 C C . ALA B 1 44 ? -12.039 34.25 5.18 1 86.5 44 ALA B C 1
ATOM 2671 O O . ALA B 1 44 ? -11.953 34.5 6.387 1 86.5 44 ALA B O 1
ATOM 2672 N N . GLU B 1 45 ? -13.094 33.781 4.613 1 80.38 45 GLU B N 1
ATOM 2673 C CA . GLU B 1 45 ? -14.242 33.344 5.406 1 80.38 45 GLU B CA 1
ATOM 2674 C C . GLU B 1 45 ? -13.852 32.281 6.402 1 80.38 45 GLU B C 1
ATOM 2676 O O . GLU B 1 45 ? -14.258 32.312 7.566 1 80.38 45 GLU B O 1
ATOM 2681 N N . ILE B 1 46 ? -13.133 31.281 5.914 1 78.38 46 ILE B N 1
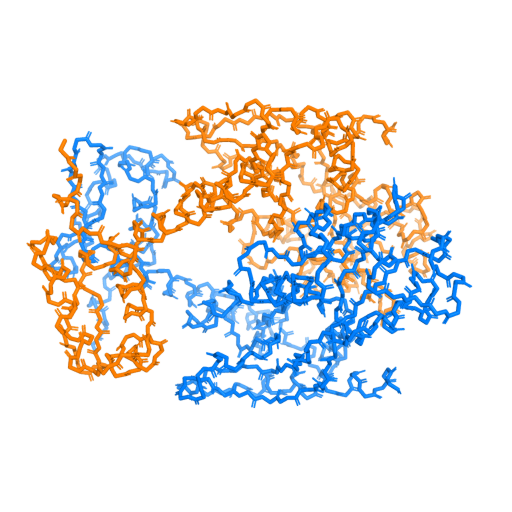ATOM 2682 C CA . ILE B 1 46 ? -12.695 30.188 6.77 1 78.38 46 ILE B CA 1
ATOM 2683 C C . ILE B 1 46 ? -11.812 30.734 7.895 1 78.38 46 ILE B C 1
ATOM 2685 O O . ILE B 1 46 ? -11.969 30.344 9.055 1 78.38 46 ILE B O 1
ATOM 2689 N N . GLU B 1 47 ? -10.93 31.609 7.48 1 81.56 47 GLU B N 1
ATOM 2690 C CA . GLU B 1 47 ? -10.031 32.219 8.469 1 81.56 47 GLU B CA 1
ATOM 2691 C C . GLU B 1 47 ? -10.805 33.031 9.492 1 81.56 47 GLU B C 1
ATOM 2693 O O . GLU B 1 47 ? -10.477 33.031 10.68 1 81.56 47 GLU B O 1
ATOM 2698 N N . GLU B 1 48 ? -11.82 33.656 9.078 1 77.31 48 GLU B N 1
ATOM 2699 C CA . GLU B 1 48 ? -12.703 34.406 9.977 1 77.31 48 GLU B CA 1
ATOM 2700 C C . GLU B 1 48 ? -13.422 33.438 10.938 1 77.31 48 GLU B C 1
ATOM 2702 O O . GLU B 1 48 ? -13.523 33.719 12.133 1 77.31 48 GLU B O 1
ATOM 2707 N N . LEU B 1 49 ? -13.898 32.438 10.383 1 69.69 49 LEU B N 1
ATOM 2708 C CA . LEU B 1 49 ? -14.617 31.469 11.195 1 69.69 49 LEU B CA 1
ATOM 2709 C C . LEU B 1 49 ? -13.695 30.844 12.242 1 69.69 49 LEU B C 1
ATOM 2711 O O . LEU B 1 49 ? -14.109 30.609 13.383 1 69.69 49 LEU B O 1
ATOM 2715 N N . VAL B 1 50 ? -12.492 30.578 11.727 1 67.75 50 VAL B N 1
ATOM 2716 C CA . VAL B 1 50 ? -11.523 29.938 12.602 1 67.75 50 VAL B CA 1
ATOM 2717 C C . VAL B 1 50 ? -10.891 30.969 13.531 1 67.75 50 VAL B C 1
ATOM 2719 O O . VAL B 1 50 ? -10.391 30.641 14.602 1 67.75 50 VAL B O 1
ATOM 2722 N N . GLY B 1 51 ? -11.039 32.281 13.141 1 66.38 51 GLY B N 1
ATOM 2723 C CA . GLY B 1 51 ? -10.508 33.375 13.922 1 66.38 51 GLY B CA 1
ATOM 2724 C C . GLY B 1 51 ? -9.008 33.562 13.773 1 66.38 51 GLY B C 1
ATOM 2725 O O . GLY B 1 51 ? -8.344 34.094 14.672 1 66.38 51 GLY B O 1
ATOM 2726 N N . ALA B 1 52 ? -8.469 32.938 12.742 1 69.88 52 ALA B N 1
ATOM 2727 C CA . ALA B 1 52 ? -7.027 33.031 12.508 1 69.88 52 ALA B CA 1
ATOM 2728 C C . ALA B 1 52 ? -6.703 32.906 11.023 1 69.88 52 ALA B C 1
ATOM 2730 O O . ALA B 1 52 ? -7.496 32.344 10.258 1 69.88 52 ALA B O 1
ATOM 2731 N N . ARG B 1 53 ? -5.562 33.438 10.688 1 80.94 53 ARG B N 1
ATOM 2732 C CA . ARG B 1 53 ? -5.062 33.219 9.336 1 80.94 53 ARG B CA 1
ATOM 2733 C C . ARG B 1 53 ? -4.523 31.812 9.156 1 80.94 53 ARG B C 1
ATOM 2735 O O . ARG B 1 53 ? -3.754 31.328 9.984 1 80.94 53 ARG B O 1
ATOM 2742 N N . LEU B 1 54 ? -5.074 31.203 8.102 1 79.75 54 LEU B N 1
ATOM 2743 C CA . LEU B 1 54 ? -4.66 29.828 7.805 1 79.75 54 LEU B CA 1
ATOM 2744 C C . LEU B 1 54 ? -3.537 29.812 6.773 1 79.75 54 LEU B C 1
ATOM 2746 O O . LEU B 1 54 ? -2.732 28.875 6.742 1 79.75 54 LEU B O 1
ATOM 2750 N N . PHE B 1 55 ? -3.547 30.828 5.883 1 85 55 PHE B N 1
ATOM 2751 C CA . PHE B 1 55 ? -2.584 30.906 4.789 1 85 55 PHE B CA 1
ATOM 2752 C C . PHE B 1 55 ? -1.88 32.25 4.773 1 85 55 PHE B C 1
ATOM 2754 O O . PHE B 1 55 ? -2.434 33.25 5.23 1 85 55 PHE B O 1
ATOM 2761 N N . GLU B 1 56 ? -0.629 32.219 4.371 1 80.75 56 GLU B N 1
ATOM 2762 C CA . GLU B 1 56 ? 0.129 33.438 4.16 1 80.75 56 GLU B CA 1
ATOM 2763 C C . GLU B 1 56 ? 0.753 33.469 2.768 1 80.75 56 GLU B C 1
ATOM 2765 O O . GLU B 1 56 ? 1.109 32.438 2.217 1 80.75 56 GLU B O 1
ATOM 2770 N N . ARG B 1 57 ? 0.747 34.656 2.164 1 76.88 57 ARG B N 1
ATOM 2771 C CA . ARG B 1 57 ? 1.363 34.875 0.858 1 76.88 57 ARG B CA 1
ATOM 2772 C C . ARG B 1 57 ? 2.875 35.031 0.984 1 76.88 57 ARG B C 1
ATOM 2774 O O . ARG B 1 57 ? 3.361 35.75 1.842 1 76.88 57 ARG B O 1
ATOM 2781 N N . THR B 1 58 ? 3.5 34.125 0.395 1 69.94 58 THR B N 1
ATOM 2782 C CA . THR B 1 58 ? 4.957 34.219 0.351 1 69.94 58 THR B CA 1
ATOM 2783 C C . THR B 1 58 ? 5.445 34.406 -1.08 1 69.94 58 THR B C 1
ATOM 2785 O O . THR B 1 58 ? 4.645 34.438 -2.018 1 69.94 58 THR B O 1
ATOM 2788 N N . ALA B 1 59 ? 6.766 34.625 -1.257 1 65.94 59 ALA B N 1
ATOM 2789 C CA . ALA B 1 59 ? 7.352 34.781 -2.586 1 65.94 59 ALA B CA 1
ATOM 2790 C C . ALA B 1 59 ? 7.102 33.531 -3.436 1 65.94 59 ALA B C 1
ATOM 2792 O O . ALA B 1 59 ? 7.051 33.625 -4.664 1 65.94 59 ALA B O 1
ATOM 2793 N N . ARG B 1 60 ? 6.832 32.531 -2.844 1 58.81 60 ARG B N 1
ATOM 2794 C CA . ARG B 1 60 ? 6.727 31.25 -3.535 1 58.81 60 ARG B CA 1
ATOM 2795 C C . ARG B 1 60 ? 5.27 30.859 -3.748 1 58.81 60 ARG B C 1
ATOM 2797 O O . ARG B 1 60 ? 4.98 29.844 -4.383 1 58.81 60 ARG B O 1
ATOM 2804 N N . GLY B 1 61 ? 4.457 31.719 -3.27 1 74.31 61 GLY B N 1
ATOM 2805 C CA . GLY B 1 61 ? 3.035 31.438 -3.402 1 74.31 61 GLY B CA 1
ATOM 2806 C C . GLY B 1 61 ? 2.291 31.484 -2.08 1 74.31 61 GLY B C 1
ATOM 2807 O O . GLY B 1 61 ? 2.502 32.375 -1.275 1 74.31 61 GLY B O 1
ATOM 2808 N N . THR B 1 62 ? 1.31 30.609 -1.948 1 77.94 62 THR B N 1
ATOM 2809 C CA . THR B 1 62 ? 0.481 30.531 -0.75 1 77.94 62 THR B CA 1
ATOM 2810 C C . THR B 1 62 ? 0.908 29.359 0.129 1 77.94 62 THR B C 1
ATOM 2812 O O . THR B 1 62 ? 1.027 28.234 -0.348 1 77.94 62 THR B O 1
ATOM 2815 N N . SER B 1 63 ? 1.28 29.688 1.279 1 78.62 63 SER B N 1
ATOM 2816 C CA . SER B 1 63 ? 1.691 28.641 2.211 1 78.62 63 SER B CA 1
ATOM 2817 C C . SER B 1 63 ? 0.827 28.656 3.467 1 78.62 63 SER B C 1
ATOM 2819 O O . SER B 1 63 ? 0.254 29.672 3.828 1 78.62 63 SER B O 1
ATOM 2821 N N . CYS B 1 64 ? 0.647 27.5 4.016 1 73.44 64 CYS B N 1
ATOM 2822 C CA . CYS B 1 64 ? -0.134 27.391 5.246 1 73.44 64 CYS B CA 1
ATOM 2823 C C . CYS B 1 64 ? 0.576 28.094 6.402 1 73.44 64 CYS B C 1
ATOM 2825 O O . CYS B 1 64 ? 1.798 28 6.531 1 73.44 64 CYS B O 1
ATOM 2827 N N . THR B 1 65 ? -0.231 28.938 7.242 1 68.12 65 THR B N 1
ATOM 2828 C CA . THR B 1 65 ? 0.21 29.312 8.578 1 68.12 65 THR B CA 1
ATOM 2829 C C . THR B 1 65 ? 0.266 28.094 9.492 1 68.12 65 THR B C 1
ATOM 2831 O O . THR B 1 65 ? -0.216 27.016 9.125 1 68.12 65 THR B O 1
ATOM 2834 N N . PRO B 1 66 ? 0.808 28.203 10.586 1 53.12 66 PRO B N 1
ATOM 2835 C CA . PRO B 1 66 ? 0.742 27.094 11.539 1 53.12 66 PRO B CA 1
ATOM 2836 C C . PRO B 1 66 ? -0.689 26.625 11.82 1 53.12 66 PRO B C 1
ATOM 2838 O O . PRO B 1 66 ? -0.952 25.438 11.906 1 53.12 66 PRO B O 1
ATOM 2841 N N . LEU B 1 67 ? -1.511 27.562 12.008 1 57.38 67 LEU B N 1
ATOM 2842 C CA . LEU B 1 67 ? -2.928 27.266 12.172 1 57.38 67 LEU B CA 1
ATOM 2843 C C . LEU B 1 67 ? -3.498 26.625 10.914 1 57.38 67 LEU B C 1
ATOM 2845 O O . LEU B 1 67 ? -4.375 25.75 10.992 1 57.38 67 LEU B O 1
ATOM 2849 N N . GLY B 1 68 ? -2.883 27.047 9.859 1 69.25 68 GLY B N 1
ATOM 2850 C CA . GLY B 1 68 ? -3.287 26.422 8.609 1 69.25 68 GLY B CA 1
ATOM 2851 C C . GLY B 1 68 ? -2.914 24.953 8.523 1 69.25 68 GLY B C 1
ATOM 2852 O O . GLY B 1 68 ? -3.715 24.125 8.078 1 69.25 68 GLY B O 1
ATOM 2853 N N . GLU B 1 69 ? -1.833 24.594 8.945 1 61.53 69 GLU B N 1
ATOM 2854 C CA . GLU B 1 69 ? -1.381 23.203 8.945 1 61.53 69 GLU B CA 1
ATOM 2855 C C . GLU B 1 69 ? -2.227 22.359 9.883 1 61.53 69 GLU B C 1
ATOM 2857 O O . GLU B 1 69 ? -2.605 21.234 9.539 1 61.53 69 GLU B O 1
ATOM 2862 N N . ALA B 1 70 ? -2.451 22.922 11.094 1 54.91 70 ALA B N 1
ATOM 2863 C CA . ALA B 1 70 ? -3.338 22.234 12.031 1 54.91 70 ALA B CA 1
ATOM 2864 C C . ALA B 1 70 ? -4.715 22 11.414 1 54.91 70 ALA B C 1
ATOM 2866 O O . ALA B 1 70 ? -5.285 20.922 11.539 1 54.91 70 ALA B O 1
ATOM 2867 N N . MET B 1 71 ? -5.062 23.047 10.852 1 63.66 71 MET B N 1
ATOM 2868 C CA . MET B 1 71 ? -6.367 22.953 10.195 1 63.66 71 MET B CA 1
ATOM 2869 C C . MET B 1 71 ? -6.352 21.875 9.109 1 63.66 71 MET B C 1
ATOM 2871 O O . MET B 1 71 ? -7.324 21.141 8.945 1 63.66 71 MET B O 1
ATOM 2875 N N . CYS B 1 72 ? -5.184 21.797 8.508 1 65.31 72 CYS B N 1
ATOM 2876 C CA . CYS B 1 72 ? -5.082 20.781 7.457 1 65.31 72 CYS B CA 1
ATOM 2877 C C . CYS B 1 72 ? -5.129 19.375 8.031 1 65.31 72 CYS B C 1
ATOM 2879 O O . CYS B 1 72 ? -5.797 18.5 7.488 1 65.31 72 CYS B O 1
ATOM 2881 N N . ARG B 1 73 ? -4.504 19.156 9.047 1 55.78 73 ARG B N 1
ATOM 2882 C CA . ARG B 1 73 ? -4.523 17.859 9.711 1 55.78 73 ARG B CA 1
ATOM 2883 C C . ARG B 1 73 ? -5.934 17.5 10.164 1 55.78 73 ARG B C 1
ATOM 2885 O O . ARG B 1 73 ? -6.406 16.391 9.914 1 55.78 73 ARG B O 1
ATOM 2892 N N . HIS B 1 74 ? -6.477 18.406 10.867 1 56.59 74 HIS B N 1
ATOM 2893 C CA . HIS B 1 74 ? -7.844 18.172 11.336 1 56.59 74 HIS B CA 1
ATOM 2894 C C . HIS B 1 74 ? -8.805 18.031 10.164 1 56.59 74 HIS B C 1
ATOM 2896 O O . HIS B 1 74 ? -9.734 17.219 10.211 1 56.59 74 HIS B O 1
ATOM 2902 N N . ALA B 1 75 ? -8.461 18.922 9.219 1 63.78 75 ALA B N 1
ATOM 2903 C CA . ALA B 1 75 ? -9.305 18.859 8.031 1 63.78 75 ALA B CA 1
ATOM 2904 C C . ALA B 1 75 ? -9.234 17.469 7.398 1 63.78 75 ALA B C 1
ATOM 2906 O O . ALA B 1 75 ? -10.266 16.906 7.008 1 63.78 75 ALA B O 1
ATOM 2907 N N . ARG B 1 76 ? -8.031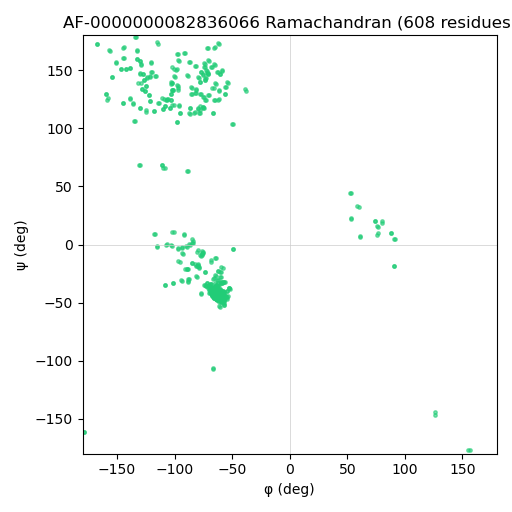 16.984 7.402 1 59.47 76 ARG B N 1
ATOM 2908 C CA . ARG B 1 76 ? -7.871 15.648 6.855 1 59.47 76 ARG B CA 1
ATOM 2909 C C . ARG B 1 76 ? -8.633 14.625 7.688 1 59.47 76 ARG B C 1
ATOM 2911 O O . ARG B 1 76 ? -9.328 13.766 7.141 1 59.47 76 ARG B O 1
ATOM 2918 N N . GLN B 1 77 ? -8.453 14.742 8.938 1 55.28 77 GLN B N 1
ATOM 2919 C CA . GLN B 1 77 ? -9.141 13.836 9.852 1 55.28 77 GLN B CA 1
ATOM 2920 C C . GLN B 1 77 ? -10.656 13.977 9.719 1 55.28 77 GLN B C 1
ATOM 2922 O O . GLN B 1 77 ? -11.375 12.969 9.664 1 55.28 77 GLN B O 1
ATOM 2927 N N . LEU B 1 78 ? -11.008 15.188 9.719 1 55.59 78 LEU B N 1
ATOM 2928 C CA . LEU B 1 78 ? -12.445 15.453 9.641 1 55.59 78 LEU B CA 1
ATOM 2929 C C . LEU B 1 78 ? -13.008 14.984 8.305 1 55.59 78 LEU B C 1
ATOM 2931 O O . LEU B 1 78 ? -14.078 14.359 8.266 1 55.59 78 LEU B O 1
ATOM 2935 N N . LEU B 1 79 ? -12.164 15.297 7.348 1 60.84 79 LEU B N 1
ATOM 2936 C CA . LEU B 1 79 ? -12.648 14.875 6.039 1 60.84 79 LEU B CA 1
ATOM 2937 C C . LEU B 1 79 ? -12.656 13.352 5.93 1 60.84 79 LEU B C 1
ATOM 2939 O O . LEU B 1 79 ? -13.57 12.773 5.34 1 60.84 79 LEU B O 1
ATOM 2943 N N . THR B 1 80 ? -11.586 12.82 6.578 1 57.53 80 THR B N 1
ATOM 2944 C CA . THR B 1 80 ? -11.57 11.367 6.648 1 57.53 80 THR B CA 1
ATOM 2945 C C . THR B 1 80 ? -12.773 10.844 7.422 1 57.53 80 THR B C 1
ATOM 2947 O O . THR B 1 80 ? -13.414 9.875 7.008 1 57.53 80 THR B O 1
ATOM 2950 N N . GLY B 1 81 ? -12.961 11.438 8.516 1 55.31 81 GLY B N 1
ATOM 2951 C CA . GLY B 1 81 ? -14.148 11.094 9.281 1 55.31 81 GLY B CA 1
ATOM 2952 C C . GLY B 1 81 ? -15.438 11.266 8.5 1 55.31 81 GLY B C 1
ATOM 2953 O O . GLY B 1 81 ? -16.328 10.414 8.555 1 55.31 81 GLY B O 1
ATOM 2954 N N . PHE B 1 82 ? -15.461 12.445 7.793 1 55.09 82 PHE B N 1
ATOM 2955 C CA . PHE B 1 82 ? -16.641 12.695 6.969 1 55.09 82 PHE B CA 1
ATOM 2956 C C . PHE B 1 82 ? -16.781 11.633 5.887 1 55.09 82 PHE B C 1
ATOM 2958 O O . PHE B 1 82 ? -17.875 11.148 5.617 1 55.09 82 PHE B O 1
ATOM 2965 N N . ARG B 1 83 ? -15.625 11.383 5.355 1 55.66 83 ARG B N 1
ATOM 2966 C CA . ARG B 1 83 ? -15.664 10.344 4.328 1 55.66 83 ARG B CA 1
ATOM 2967 C C . ARG B 1 83 ? -16.141 9.016 4.91 1 55.66 83 ARG B C 1
ATOM 2969 O O . ARG B 1 83 ? -16.953 8.32 4.297 1 55.66 83 ARG B O 1
ATOM 2976 N N . LYS B 1 84 ? -15.602 8.766 6.023 1 57.12 84 LYS B N 1
ATOM 2977 C CA . LYS B 1 84 ? -16.031 7.543 6.695 1 57.12 84 LYS B CA 1
ATOM 2978 C C . LYS B 1 84 ? -17.531 7.594 7.02 1 57.12 84 LYS B C 1
ATOM 2980 O O . LYS B 1 84 ? -18.234 6.598 6.859 1 57.12 84 LYS B O 1
ATOM 2985 N N . ALA B 1 85 ? -17.875 8.727 7.473 1 53.38 85 ALA B N 1
ATOM 2986 C CA . ALA B 1 85 ? -19.297 8.891 7.781 1 53.38 85 ALA B CA 1
ATOM 2987 C C . ALA B 1 85 ? -20.156 8.695 6.535 1 53.38 85 ALA B C 1
ATOM 2989 O O . ALA B 1 85 ? -21.203 8.062 6.594 1 53.38 85 ALA B O 1
ATOM 2990 N N . GLU B 1 86 ? -19.656 9.281 5.539 1 55.47 86 GLU B N 1
ATOM 2991 C CA . GLU B 1 86 ? -20.375 9.133 4.277 1 55.47 86 GLU B CA 1
ATOM 2992 C C . GLU B 1 86 ? -20.469 7.664 3.871 1 55.47 86 GLU B C 1
ATOM 2994 O O . GLU B 1 86 ? -21.531 7.203 3.434 1 55.47 86 GLU B O 1
ATOM 2999 N N . ILE B 1 87 ? -19.391 7.023 4.027 1 53.22 87 ILE B N 1
ATOM 3000 C CA . ILE B 1 87 ? -19.359 5.605 3.697 1 53.22 87 ILE B CA 1
ATOM 3001 C C . ILE B 1 87 ? -20.312 4.844 4.613 1 53.22 87 ILE B C 1
ATOM 3003 O O . ILE B 1 87 ? -21.109 4.012 4.152 1 53.22 87 ILE B O 1
ATOM 3007 N N . ASP B 1 88 ? -20.219 5.199 5.836 1 54.91 88 ASP B N 1
ATOM 3008 C CA . ASP B 1 88 ? -21.078 4.527 6.809 1 54.91 88 ASP B CA 1
ATOM 3009 C C . ASP B 1 88 ? -22.547 4.824 6.531 1 54.91 88 ASP B C 1
ATOM 3011 O O . ASP B 1 88 ? -23.391 3.924 6.566 1 54.91 88 ASP B O 1
ATOM 3015 N N . LEU B 1 89 ? -22.781 6.098 6.234 1 52.44 89 LEU B N 1
ATOM 3016 C CA . LEU B 1 89 ? -24.172 6.496 5.965 1 52.44 89 LEU B CA 1
ATOM 3017 C C . LEU B 1 89 ? -24.672 5.867 4.672 1 52.44 89 LEU B C 1
ATOM 3019 O O . LEU B 1 89 ? -25.812 5.414 4.605 1 52.44 89 LEU B O 1
ATOM 3023 N N . ALA B 1 90 ? -23.828 5.902 3.682 1 55.31 90 ALA B N 1
ATOM 3024 C CA . ALA B 1 90 ? -24.203 5.254 2.426 1 55.31 90 ALA B CA 1
ATOM 3025 C C . ALA B 1 90 ? -24.5 3.771 2.641 1 55.31 90 ALA B C 1
ATOM 3027 O O . ALA B 1 90 ? -25.438 3.232 2.051 1 55.31 90 ALA B O 1
ATOM 3028 N N . ALA B 1 91 ? -23.672 3.219 3.457 1 55.75 91 ALA B N 1
ATOM 3029 C CA . ALA B 1 91 ? -23.906 1.815 3.789 1 55.75 91 ALA B CA 1
ATOM 3030 C C . ALA B 1 91 ? -25.25 1.632 4.484 1 55.75 91 ALA B C 1
ATOM 3032 O O . ALA B 1 91 ? -26.016 0.717 4.148 1 55.75 91 ALA B O 1
ATOM 3033 N N . LEU B 1 92 ? -25.562 2.496 5.34 1 51.78 92 LEU B N 1
ATOM 3034 C CA . LEU B 1 92 ? -26.844 2.422 6.055 1 51.78 92 LEU B CA 1
ATOM 3035 C C . LEU B 1 92 ? -28.016 2.631 5.105 1 51.78 92 LEU B C 1
ATOM 3037 O O . LEU B 1 92 ? -29.031 1.951 5.215 1 51.78 92 LEU B O 1
ATOM 3041 N N . LEU B 1 93 ? -27.781 3.525 4.203 1 52.88 93 LEU B N 1
ATOM 3042 C CA . LEU B 1 93 ? -28.828 3.828 3.234 1 52.88 93 LEU B CA 1
ATOM 3043 C C . LEU B 1 93 ? -29.094 2.633 2.324 1 52.88 93 LEU B C 1
ATOM 3045 O O . LEU B 1 93 ? -30.219 2.443 1.844 1 52.88 93 LEU B O 1
ATOM 3049 N N . ARG B 1 94 ? -28.016 1.901 2.168 1 54.84 94 ARG B N 1
ATOM 3050 C CA . ARG B 1 94 ? -28.156 0.71 1.34 1 54.84 94 ARG B CA 1
ATOM 3051 C C . ARG B 1 94 ? -28.703 -0.458 2.156 1 54.84 94 ARG B C 1
ATOM 3053 O O . ARG B 1 94 ? -28.812 -1.576 1.648 1 54.84 94 ARG B O 1
ATOM 3060 N N . GLY B 1 95 ? -28.984 -0.129 3.381 1 53.06 95 GLY B N 1
ATOM 3061 C CA . GLY B 1 95 ? -29.547 -1.178 4.227 1 53.06 95 GLY B CA 1
ATOM 3062 C C . GLY B 1 95 ? -28.484 -1.949 4.988 1 53.06 95 GLY B C 1
ATOM 3063 O O . GLY B 1 95 ? -28.797 -2.92 5.684 1 53.06 95 GLY B O 1
ATOM 3064 N N . ASP B 1 96 ? -27.312 -1.375 4.742 1 60.56 96 ASP B N 1
ATOM 3065 C CA . ASP B 1 96 ? -26.25 -2.041 5.484 1 60.56 96 ASP B CA 1
ATOM 3066 C C . ASP B 1 96 ? -26.266 -1.636 6.957 1 60.56 96 ASP B C 1
ATOM 3068 O O . ASP B 1 96 ? -26.875 -0.631 7.32 1 60.56 96 ASP B O 1
ATOM 3072 N N . GLU B 1 97 ? -25.844 -2.574 7.816 1 66.62 97 GLU B N 1
ATOM 3073 C CA . GLU B 1 97 ? -25.812 -2.359 9.258 1 66.62 97 GLU B CA 1
ATOM 3074 C C . GLU B 1 97 ? -24.578 -1.562 9.664 1 66.62 97 GLU B C 1
ATOM 3076 O O . GLU B 1 97 ? -24.453 -1.124 10.812 1 66.62 97 GLU B O 1
ATOM 3081 N N . GLY B 1 98 ? -23.719 -1.356 8.648 1 75.69 98 GLY B N 1
ATOM 3082 C CA . GLY B 1 98 ? -22.547 -0.576 8.984 1 75.69 98 GLY B CA 1
ATOM 3083 C C . GLY B 1 98 ? -21.375 -0.831 8.055 1 75.69 98 GLY B C 1
ATOM 3084 O O . GLY B 1 98 ? -21.531 -1.431 6.988 1 75.69 98 GLY B O 1
ATOM 3085 N N . SER B 1 99 ? -20.25 -0.152 8.414 1 82.25 99 SER B N 1
ATOM 3086 C CA . SER B 1 99 ? -19.016 -0.306 7.629 1 82.25 99 SER B CA 1
ATOM 3087 C C . SER B 1 99 ? -17.828 -0.619 8.523 1 82.25 99 SER B C 1
ATOM 3089 O O . SER B 1 99 ? -17.844 -0.302 9.711 1 82.25 99 SER B O 1
ATOM 3091 N N . LEU B 1 100 ? -16.938 -1.39 7.965 1 89.62 100 LEU B N 1
ATOM 3092 C CA . LEU B 1 100 ? -15.695 -1.738 8.633 1 89.62 100 LEU B CA 1
ATOM 3093 C C . LEU B 1 100 ? -14.5 -1.506 7.711 1 89.62 100 LEU B C 1
ATOM 3095 O O . LEU B 1 100 ? -14.445 -2.055 6.605 1 89.62 100 LEU B O 1
ATOM 3099 N N . THR B 1 101 ? -13.648 -0.627 8.094 1 91.62 101 THR B N 1
ATOM 3100 C CA . THR B 1 101 ? -12.414 -0.403 7.355 1 91.62 101 THR B CA 1
ATOM 3101 C C . THR B 1 101 ? -11.227 -1.027 8.094 1 91.62 101 THR B C 1
ATOM 3103 O O . THR B 1 101 ? -10.883 -0.603 9.195 1 91.62 101 THR B O 1
ATOM 3106 N N . VAL B 1 102 ? -10.602 -1.987 7.441 1 96.69 102 VAL B N 1
ATOM 3107 C CA . VAL B 1 102 ? -9.477 -2.719 8.016 1 96.69 102 VAL B CA 1
ATOM 3108 C C . VAL B 1 102 ? -8.18 -2.311 7.324 1 96.69 102 VAL B C 1
ATOM 3110 O O . VAL B 1 102 ? -8.078 -2.379 6.098 1 96.69 102 VAL B O 1
ATOM 3113 N N . GLY B 1 103 ? -7.25 -1.758 8.094 1 97.19 103 GLY B N 1
ATOM 3114 C CA . GLY B 1 103 ? -5.895 -1.653 7.582 1 97.19 103 GLY B CA 1
ATOM 3115 C C . GLY B 1 103 ? -5.133 -2.963 7.641 1 97.19 103 GLY B C 1
ATOM 3116 O O . GLY B 1 103 ? -5.25 -3.711 8.617 1 97.19 103 GLY B O 1
ATOM 3117 N N . CYS B 1 104 ? -4.383 -3.217 6.598 1 97.69 104 CYS B N 1
ATOM 3118 C CA . CYS B 1 104 ? -3.648 -4.477 6.547 1 97.69 104 CYS B CA 1
ATOM 3119 C C . CYS B 1 104 ? -2.242 -4.266 5.996 1 97.69 104 CYS B C 1
ATOM 3121 O O . CYS B 1 104 ? -2.076 -3.717 4.906 1 97.69 104 CYS B O 1
ATOM 3123 N N . PHE B 1 105 ? -1.285 -4.723 6.793 1 96.44 105 PHE B N 1
ATOM 3124 C CA . PHE B 1 105 ? 0.074 -4.789 6.27 1 96.44 105 PHE B CA 1
ATOM 3125 C C . PHE B 1 105 ? 0.123 -5.617 4.992 1 96.44 105 PHE B C 1
ATOM 3127 O O . PHE B 1 105 ? -0.368 -6.746 4.961 1 96.44 105 PHE B O 1
ATOM 3134 N N . SER B 1 106 ? 0.717 -5.066 4.004 1 97.25 106 SER B N 1
ATOM 3135 C CA . SER B 1 106 ? 0.599 -5.543 2.629 1 97.25 106 SER B CA 1
ATOM 3136 C C . SER B 1 106 ? 1.01 -7.008 2.514 1 97.25 106 SER B C 1
ATOM 3138 O O . SER B 1 106 ? 0.448 -7.754 1.709 1 97.25 106 SER B O 1
ATOM 3140 N N . MET B 1 107 ? 1.937 -7.5 3.295 1 96.69 107 MET B N 1
ATOM 3141 C CA . MET B 1 107 ? 2.498 -8.844 3.148 1 96.69 107 MET B CA 1
ATOM 3142 C C . MET B 1 107 ? 1.527 -9.898 3.67 1 96.69 107 MET B C 1
ATOM 3144 O O . MET B 1 107 ? 1.734 -11.094 3.461 1 96.69 107 MET B O 1
ATOM 3148 N N . PHE B 1 108 ? 0.434 -9.453 4.262 1 96.94 108 PHE B N 1
ATOM 3149 C CA . PHE B 1 108 ? -0.559 -10.391 4.781 1 96.94 108 PHE B CA 1
ATOM 3150 C C . PHE B 1 108 ? -1.895 -10.211 4.07 1 96.94 108 PHE B C 1
ATOM 3152 O O . PHE B 1 108 ? -2.918 -10.727 4.523 1 96.94 108 PHE B O 1
ATOM 3159 N N . ALA B 1 109 ? -1.902 -9.422 3.021 1 96.19 109 ALA B N 1
ATOM 3160 C CA . ALA B 1 109 ? -3.15 -9.078 2.346 1 96.19 109 ALA B CA 1
ATOM 3161 C C . ALA B 1 109 ? -3.812 -10.32 1.751 1 96.19 109 ALA B C 1
ATOM 3163 O O . ALA B 1 109 ? -5.039 -10.422 1.717 1 96.19 109 ALA B O 1
ATOM 3164 N N . GLY B 1 110 ? -3.014 -11.211 1.146 1 96 110 GLY B N 1
ATOM 3165 C CA . GLY B 1 110 ? -3.576 -12.492 0.74 1 96 110 GLY B CA 1
ATOM 3166 C C . GLY B 1 110 ? -3.99 -13.359 1.912 1 96 110 GLY B C 1
ATOM 3167 O O . GLY B 1 110 ? -5.027 -13.117 2.535 1 96 110 GLY B O 1
ATOM 3168 N N . TRP B 1 111 ? -3.215 -14.367 2.15 1 94 111 TRP B N 1
ATOM 3169 C CA . TRP B 1 111 ? -3.367 -15.086 3.406 1 94 111 TRP B CA 1
ATOM 3170 C C . TRP B 1 111 ? -2.721 -14.328 4.559 1 94 111 TRP B C 1
ATOM 3172 O O . TRP B 1 111 ? -1.604 -13.82 4.426 1 94 111 TRP B O 1
ATOM 3182 N N . PRO B 1 112 ? -3.471 -14.156 5.59 1 96.12 112 PRO B N 1
ATOM 3183 C CA . PRO B 1 112 ? -4.746 -14.789 5.941 1 96.12 112 PRO B CA 1
ATOM 3184 C C . PRO B 1 112 ? -5.934 -13.844 5.793 1 96.12 112 PRO B C 1
ATOM 3186 O O . PRO B 1 112 ? -7.078 -14.234 6.035 1 96.12 112 PRO B O 1
ATOM 3189 N N . VAL B 1 113 ? -5.699 -12.688 5.41 1 97.38 113 VAL B N 1
ATOM 3190 C CA . VAL B 1 113 ? -6.723 -11.648 5.508 1 97.38 113 VAL B CA 1
ATOM 3191 C C . VAL B 1 113 ? -7.832 -11.914 4.496 1 97.38 113 VAL B C 1
ATOM 3193 O O . VAL B 1 113 ? -9.008 -11.656 4.77 1 97.38 113 VAL B O 1
ATOM 3196 N N . ALA B 1 114 ? -7.5 -12.398 3.332 1 96.62 114 ALA B N 1
ATOM 3197 C CA . ALA B 1 114 ? -8.516 -12.711 2.328 1 96.62 114 ALA B CA 1
ATOM 3198 C C . ALA B 1 114 ? -9.5 -13.75 2.848 1 96.62 114 ALA B C 1
ATOM 3200 O O . ALA B 1 114 ? -10.711 -13.617 2.668 1 96.62 114 ALA B O 1
ATOM 3201 N N . GLN B 1 115 ? -8.984 -14.781 3.445 1 95.56 115 GLN B N 1
ATOM 3202 C CA . GLN B 1 115 ? -9.836 -15.812 4.027 1 95.56 115 GLN B CA 1
ATOM 3203 C C . GLN B 1 115 ? -10.727 -15.242 5.121 1 95.56 115 GLN B C 1
ATOM 3205 O O . GLN B 1 115 ? -11.914 -15.562 5.188 1 95.56 115 GLN B O 1
ATOM 3210 N N . ALA B 1 116 ? -10.148 -14.453 5.934 1 97.25 116 ALA B N 1
ATOM 3211 C CA . ALA B 1 116 ? -10.914 -13.812 7 1 97.25 116 ALA B CA 1
ATOM 3212 C C . ALA B 1 116 ? -12.016 -12.922 6.43 1 97.25 116 ALA B C 1
ATOM 3214 O O . ALA B 1 116 ? -13.133 -12.906 6.945 1 97.25 116 ALA B O 1
ATOM 3215 N N . ALA B 1 117 ? -11.656 -12.148 5.438 1 97.19 117 ALA B N 1
ATOM 3216 C CA . ALA B 1 117 ? -12.625 -11.258 4.801 1 97.19 117 ALA B CA 1
ATOM 3217 C C . ALA B 1 117 ? -13.812 -12.047 4.246 1 97.19 117 ALA B C 1
ATOM 3219 O O . ALA B 1 117 ? -14.969 -11.641 4.422 1 97.19 117 ALA B O 1
ATOM 3220 N N . SER B 1 118 ? -13.484 -13.117 3.551 1 95 118 SER B N 1
ATOM 3221 C CA . SER B 1 118 ? -14.539 -13.961 2.99 1 95 118 SER B CA 1
ATOM 3222 C C . SER B 1 118 ? -15.469 -14.477 4.082 1 95 118 SER B C 1
ATOM 3224 O O . SER B 1 118 ? -16.688 -14.359 3.973 1 95 118 SER B O 1
ATOM 3226 N N . ARG B 1 119 ? -14.922 -15.031 5.121 1 95.56 119 ARG B N 1
ATOM 3227 C CA . ARG B 1 119 ? -15.695 -15.57 6.234 1 95.56 119 ARG B CA 1
ATOM 3228 C C . ARG B 1 119 ? -16.484 -14.477 6.934 1 95.56 119 ARG B C 1
ATOM 3230 O O . ARG B 1 119 ? -17.656 -14.68 7.297 1 95.56 119 ARG B O 1
ATOM 3237 N N . PHE B 1 120 ? -15.875 -13.367 7.152 1 96.38 120 PHE B N 1
ATOM 3238 C CA . PHE B 1 120 ? -16.531 -12.242 7.816 1 96.38 120 PHE B CA 1
ATOM 3239 C C . PHE B 1 120 ? -17.734 -11.781 7.023 1 96.38 120 PHE B C 1
ATOM 3241 O O . PHE B 1 120 ? -18.797 -11.508 7.602 1 96.38 120 PHE B O 1
ATOM 3248 N N . ARG B 1 121 ? -17.562 -11.656 5.77 1 93.69 121 ARG B N 1
ATOM 3249 C CA . ARG B 1 121 ? -18.656 -11.195 4.914 1 93.69 121 ARG B CA 1
ATOM 3250 C C . ARG B 1 121 ? -19.812 -12.18 4.934 1 93.69 121 ARG B C 1
ATOM 3252 O O . ARG B 1 121 ? -20.984 -11.781 4.836 1 93.69 121 ARG B O 1
ATOM 3259 N N . GLU B 1 122 ? -19.5 -13.461 5 1 93.06 122 GLU B N 1
ATOM 3260 C CA . GLU B 1 122 ? -20.547 -14.484 5.113 1 93.06 122 GLU B CA 1
ATOM 3261 C C . GLU B 1 122 ? -21.328 -14.336 6.414 1 93.06 122 GLU B C 1
ATOM 3263 O O . GLU B 1 122 ? -22.547 -14.484 6.43 1 93.06 122 GLU B O 1
ATOM 3268 N N . ARG B 1 123 ? -20.625 -14.039 7.457 1 93.75 123 ARG B N 1
ATOM 3269 C CA . ARG B 1 123 ? -21.219 -13.945 8.789 1 93.75 123 ARG B CA 1
ATOM 3270 C C . ARG B 1 123 ? -21.891 -12.594 8.984 1 93.75 123 ARG B C 1
ATOM 3272 O O . ARG B 1 123 ? -22.844 -12.477 9.766 1 93.75 123 ARG B O 1
ATOM 3279 N N . HIS B 1 124 ? -21.391 -11.617 8.281 1 91.19 124 HIS B N 1
ATOM 3280 C CA . HIS B 1 124 ? -21.891 -10.25 8.414 1 91.19 124 HIS B CA 1
ATOM 3281 C C . HIS B 1 124 ? -22.188 -9.641 7.051 1 91.19 124 HIS B C 1
ATOM 3283 O O . HIS B 1 124 ? -21.594 -8.617 6.684 1 91.19 124 HIS B O 1
ATOM 3289 N N . PRO B 1 125 ? -23.141 -10.102 6.398 1 88.38 125 PRO B N 1
ATOM 3290 C CA . PRO B 1 125 ? -23.406 -9.703 5.016 1 88.38 125 PRO B CA 1
ATOM 3291 C C . PRO B 1 125 ? -23.875 -8.258 4.895 1 88.38 125 PRO B C 1
ATOM 3293 O O . PRO B 1 125 ? -23.844 -7.684 3.801 1 88.38 125 PRO B O 1
ATOM 3296 N N . ARG B 1 126 ? -24.25 -7.629 5.973 1 84.06 126 ARG B N 1
ATOM 3297 C CA . ARG B 1 126 ? -24.797 -6.273 5.906 1 84.06 126 ARG B CA 1
ATOM 3298 C C . ARG B 1 126 ? -23.75 -5.246 6.32 1 84.06 126 ARG B C 1
ATOM 3300 O O . ARG B 1 126 ? -24.078 -4.078 6.551 1 84.06 126 ARG B O 1
ATOM 3307 N N . ILE B 1 127 ? -22.531 -5.707 6.43 1 85.88 127 ILE B N 1
ATOM 3308 C CA . ILE B 1 127 ? -21.438 -4.797 6.738 1 85.88 127 ILE B CA 1
ATOM 3309 C C . ILE B 1 127 ? -20.578 -4.566 5.492 1 85.88 127 ILE B C 1
ATOM 3311 O O . ILE B 1 127 ? -20.125 -5.523 4.859 1 85.88 127 ILE B O 1
ATOM 3315 N N . THR B 1 128 ? -20.406 -3.314 5.125 1 84.88 128 THR B N 1
ATOM 3316 C CA . THR B 1 128 ? -19.5 -2.982 4.039 1 84.88 128 THR B CA 1
ATOM 3317 C C . THR B 1 128 ? -18.047 -3.078 4.5 1 84.88 128 THR B C 1
ATOM 3319 O O . THR B 1 128 ? -17.625 -2.359 5.41 1 84.88 128 THR B O 1
ATOM 3322 N N . LEU B 1 129 ? -17.328 -3.955 3.877 1 92.88 129 LEU B N 1
ATOM 3323 C CA . LEU B 1 129 ? -15.945 -4.195 4.27 1 92.88 129 LEU B CA 1
ATOM 3324 C C . LEU B 1 129 ? -14.977 -3.523 3.301 1 92.88 129 LEU B C 1
ATOM 3326 O O . LEU B 1 129 ? -15.133 -3.645 2.082 1 92.88 129 LEU B O 1
ATOM 3330 N N . THR B 1 130 ? -14.07 -2.787 3.809 1 93.25 130 THR B N 1
ATOM 3331 C CA . THR B 1 130 ? -12.992 -2.166 3.043 1 93.25 130 THR B CA 1
ATOM 3332 C C . THR B 1 130 ? -11.633 -2.535 3.625 1 93.25 130 THR B C 1
ATOM 3334 O O . THR B 1 130 ? -11.438 -2.498 4.84 1 93.25 130 THR B O 1
ATOM 3337 N N . LEU B 1 131 ? -10.734 -2.938 2.756 1 96.88 131 LEU B N 1
ATOM 3338 C CA . LEU B 1 131 ? -9.359 -3.232 3.152 1 96.88 131 LEU B CA 1
ATOM 3339 C C . LEU B 1 131 ? -8.398 -2.189 2.598 1 96.88 131 LEU B C 1
ATOM 3341 O O . LEU B 1 131 ? -8.273 -2.033 1.381 1 96.88 131 LEU B O 1
ATOM 3345 N N . GLU B 1 132 ? -7.75 -1.467 3.461 1 94.81 132 GLU B N 1
ATOM 3346 C CA . GLU B 1 132 ? -6.652 -0.586 3.084 1 94.81 132 GLU B CA 1
ATOM 3347 C C . GLU B 1 132 ? -5.301 -1.275 3.273 1 94.81 132 GLU B C 1
ATOM 3349 O O . GLU B 1 132 ? -4.859 -1.483 4.406 1 94.81 132 GLU B O 1
ATOM 3354 N N . ILE B 1 133 ? -4.668 -1.508 2.182 1 96.62 133 ILE B N 1
ATOM 3355 C CA . ILE B 1 133 ? -3.436 -2.291 2.199 1 96.62 133 ILE B CA 1
ATOM 3356 C C . ILE B 1 133 ? -2.23 -1.359 2.1 1 96.62 133 ILE B C 1
ATOM 3358 O O . ILE B 1 133 ? -2.213 -0.441 1.276 1 96.62 133 ILE B O 1
ATOM 3362 N N . GLY B 1 134 ? -1.242 -1.552 2.93 1 94.69 134 GLY B N 1
ATOM 3363 C CA . GLY B 1 134 ? -0.066 -0.697 2.898 1 94.69 134 GLY B CA 1
ATOM 3364 C C . GLY B 1 134 ? 0.986 -1.091 3.918 1 94.69 134 GLY B C 1
ATOM 3365 O O . GLY B 1 134 ? 1.062 -2.252 4.324 1 94.69 134 GLY B O 1
ATOM 3366 N N . THR B 1 135 ? 1.887 -0.169 4.219 1 91.75 135 THR B N 1
ATOM 3367 C CA . THR B 1 135 ? 2.936 -0.394 5.207 1 91.75 135 THR B CA 1
ATOM 3368 C C . THR B 1 135 ? 2.443 -0.042 6.609 1 91.75 135 THR B C 1
ATOM 3370 O O . THR B 1 135 ? 1.487 0.722 6.762 1 91.75 135 THR B O 1
ATOM 3373 N N . HIS B 1 136 ? 3.084 -0.608 7.562 1 87.5 136 HIS B N 1
ATOM 3374 C CA . HIS B 1 136 ? 2.717 -0.321 8.945 1 87.5 136 HIS B CA 1
ATOM 3375 C C . HIS B 1 136 ? 2.754 1.178 9.227 1 87.5 136 HIS B C 1
ATOM 3377 O O . HIS B 1 136 ? 1.841 1.718 9.852 1 87.5 136 HIS B O 1
ATOM 3383 N N . GLU B 1 137 ? 3.816 1.837 8.797 1 79.88 137 GLU B N 1
ATOM 3384 C CA . GLU B 1 137 ? 4.039 3.252 9.078 1 79.88 137 GLU B CA 1
ATOM 3385 C C . GLU B 1 137 ? 2.889 4.105 8.562 1 79.88 137 GLU B C 1
ATOM 3387 O O . GLU B 1 137 ? 2.42 5.012 9.258 1 79.88 137 GLU B O 1
ATOM 3392 N N . ARG B 1 138 ? 2.443 3.766 7.457 1 82.31 138 ARG B N 1
ATOM 3393 C CA . ARG B 1 138 ? 1.354 4.527 6.852 1 82.31 138 ARG B CA 1
ATOM 3394 C C . ARG B 1 138 ? 0.02 4.184 7.504 1 82.31 138 ARG B C 1
ATOM 3396 O O . ARG B 1 138 ? -0.783 5.074 7.793 1 82.31 138 ARG B O 1
ATOM 3403 N N . LEU B 1 139 ? -0.19 2.984 7.742 1 90.12 139 LEU B N 1
ATOM 3404 C CA . LEU B 1 139 ? -1.485 2.52 8.227 1 90.12 139 LEU B CA 1
ATOM 3405 C C . LEU B 1 139 ? -1.708 2.939 9.68 1 90.12 139 LEU B C 1
ATOM 3407 O O . LEU B 1 139 ? -2.844 3.193 10.086 1 90.12 139 LEU B O 1
ATOM 3411 N N . ILE B 1 140 ? -0.662 2.984 10.414 1 84.31 140 ILE B N 1
ATOM 3412 C CA . ILE B 1 140 ? -0.817 3.395 11.805 1 84.31 140 ILE B CA 1
ATOM 3413 C C . ILE B 1 140 ? -1.257 4.855 11.867 1 84.31 140 ILE B C 1
ATOM 3415 O O . ILE B 1 140 ? -2.021 5.242 12.758 1 84.31 140 ILE B O 1
ATOM 3419 N N . GLU B 1 141 ? -0.738 5.672 10.992 1 75.31 141 GLU B N 1
ATOM 3420 C CA . GLU B 1 141 ? -1.187 7.055 10.883 1 75.31 141 GLU B CA 1
ATOM 3421 C C . GLU B 1 141 ? -2.674 7.129 10.547 1 75.31 141 GLU B C 1
ATOM 3423 O O . GLU B 1 141 ? -3.393 7.977 11.078 1 75.31 141 GLU B O 1
ATOM 3428 N N . ASP B 1 142 ? -3.078 6.277 9.633 1 82.88 142 ASP B N 1
ATOM 3429 C CA . ASP B 1 142 ? -4.492 6.219 9.273 1 82.88 142 ASP B CA 1
ATOM 3430 C C . ASP B 1 142 ? -5.344 5.805 10.469 1 82.88 142 ASP B C 1
ATOM 3432 O O . ASP B 1 142 ? -6.461 6.301 10.648 1 82.88 142 ASP B O 1
ATOM 3436 N N . LEU B 1 143 ? -4.828 4.867 11.234 1 85.75 143 LEU B N 1
ATOM 3437 C CA . LEU B 1 143 ? -5.531 4.449 12.438 1 85.75 143 LEU B CA 1
ATOM 3438 C C . LEU B 1 143 ? -5.68 5.617 13.414 1 85.75 143 LEU B C 1
ATOM 3440 O O . LEU B 1 143 ? -6.762 5.84 13.961 1 85.75 143 LEU B O 1
ATOM 3444 N N . ASP B 1 144 ? -4.641 6.328 13.508 1 74.06 144 ASP B N 1
ATOM 3445 C CA . ASP B 1 144 ? -4.637 7.469 14.422 1 74.06 144 ASP B CA 1
ATOM 3446 C C . ASP B 1 144 ? -5.625 8.539 13.969 1 74.06 144 ASP B C 1
ATOM 3448 O O . ASP B 1 144 ? -6.266 9.188 14.797 1 74.06 144 ASP B O 1
ATOM 3452 N N . ALA B 1 145 ? -5.695 8.672 12.664 1 69.06 145 ALA B N 1
ATOM 3453 C CA . ALA B 1 145 ? -6.574 9.688 12.086 1 69.06 145 ALA B CA 1
ATOM 3454 C C . ALA B 1 145 ? -8.031 9.227 12.117 1 69.06 145 ALA B C 1
ATOM 3456 O O . ALA B 1 145 ? -8.938 10.008 11.812 1 69.06 145 ALA B O 1
ATOM 3457 N N . GLY B 1 146 ? -8.219 7.969 12.453 1 76.69 146 GLY B N 1
ATOM 3458 C CA . GLY B 1 146 ? -9.57 7.445 12.539 1 76.69 146 GLY B CA 1
ATOM 3459 C C . GLY B 1 146 ? -10.086 6.902 11.227 1 76.69 146 GLY B C 1
ATOM 3460 O O . GLY B 1 146 ? -11.273 6.609 11.086 1 76.69 146 GLY B O 1
ATOM 3461 N N . ALA B 1 147 ? -9.219 6.793 10.305 1 80.69 147 ALA B N 1
ATOM 3462 C CA . ALA B 1 147 ? -9.586 6.305 8.977 1 80.69 147 ALA B CA 1
ATOM 3463 C C . ALA B 1 147 ? -9.727 4.785 8.969 1 80.69 147 ALA B C 1
ATOM 3465 O O . ALA B 1 147 ? -10.352 4.219 8.07 1 80.69 147 ALA B O 1
ATOM 3466 N N . LEU B 1 148 ? -9.117 4.133 9.977 1 89.69 148 LEU B N 1
ATOM 3467 C CA . LEU B 1 148 ? -9.203 2.684 10.133 1 89.69 148 LEU B CA 1
ATOM 3468 C C . LEU B 1 148 ? -9.914 2.316 11.43 1 89.69 148 LEU B C 1
ATOM 3470 O O . LEU B 1 148 ? -9.758 3.002 12.445 1 89.69 148 LEU B O 1
ATOM 3474 N N . ASP B 1 149 ? -10.641 1.247 11.344 1 88.25 149 ASP B N 1
ATOM 3475 C CA . ASP B 1 149 ? -11.289 0.734 12.555 1 88.25 149 ASP B CA 1
ATOM 3476 C C . ASP B 1 149 ? -10.367 -0.227 13.305 1 88.25 149 ASP B C 1
ATOM 3478 O O . ASP B 1 149 ? -10.453 -0.347 14.523 1 88.25 149 ASP B O 1
ATOM 3482 N N . VAL B 1 150 ? -9.562 -0.921 12.578 1 94.19 150 VAL B N 1
ATOM 3483 C CA . VAL B 1 150 ? -8.594 -1.864 13.133 1 94.19 150 VAL B CA 1
ATOM 3484 C C . VAL B 1 150 ? -7.422 -2.021 12.172 1 94.19 150 VAL B C 1
ATOM 3486 O O . VAL B 1 150 ? -7.586 -1.909 10.953 1 94.19 150 VAL B O 1
ATOM 3489 N N . LEU B 1 151 ? -6.27 -2.17 12.703 1 95.69 151 LEU B N 1
ATOM 3490 C CA . LEU B 1 151 ? -5.059 -2.373 11.922 1 95.69 151 LEU B CA 1
ATOM 3491 C C . LEU B 1 151 ? -4.484 -3.768 12.156 1 95.69 151 LEU B C 1
ATOM 3493 O O . LEU B 1 151 ? -4.27 -4.168 13.305 1 95.69 151 LEU B O 1
ATOM 3497 N N . ILE B 1 152 ? -4.348 -4.527 11.078 1 96.88 152 ILE B N 1
ATOM 3498 C CA . ILE B 1 152 ? -3.67 -5.82 11.109 1 96.88 152 ILE B CA 1
ATOM 3499 C C . ILE B 1 152 ? -2.229 -5.656 10.641 1 96.88 152 ILE B C 1
ATOM 3501 O O . ILE B 1 152 ? -1.979 -5.453 9.445 1 96.88 152 ILE B O 1
ATOM 3505 N N . SER B 1 153 ? -1.33 -5.703 11.531 1 94.56 153 SER B N 1
ATOM 3506 C CA . SER B 1 153 ? 0.055 -5.434 11.156 1 94.56 153 SER B CA 1
ATOM 3507 C C . SER B 1 153 ? 1.026 -6.07 12.148 1 94.56 153 SER B C 1
ATOM 3509 O O . SER B 1 153 ? 0.606 -6.691 13.125 1 94.56 153 SER B O 1
ATOM 3511 N N . ARG B 1 154 ? 2.262 -6.078 11.688 1 88.19 154 ARG B N 1
ATOM 3512 C CA . ARG B 1 154 ? 3.312 -6.555 12.578 1 88.19 154 ARG B CA 1
ATOM 3513 C C . ARG B 1 154 ? 3.479 -5.625 13.773 1 88.19 154 ARG B C 1
ATOM 3515 O O . ARG B 1 154 ? 3.406 -4.402 13.633 1 88.19 154 ARG B O 1
ATOM 3522 N N . PHE B 1 155 ? 3.367 -6.254 14.836 1 72.19 155 PHE B N 1
ATOM 3523 C CA . PHE B 1 155 ? 3.469 -5.504 16.078 1 72.19 155 PHE B CA 1
ATOM 3524 C C . PHE B 1 155 ? 4.922 -5.395 16.531 1 72.19 155 PHE B C 1
ATOM 3526 O O . PHE B 1 155 ? 5.645 -6.395 16.562 1 72.19 155 PHE B O 1
ATOM 3533 N N . SER B 1 156 ? 5.324 -4.07 16.453 1 64.44 156 SER B N 1
ATOM 3534 C CA . SER B 1 156 ? 6.68 -3.877 16.969 1 64.44 156 SER B CA 1
ATOM 3535 C C . SER B 1 156 ? 6.668 -3.283 18.375 1 64.44 156 SER B C 1
ATOM 3537 O O . SER B 1 156 ? 5.648 -2.754 18.812 1 64.44 156 SER B O 1
ATOM 3539 N N . SER B 1 157 ? 7.699 -3.629 19 1 55.22 157 SER B N 1
ATOM 3540 C CA . SER B 1 157 ? 7.926 -3.098 20.344 1 55.22 157 SER B CA 1
ATOM 3541 C C . SER B 1 157 ? 7.75 -1.583 20.375 1 55.22 157 SER B C 1
ATOM 3543 O O . SER B 1 157 ? 7.605 -0.992 21.438 1 55.22 157 SER B O 1
ATOM 3545 N N . THR B 1 158 ? 7.527 -1.16 19.172 1 53.81 158 THR B N 1
ATOM 3546 C CA . THR B 1 158 ? 7.484 0.297 19.109 1 53.81 158 THR B CA 1
ATOM 3547 C C . THR B 1 158 ? 6.051 0.802 19.25 1 53.81 158 THR B C 1
ATOM 3549 O O . THR B 1 158 ? 5.824 2.006 19.391 1 53.81 158 THR B O 1
ATOM 3552 N N . VAL B 1 159 ? 5.227 -0.171 19.234 1 65.69 159 VAL B N 1
ATOM 3553 C CA . VAL B 1 159 ? 3.852 0.282 19.438 1 65.69 159 VAL B CA 1
ATOM 3554 C C . VAL B 1 159 ? 3.604 0.562 20.922 1 65.69 159 VAL B C 1
ATOM 3556 O O . VAL B 1 159 ? 3.672 -0.348 21.75 1 65.69 159 VAL B O 1
ATOM 3559 N N . ASP B 1 160 ? 3.396 1.754 21.234 1 69.75 160 ASP B N 1
ATOM 3560 C CA . ASP B 1 160 ? 3.195 2.221 22.609 1 69.75 160 ASP B CA 1
ATOM 3561 C C . ASP B 1 160 ? 1.891 1.677 23.188 1 69.75 160 ASP B C 1
ATOM 3563 O O . ASP B 1 160 ? 0.804 2.047 22.734 1 69.75 160 ASP B O 1
ATOM 3567 N N . PRO B 1 161 ? 1.978 0.854 24.141 1 76.69 161 PRO B N 1
ATOM 3568 C CA . PRO B 1 161 ? 0.767 0.267 24.719 1 76.69 161 PRO B CA 1
ATOM 3569 C C . PRO B 1 161 ? -0.122 1.303 25.391 1 76.69 161 PRO B C 1
ATOM 3571 O O . PRO B 1 161 ? -1.271 1.007 25.734 1 76.69 161 PRO B O 1
ATOM 3574 N N . ARG B 1 162 ? 0.383 2.488 25.578 1 76.19 162 ARG B N 1
ATOM 3575 C CA . ARG B 1 162 ? -0.42 3.549 26.188 1 76.19 162 ARG B CA 1
ATOM 3576 C C . ARG B 1 162 ? -1.347 4.184 25.156 1 76.19 162 ARG B C 1
ATOM 3578 O O . ARG B 1 162 ? -2.34 4.82 25.5 1 76.19 162 ARG B O 1
ATOM 3585 N N . ILE B 1 163 ? -0.964 3.928 23.984 1 76.38 163 ILE B N 1
ATOM 3586 C CA . ILE B 1 163 ? -1.703 4.582 22.906 1 76.38 163 ILE B CA 1
ATOM 3587 C C . ILE B 1 163 ? -2.551 3.551 22.172 1 76.38 163 ILE B C 1
ATOM 3589 O O . ILE B 1 163 ? -3.66 3.854 21.719 1 76.38 163 ILE B O 1
ATOM 3593 N N . TYR B 1 164 ? -1.935 2.365 22.109 1 85.94 164 TYR B N 1
ATOM 3594 C CA . TYR B 1 164 ? -2.582 1.34 21.297 1 85.94 164 TYR B CA 1
ATOM 3595 C C . TYR B 1 164 ? -2.91 0.109 22.125 1 85.94 164 TYR B C 1
ATOM 3597 O O . TYR B 1 164 ? -2.203 -0.204 23.094 1 85.94 164 TYR B O 1
ATOM 3605 N N . ARG B 1 165 ? -3.971 -0.511 21.828 1 88.25 165 ARG B N 1
ATOM 3606 C CA . ARG B 1 165 ? -4.285 -1.872 22.266 1 88.25 165 ARG B CA 1
ATOM 3607 C C . ARG B 1 165 ? -4.012 -2.871 21.141 1 88.25 165 ARG B C 1
ATOM 3609 O O . ARG B 1 165 ? -4.172 -2.549 19.953 1 88.25 165 ARG B O 1
ATOM 3616 N N . SER B 1 166 ? -3.584 -3.984 21.5 1 90.94 166 SER B N 1
ATOM 3617 C CA . SER B 1 166 ? -3.295 -4.977 20.469 1 90.94 166 SER B CA 1
ATOM 3618 C C . SER B 1 166 ? -3.576 -6.391 20.969 1 90.94 166 SER B C 1
ATOM 3620 O O . SER B 1 166 ? -3.57 -6.641 22.172 1 90.94 166 SER B O 1
ATOM 3622 N N . VAL B 1 167 ? -3.922 -7.25 20.094 1 92.25 167 VAL B N 1
ATOM 3623 C CA . VAL B 1 167 ? -4.039 -8.688 20.312 1 92.25 167 VAL B CA 1
ATOM 3624 C C . VAL B 1 167 ? -3.113 -9.438 19.344 1 92.25 167 VAL B C 1
ATOM 3626 O O . VAL B 1 167 ? -3.197 -9.258 18.141 1 92.25 167 VAL B O 1
ATOM 3629 N N . THR B 1 168 ? -2.279 -10.211 19.953 1 93.62 168 THR B N 1
ATOM 3630 C CA . THR B 1 168 ? -1.394 -11.008 19.109 1 93.62 168 THR B CA 1
ATOM 3631 C C . THR B 1 168 ? -2.172 -12.109 18.391 1 93.62 168 THR B C 1
ATOM 3633 O O . THR B 1 168 ? -2.92 -12.859 19.031 1 93.62 168 THR B O 1
ATOM 3636 N N . LEU B 1 169 ? -2.045 -12.234 17.125 1 95.5 169 LEU B N 1
ATOM 3637 C CA . LEU B 1 169 ? -2.748 -13.227 16.328 1 95.5 169 LEU B CA 1
ATOM 3638 C C . LEU B 1 169 ? -1.832 -14.398 15.984 1 95.5 169 LEU B C 1
ATOM 3640 O O . LEU B 1 169 ? -2.301 -15.523 15.781 1 95.5 169 LEU B O 1
ATOM 3644 N N . LEU B 1 170 ? -0.553 -14.102 15.805 1 92.94 170 LEU B N 1
ATOM 3645 C CA . LEU B 1 170 ? 0.401 -15.094 15.328 1 92.94 170 LEU B CA 1
ATOM 3646 C C . LEU B 1 170 ? 1.827 -14.711 15.703 1 92.94 170 LEU B C 1
ATOM 3648 O O . LEU B 1 170 ? 2.234 -13.562 15.508 1 92.94 170 LEU B O 1
ATOM 3652 N N . GLU B 1 171 ? 2.521 -15.602 16.359 1 90 171 GLU B N 1
ATOM 3653 C CA . GLU B 1 171 ? 3.969 -15.445 16.469 1 90 171 GLU B CA 1
ATOM 3654 C C . GLU B 1 171 ? 4.672 -15.875 15.188 1 90 171 GLU B C 1
ATOM 3656 O O . GLU B 1 171 ? 4.539 -17.031 14.758 1 90 171 GLU B O 1
ATOM 3661 N N . ASP B 1 172 ? 5.285 -14.969 14.578 1 89.31 172 ASP B N 1
ATOM 3662 C CA . ASP B 1 172 ? 5.758 -15.211 13.219 1 89.31 172 ASP B CA 1
ATOM 3663 C C . ASP B 1 172 ? 7.234 -14.852 13.078 1 89.31 172 ASP B C 1
ATOM 3665 O O . ASP B 1 172 ? 7.707 -13.891 13.688 1 89.31 172 ASP B O 1
ATOM 3669 N N . ALA B 1 173 ? 7.938 -15.641 12.391 1 88.25 173 ALA B N 1
ATOM 3670 C CA . ALA B 1 173 ? 9.336 -15.352 12.078 1 88.25 173 ALA B CA 1
ATOM 3671 C C . ALA B 1 173 ? 9.461 -14.609 10.742 1 88.25 173 ALA B C 1
ATOM 3673 O O . ALA B 1 173 ? 8.469 -14.43 10.039 1 88.25 173 ALA B O 1
ATOM 3674 N N . VAL B 1 174 ? 10.609 -14.047 10.516 1 90.62 174 VAL B N 1
ATOM 3675 C CA . VAL B 1 174 ? 10.992 -13.578 9.188 1 90.62 174 VAL B CA 1
ATOM 3676 C C . VAL B 1 174 ? 11.945 -14.578 8.547 1 90.62 174 VAL B C 1
ATOM 3678 O O . VAL B 1 174 ? 12.898 -15.031 9.18 1 90.62 174 VAL B O 1
ATOM 3681 N N . VAL B 1 175 ? 11.727 -14.953 7.312 1 92.56 175 VAL B N 1
ATOM 3682 C CA . VAL B 1 175 ? 12.523 -15.992 6.66 1 92.56 175 VAL B CA 1
ATOM 3683 C C . VAL B 1 175 ? 12.953 -15.516 5.273 1 92.56 175 VAL B C 1
ATOM 3685 O O . VAL B 1 175 ? 12.469 -14.5 4.781 1 92.56 175 VAL B O 1
ATOM 3688 N N . LEU B 1 176 ? 13.883 -16.219 4.715 1 94.5 176 LEU B N 1
ATOM 3689 C CA . LEU B 1 176 ? 14.234 -16.078 3.305 1 94.5 176 LEU B CA 1
ATOM 3690 C C . LEU B 1 176 ? 13.633 -17.219 2.479 1 94.5 176 LEU B C 1
ATOM 3692 O O . LEU B 1 176 ? 13.602 -18.359 2.922 1 94.5 176 LEU B O 1
ATOM 3696 N N . ALA B 1 177 ? 13.141 -16.906 1.359 1 96.31 177 ALA B N 1
ATOM 3697 C CA . ALA B 1 177 ? 12.602 -17.875 0.413 1 96.31 177 ALA B CA 1
ATOM 3698 C C . ALA B 1 177 ? 13.125 -17.625 -0.998 1 96.31 177 ALA B C 1
ATOM 3700 O O . ALA B 1 177 ? 13.648 -16.531 -1.281 1 96.31 177 ALA B O 1
ATOM 3701 N N . CYS B 1 178 ? 13.07 -18.594 -1.819 1 97.69 178 CYS B N 1
ATOM 3702 C CA . CYS B 1 178 ? 13.477 -18.469 -3.215 1 97.69 178 CYS B CA 1
ATOM 3703 C C . CYS B 1 178 ? 12.586 -19.312 -4.117 1 97.69 178 CYS B C 1
ATOM 3705 O O . CYS B 1 178 ? 11.695 -20.016 -3.635 1 97.69 178 CYS B O 1
ATOM 3707 N N . ALA B 1 179 ? 12.727 -19.109 -5.438 1 97.88 179 ALA B N 1
ATOM 3708 C CA . ALA B 1 179 ? 12.008 -19.969 -6.379 1 97.88 179 ALA B CA 1
ATOM 3709 C C . ALA B 1 179 ? 12.391 -21.438 -6.18 1 97.88 179 ALA B C 1
ATOM 3711 O O . ALA B 1 179 ? 13.531 -21.75 -5.836 1 97.88 179 ALA B O 1
ATOM 3712 N N . PRO B 1 180 ? 11.461 -22.359 -6.449 1 96.62 180 PRO B N 1
ATOM 3713 C CA . PRO B 1 180 ? 11.742 -23.781 -6.266 1 96.62 180 PRO B CA 1
ATOM 3714 C C . PRO B 1 180 ? 12.906 -24.266 -7.129 1 96.62 180 PRO B C 1
ATOM 3716 O O . PRO B 1 180 ? 13.617 -25.203 -6.75 1 96.62 180 PRO B O 1
ATOM 3719 N N . ALA B 1 181 ? 13.102 -23.641 -8.211 1 96.06 181 ALA B N 1
ATOM 3720 C CA . ALA B 1 181 ? 14.164 -24.047 -9.133 1 96.06 181 ALA B CA 1
ATOM 3721 C C . ALA B 1 181 ? 15.477 -23.359 -8.805 1 96.06 181 ALA B C 1
ATOM 3723 O O . ALA B 1 181 ? 16.484 -23.578 -9.469 1 96.06 181 ALA B O 1
ATOM 3724 N N . HIS B 1 182 ? 15.484 -22.5 -7.809 1 96.81 182 HIS B N 1
ATOM 3725 C CA . HIS B 1 182 ? 16.688 -21.766 -7.41 1 96.81 182 HIS B CA 1
ATOM 3726 C C . HIS B 1 182 ? 17.797 -22.734 -6.988 1 96.81 182 HIS B C 1
ATOM 3728 O O . HIS B 1 182 ? 17.531 -23.734 -6.324 1 96.81 182 HIS B O 1
ATOM 3734 N N . PRO B 1 183 ? 19.047 -22.406 -7.23 1 95.12 183 PRO B N 1
ATOM 3735 C CA . PRO B 1 183 ? 20.172 -23.281 -6.875 1 95.12 183 PRO B CA 1
ATOM 3736 C C . PRO B 1 183 ? 20.219 -23.609 -5.387 1 95.12 183 PRO B C 1
ATOM 3738 O O . PRO B 1 183 ? 20.609 -24.719 -5.008 1 95.12 183 PRO B O 1
ATOM 3741 N N . LEU B 1 184 ? 19.797 -22.719 -4.594 1 95.19 184 LEU B N 1
ATOM 3742 C CA . LEU B 1 184 ? 19.891 -22.922 -3.15 1 95.19 184 LEU B CA 1
ATOM 3743 C C . LEU B 1 184 ? 18.75 -23.781 -2.645 1 95.19 184 LEU B C 1
ATOM 3745 O O . LEU B 1 184 ? 18.797 -24.297 -1.521 1 95.19 184 LEU B O 1
ATOM 3749 N N . ALA B 1 185 ? 17.672 -23.922 -3.385 1 94.62 185 ALA B N 1
ATOM 3750 C CA . ALA B 1 185 ? 16.484 -24.625 -2.943 1 94.62 185 ALA B CA 1
ATOM 3751 C C . ALA B 1 185 ? 16.766 -26.109 -2.699 1 94.62 185 ALA B C 1
ATOM 3753 O O . ALA B 1 185 ? 16.141 -26.734 -1.857 1 94.62 185 ALA B O 1
ATOM 3754 N N . GLU B 1 186 ? 17.719 -26.641 -3.373 1 89.12 186 GLU B N 1
ATOM 3755 C CA . GLU B 1 186 ? 18.016 -28.062 -3.324 1 89.12 186 GLU B CA 1
ATOM 3756 C C . GLU B 1 186 ? 19.141 -28.359 -2.336 1 89.12 186 GLU B C 1
ATOM 3758 O O . GLU B 1 186 ? 19.484 -29.531 -2.098 1 89.12 186 GLU B O 1
ATOM 3763 N N . ARG B 1 187 ? 19.641 -27.359 -1.81 1 88.12 187 ARG B N 1
ATOM 3764 C CA . ARG B 1 187 ? 20.734 -27.578 -0.872 1 88.12 187 ARG B CA 1
ATOM 3765 C C . ARG B 1 187 ? 20.203 -27.953 0.511 1 88.12 187 ARG B C 1
ATOM 3767 O O . ARG B 1 187 ? 19.281 -27.312 1.022 1 88.12 187 ARG B O 1
ATOM 3774 N N . PRO B 1 188 ? 20.766 -28.938 1.091 1 82.06 188 PRO B N 1
ATOM 3775 C CA . PRO B 1 188 ? 20.281 -29.375 2.404 1 82.06 188 PRO B CA 1
ATOM 3776 C C . PRO B 1 188 ? 20.609 -28.375 3.51 1 82.06 188 PRO B C 1
ATOM 3778 O O . PRO B 1 188 ? 19.828 -28.203 4.453 1 82.06 188 PRO B O 1
ATOM 3781 N N . GLU B 1 189 ? 21.828 -27.766 3.447 1 85.75 189 GLU B N 1
ATOM 3782 C CA . GLU B 1 189 ? 22.219 -26.75 4.426 1 85.75 189 GLU B CA 1
ATOM 3783 C C . GLU B 1 189 ? 22.625 -25.453 3.74 1 85.75 189 GLU B C 1
ATOM 3785 O O . GLU B 1 189 ? 23.531 -25.438 2.893 1 85.75 189 GLU B O 1
ATOM 3790 N N . VAL B 1 190 ? 21.844 -24.469 3.984 1 89.94 190 VAL B N 1
ATOM 3791 C CA . VAL B 1 190 ? 22.141 -23.156 3.414 1 89.94 190 VAL B CA 1
ATOM 3792 C C . VAL B 1 190 ? 22.594 -22.203 4.52 1 89.94 190 VAL B C 1
ATOM 3794 O O . VAL B 1 190 ? 21.938 -22.094 5.562 1 89.94 190 VAL B O 1
ATOM 3797 N N . THR B 1 191 ? 23.734 -21.609 4.348 1 89.06 191 THR B N 1
ATOM 3798 C CA . THR B 1 191 ? 24.234 -20.609 5.289 1 89.06 191 THR B CA 1
ATOM 3799 C C . THR B 1 191 ? 23.922 -19.188 4.797 1 89.06 191 THR B C 1
ATOM 3801 O O . THR B 1 191 ? 23.594 -19 3.627 1 89.06 191 THR B O 1
ATOM 3804 N N . LEU B 1 192 ? 24.016 -18.25 5.672 1 90.31 192 LEU B N 1
ATOM 3805 C CA . LEU B 1 192 ? 23.844 -16.859 5.277 1 90.31 192 LEU B CA 1
ATOM 3806 C C . LEU B 1 192 ? 24.875 -16.453 4.234 1 90.31 192 LEU B C 1
ATOM 3808 O O . LEU B 1 192 ? 24.594 -15.641 3.352 1 90.31 192 LEU B O 1
ATOM 3812 N N . ALA B 1 193 ? 26.031 -17.062 4.367 1 91.5 193 ALA B N 1
ATOM 3813 C CA . ALA B 1 193 ? 27.094 -16.781 3.41 1 91.5 193 ALA B CA 1
ATOM 3814 C C . ALA B 1 193 ? 26.703 -17.219 2.004 1 91.5 193 ALA B C 1
ATOM 3816 O O . ALA B 1 193 ? 27.062 -16.562 1.02 1 91.5 193 ALA B O 1
ATOM 3817 N N . ASP B 1 194 ? 26.016 -18.328 1.914 1 93.19 194 ASP B N 1
ATOM 3818 C CA . ASP B 1 194 ? 25.5 -18.781 0.621 1 93.19 194 ASP B CA 1
ATOM 3819 C C . ASP B 1 194 ? 24.469 -17.797 0.076 1 93.19 194 ASP B C 1
ATOM 3821 O O . ASP B 1 194 ? 24.406 -17.562 -1.132 1 93.19 194 ASP B O 1
ATOM 3825 N N . CYS B 1 195 ? 23.703 -17.203 0.958 1 94.44 195 CYS B N 1
ATOM 3826 C CA . CYS B 1 195 ? 22.578 -16.359 0.584 1 94.44 195 CYS B CA 1
ATOM 3827 C C . CYS B 1 195 ? 23.047 -15.016 0.031 1 94.44 195 CYS B C 1
ATOM 3829 O O . CYS B 1 195 ? 22.438 -14.469 -0.884 1 94.44 195 CYS B O 1
ATOM 3831 N N . VAL B 1 196 ? 24.125 -14.469 0.541 1 94.69 196 VAL B N 1
ATOM 3832 C CA . VAL B 1 196 ? 24.531 -13.109 0.191 1 94.69 196 VAL B CA 1
ATOM 3833 C C . VAL B 1 196 ? 25.141 -13.094 -1.21 1 94.69 196 VAL B C 1
ATOM 3835 O O . VAL B 1 196 ? 25.406 -12.031 -1.769 1 94.69 196 VAL B O 1
ATOM 3838 N N . ALA B 1 197 ? 25.328 -14.312 -1.8 1 94.88 197 ALA B N 1
ATOM 3839 C CA . ALA B 1 197 ? 25.844 -14.414 -3.162 1 94.88 197 ALA B CA 1
ATOM 3840 C C . ALA B 1 197 ? 24.766 -14.086 -4.184 1 94.88 197 ALA B C 1
ATOM 3842 O O . ALA B 1 197 ? 25.062 -13.883 -5.367 1 94.88 197 ALA B O 1
ATOM 3843 N N . TYR B 1 198 ? 23.547 -13.938 -3.75 1 95.81 198 TYR B N 1
ATOM 3844 C CA . TYR B 1 198 ? 22.391 -13.688 -4.617 1 95.81 198 TYR B CA 1
ATOM 3845 C C . TYR B 1 198 ? 21.719 -12.367 -4.258 1 95.81 198 TYR B C 1
ATOM 3847 O O . TYR B 1 198 ? 21.875 -11.867 -3.141 1 95.81 198 TYR B O 1
ATOM 3855 N N . PRO B 1 199 ? 20.984 -11.742 -5.188 1 96.19 199 PRO B N 1
ATOM 3856 C CA . PRO B 1 199 ? 20.219 -10.531 -4.863 1 96.19 199 PRO B CA 1
ATOM 3857 C C . PRO B 1 199 ? 18.984 -10.82 -4.023 1 96.19 199 PRO B C 1
ATOM 3859 O O . PRO B 1 199 ? 18.422 -11.914 -4.098 1 96.19 199 PRO B O 1
ATOM 3862 N N . TRP B 1 200 ? 18.547 -9.758 -3.264 1 96.12 200 TRP B N 1
ATOM 3863 C CA . TRP B 1 200 ? 17.453 -9.953 -2.316 1 96.12 200 TRP B CA 1
ATOM 3864 C C . TRP B 1 200 ? 16.312 -8.984 -2.598 1 96.12 200 TRP B C 1
ATOM 3866 O O . TRP B 1 200 ? 16.531 -7.863 -3.061 1 96.12 200 TRP B O 1
ATOM 3876 N N . ILE B 1 201 ? 15.133 -9.469 -2.402 1 97.19 201 ILE B N 1
ATOM 3877 C CA . ILE B 1 201 ? 13.961 -8.625 -2.211 1 97.19 201 ILE B CA 1
ATOM 3878 C C . ILE B 1 201 ? 13.688 -8.453 -0.719 1 97.19 201 ILE B C 1
ATOM 3880 O O . ILE B 1 201 ? 13.422 -9.438 -0.018 1 97.19 201 ILE B O 1
ATOM 3884 N N . THR B 1 202 ? 13.711 -7.27 -0.229 1 95.12 202 THR B N 1
ATOM 3885 C CA . THR B 1 202 ? 13.633 -7.047 1.211 1 95.12 202 THR B CA 1
ATOM 3886 C C . THR B 1 202 ? 12.641 -5.938 1.535 1 95.12 202 THR B C 1
ATOM 3888 O O . THR B 1 202 ? 11.969 -5.414 0.641 1 95.12 202 THR B O 1
ATOM 3891 N N . ALA B 1 203 ? 12.484 -5.688 2.805 1 92.5 203 ALA B N 1
ATOM 3892 C CA . ALA B 1 203 ? 11.75 -4.508 3.25 1 92.5 203 ALA B CA 1
ATOM 3893 C C . ALA B 1 203 ? 12.43 -3.227 2.781 1 92.5 203 ALA B C 1
ATOM 3895 O O . ALA B 1 203 ? 13.508 -3.273 2.184 1 92.5 203 ALA B O 1
ATOM 3896 N N . LEU B 1 204 ? 11.742 -2.18 3.021 1 89.25 204 LEU B N 1
ATOM 3897 C CA . LEU B 1 204 ? 12.203 -0.889 2.518 1 89.25 204 LEU B CA 1
ATOM 3898 C C . LEU B 1 204 ? 13.438 -0.413 3.285 1 89.25 204 LEU B C 1
ATOM 3900 O O . LEU B 1 204 ? 13.602 -0.742 4.461 1 89.25 204 LEU B O 1
ATOM 3904 N N . PRO B 1 205 ? 14.281 0.292 2.596 1 81.62 205 PRO B N 1
ATOM 3905 C CA . PRO B 1 205 ? 15.391 0.9 3.332 1 81.62 205 PRO B CA 1
ATOM 3906 C C . PRO B 1 205 ? 14.922 1.749 4.512 1 81.62 205 PRO B C 1
ATOM 3908 O O . PRO B 1 205 ? 13.914 2.449 4.41 1 81.62 205 PRO B O 1
ATOM 3911 N N . GLY B 1 206 ? 15.648 1.633 5.578 1 73.06 206 GLY B N 1
ATOM 3912 C CA . GLY B 1 206 ? 15.289 2.422 6.746 1 73.06 206 GLY B CA 1
ATOM 3913 C C . GLY B 1 206 ? 14.336 1.707 7.684 1 73.06 206 GLY B C 1
ATOM 3914 O O . GLY B 1 206 ? 14.133 2.135 8.82 1 73.06 206 GLY B O 1
ATOM 3915 N N . SER B 1 207 ? 13.727 0.728 7.141 1 77.94 207 SER B N 1
ATOM 3916 C CA . SER B 1 207 ? 12.844 -0.039 8.016 1 77.94 207 SER B CA 1
ATOM 3917 C C . SER B 1 207 ? 13.641 -0.757 9.102 1 77.94 207 SER B C 1
ATOM 3919 O O . SER B 1 207 ? 14.836 -1.013 8.945 1 77.94 207 SER B O 1
ATOM 3921 N N . ARG B 1 208 ? 12.992 -1.028 10.156 1 73.81 208 ARG B N 1
ATOM 3922 C CA . ARG B 1 208 ? 13.617 -1.712 11.281 1 73.81 208 ARG B CA 1
ATOM 3923 C C . ARG B 1 208 ? 14.156 -3.078 10.867 1 73.81 208 ARG B C 1
ATOM 3925 O O . ARG B 1 208 ? 15.305 -3.414 11.156 1 73.81 208 ARG B O 1
ATOM 3932 N N . ILE B 1 209 ? 13.367 -3.818 10.219 1 83.31 209 ILE B N 1
ATOM 3933 C CA . ILE B 1 209 ? 13.734 -5.191 9.883 1 83.31 209 ILE B CA 1
ATOM 3934 C C . ILE B 1 209 ? 14.891 -5.191 8.883 1 83.31 209 ILE B C 1
ATOM 3936 O O . ILE B 1 209 ? 15.75 -6.074 8.922 1 83.31 209 ILE B O 1
ATOM 3940 N N . ARG B 1 210 ? 14.867 -4.316 7.953 1 84.31 210 ARG B N 1
ATOM 3941 C CA . ARG B 1 210 ? 15.992 -4.199 7.035 1 84.31 210 ARG B CA 1
ATOM 3942 C C . ARG B 1 210 ? 17.281 -3.859 7.781 1 84.31 210 ARG B C 1
ATOM 3944 O O . ARG B 1 210 ? 18.344 -4.406 7.48 1 84.31 210 ARG B O 1
ATOM 3951 N N . GLY B 1 211 ? 17.156 -2.914 8.719 1 79.81 211 GLY B N 1
ATOM 3952 C CA . GLY B 1 211 ? 18.297 -2.584 9.547 1 79.81 211 GLY B CA 1
ATOM 3953 C C . GLY B 1 211 ? 18.828 -3.771 10.328 1 79.81 211 GLY B C 1
ATOM 3954 O O . GLY B 1 211 ? 20.047 -3.979 10.398 1 79.81 211 GLY B O 1
ATOM 3955 N N . GLU B 1 212 ? 17.969 -4.5 10.875 1 78.75 212 GLU B N 1
ATOM 3956 C CA . GLU B 1 212 ? 18.344 -5.695 11.625 1 78.75 212 GLU B CA 1
ATOM 3957 C C . GLU B 1 212 ? 19.062 -6.699 10.727 1 78.75 212 GLU B C 1
ATOM 3959 O O . GLU B 1 212 ? 20.047 -7.328 11.148 1 78.75 212 GLU B O 1
ATOM 3964 N N . LEU B 1 213 ? 18.578 -6.84 9.578 1 86 213 LEU B N 1
ATOM 3965 C CA . LEU B 1 213 ? 19.203 -7.742 8.609 1 86 213 LEU B CA 1
ATOM 3966 C C . LEU B 1 213 ? 20.609 -7.281 8.266 1 86 213 LEU B C 1
ATOM 3968 O O . LEU B 1 213 ? 21.547 -8.086 8.25 1 86 213 LEU B O 1
ATOM 3972 N N . GLU B 1 214 ? 20.703 -6.066 7.992 1 85.56 214 GLU B N 1
ATOM 3973 C CA . GLU B 1 214 ? 22.016 -5.512 7.637 1 85.56 214 GLU B CA 1
ATOM 3974 C C . GLU B 1 214 ? 23 -5.656 8.781 1 85.56 214 GLU B C 1
ATOM 3976 O O . GLU B 1 214 ? 24.156 -6.027 8.57 1 85.56 214 GLU B O 1
ATOM 3981 N N . MET B 1 215 ? 22.562 -5.367 9.953 1 83.38 215 MET B N 1
ATOM 3982 C CA . MET B 1 215 ? 23.406 -5.504 11.133 1 83.38 215 MET B CA 1
ATOM 3983 C C . MET B 1 215 ? 23.844 -6.949 11.336 1 83.38 215 MET B C 1
ATOM 3985 O O . MET B 1 215 ? 24.984 -7.215 11.711 1 83.38 215 MET B O 1
ATOM 3989 N N . LEU B 1 216 ? 22.922 -7.797 11.164 1 84.31 216 LEU B N 1
ATOM 3990 C CA . LEU B 1 216 ? 23.234 -9.219 11.281 1 84.31 216 LEU B CA 1
ATOM 3991 C C . LEU B 1 216 ? 24.312 -9.625 10.289 1 84.31 216 LEU B C 1
ATOM 3993 O O . LEU B 1 216 ? 25.266 -10.336 10.648 1 84.31 216 LEU B O 1
ATOM 3997 N N . LEU B 1 217 ? 24.203 -9.227 9.062 1 90.06 217 LEU B N 1
ATOM 3998 C CA . LEU B 1 217 ? 25.172 -9.562 8.031 1 90.06 217 LEU B CA 1
ATOM 3999 C C . LEU B 1 217 ? 26.547 -8.984 8.367 1 90.06 217 LEU B C 1
ATOM 4001 O O . LEU B 1 217 ? 27.562 -9.68 8.258 1 90.06 217 LEU B O 1
ATOM 4005 N N . LEU B 1 218 ? 26.516 -7.801 8.836 1 87.12 218 LEU B N 1
ATOM 4006 C CA . LEU B 1 218 ? 27.75 -7.148 9.211 1 87.12 218 LEU B CA 1
ATOM 4007 C C . LEU B 1 218 ? 28.422 -7.879 10.367 1 87.12 218 LEU B C 1
ATOM 4009 O O . LEU B 1 218 ? 29.641 -8.078 10.367 1 87.12 218 LEU B O 1
ATOM 4013 N N . ARG B 1 219 ? 27.703 -8.219 11.328 1 85.75 219 ARG B N 1
ATOM 4014 C CA . ARG B 1 219 ? 28.203 -8.93 12.492 1 85.75 219 ARG B CA 1
ATOM 4015 C C . ARG B 1 219 ? 28.844 -10.258 12.094 1 85.75 219 ARG B C 1
ATOM 4017 O O . ARG B 1 219 ? 29.812 -10.703 12.711 1 85.75 219 ARG B O 1
ATOM 4024 N N . GLU B 1 220 ? 28.297 -10.844 11.07 1 89.31 220 GLU B N 1
ATOM 4025 C CA . GLU B 1 220 ? 28.781 -12.141 10.602 1 89.31 220 GLU B CA 1
ATOM 4026 C C . GLU B 1 220 ? 29.938 -11.969 9.617 1 89.31 220 GLU B C 1
ATOM 4028 O O . GLU B 1 220 ? 30.438 -12.953 9.07 1 89.31 220 GLU B O 1
ATOM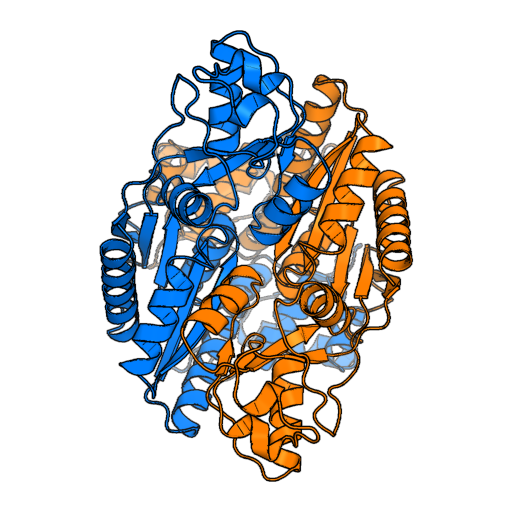 4033 N N . GLY B 1 221 ? 30.297 -10.758 9.352 1 92.88 221 GLY B N 1
ATOM 4034 C CA . GLY B 1 221 ? 31.391 -10.477 8.438 1 92.88 221 GLY B CA 1
ATOM 4035 C C . GLY B 1 221 ? 31.016 -10.703 6.98 1 92.88 221 GLY B C 1
ATOM 4036 O O . GLY B 1 221 ? 31.891 -10.992 6.152 1 92.88 221 GLY B O 1
ATOM 4037 N N . LEU B 1 222 ? 29.75 -10.695 6.715 1 93.5 222 LEU B N 1
ATOM 4038 C CA . LEU B 1 222 ? 29.266 -10.938 5.359 1 93.5 222 LEU B CA 1
ATOM 4039 C C . LEU B 1 222 ? 28.953 -9.617 4.656 1 93.5 222 LEU B C 1
ATOM 4041 O O . LEU B 1 222 ? 28.562 -8.641 5.305 1 93.5 222 LEU B O 1
ATOM 4045 N N . PRO B 1 223 ? 29.094 -9.586 3.348 1 92.62 223 PRO B N 1
ATOM 4046 C CA . PRO B 1 223 ? 28.734 -8.375 2.607 1 92.62 223 PRO B CA 1
ATOM 4047 C C . PRO B 1 223 ? 27.219 -8.172 2.51 1 92.62 223 PRO B C 1
ATOM 4049 O O . PRO B 1 223 ? 26.453 -9.141 2.551 1 92.62 223 PRO B O 1
ATOM 4052 N N . ILE B 1 224 ? 26.844 -6.949 2.393 1 90 224 ILE B N 1
ATOM 4053 C CA . ILE B 1 224 ? 25.453 -6.645 2.096 1 90 224 ILE B CA 1
ATOM 4054 C C . ILE B 1 224 ? 25.156 -6.953 0.629 1 90 224 ILE B C 1
ATOM 4056 O O . ILE B 1 224 ? 25.766 -6.363 -0.268 1 90 224 ILE B O 1
ATOM 4060 N N . PRO B 1 225 ? 24.281 -7.852 0.397 1 92.38 225 PRO B N 1
ATOM 4061 C CA . PRO B 1 225 ? 23.984 -8.18 -0.998 1 92.38 225 PRO B CA 1
ATOM 4062 C C . PRO B 1 225 ? 23.203 -7.074 -1.707 1 92.38 225 PRO B C 1
ATOM 4064 O O . PRO B 1 225 ? 22.797 -6.094 -1.077 1 92.38 225 PRO B O 1
ATOM 4067 N N . ASP B 1 226 ? 23.125 -7.238 -3.023 1 91.44 226 ASP B N 1
ATOM 4068 C CA . ASP B 1 226 ? 22.219 -6.359 -3.768 1 91.44 226 ASP B CA 1
ATOM 4069 C C . ASP B 1 226 ? 20.781 -6.547 -3.322 1 91.44 226 ASP B C 1
ATOM 4071 O O . ASP B 1 226 ? 20.25 -7.664 -3.322 1 91.44 226 ASP B O 1
ATOM 4075 N N . MET B 1 227 ? 20.141 -5.426 -2.92 1 92.88 227 MET B N 1
ATOM 4076 C CA . MET B 1 227 ? 18.797 -5.539 -2.365 1 92.88 227 MET B CA 1
ATOM 4077 C C . MET B 1 227 ? 17.828 -4.586 -3.068 1 92.88 227 MET B C 1
ATOM 4079 O O . MET B 1 227 ? 18.188 -3.438 -3.344 1 92.88 227 MET B O 1
ATOM 4083 N N . ILE B 1 228 ? 16.703 -5.113 -3.414 1 94.19 228 ILE B N 1
ATOM 4084 C CA . ILE B 1 228 ? 15.57 -4.293 -3.82 1 94.19 228 ILE B CA 1
ATOM 4085 C C . ILE B 1 228 ? 14.555 -4.215 -2.68 1 94.19 228 ILE B C 1
ATOM 4087 O O . ILE B 1 228 ? 14.148 -5.242 -2.129 1 94.19 228 ILE B O 1
ATOM 4091 N N . GLY B 1 229 ? 14.25 -3.006 -2.299 1 94.75 229 GLY B N 1
ATOM 4092 C CA . GLY B 1 229 ? 13.203 -2.826 -1.309 1 94.75 229 GLY B CA 1
ATOM 4093 C C . GLY B 1 229 ? 11.812 -2.756 -1.916 1 94.75 229 GLY B C 1
ATOM 4094 O O . GLY B 1 229 ? 11.523 -1.861 -2.713 1 94.75 229 GLY B O 1
ATOM 4095 N N . ALA B 1 230 ? 10.969 -3.68 -1.579 1 95.88 230 ALA B N 1
ATOM 4096 C CA . ALA B 1 230 ? 9.594 -3.709 -2.062 1 95.88 230 ALA B CA 1
ATOM 4097 C C . ALA B 1 230 ? 8.703 -4.555 -1.153 1 95.88 230 ALA B C 1
ATOM 4099 O O . ALA B 1 230 ? 9.039 -5.703 -0.845 1 95.88 230 ALA B O 1
ATOM 4100 N N . LEU B 1 231 ? 7.594 -4.012 -0.75 1 95.62 231 LEU B N 1
ATOM 4101 C CA . LEU B 1 231 ? 6.656 -4.73 0.108 1 95.62 231 LEU B CA 1
ATOM 4102 C C . LEU B 1 231 ? 5.375 -5.07 -0.649 1 95.62 231 LEU B C 1
ATOM 4104 O O . LEU B 1 231 ? 4.305 -4.559 -0.323 1 95.62 231 LEU B O 1
ATOM 4108 N N . SER B 1 232 ? 5.484 -5.926 -1.567 1 97.25 232 SER B N 1
ATOM 4109 C CA . SER B 1 232 ? 4.406 -6.43 -2.414 1 97.25 232 SER B CA 1
ATOM 4110 C C . SER B 1 232 ? 4.609 -7.902 -2.752 1 97.25 232 SER B C 1
ATOM 4112 O O . SER B 1 232 ? 5.645 -8.281 -3.305 1 97.25 232 SER B O 1
ATOM 4114 N N . LEU B 1 233 ? 3.654 -8.727 -2.41 1 97.06 233 LEU B N 1
ATOM 4115 C CA . LEU B 1 233 ? 3.762 -10.148 -2.695 1 97.06 233 LEU B CA 1
ATOM 4116 C C . LEU B 1 233 ? 3.756 -10.406 -4.199 1 97.06 233 LEU B C 1
ATOM 4118 O O . LEU B 1 233 ? 4.438 -11.312 -4.68 1 97.06 233 LEU B O 1
ATOM 4122 N N . GLU B 1 234 ? 2.973 -9.625 -4.91 1 95.94 234 GLU B N 1
ATOM 4123 C CA . GLU B 1 234 ? 2.928 -9.812 -6.359 1 95.94 234 GLU B CA 1
ATOM 4124 C C . GLU B 1 234 ? 4.262 -9.445 -7.004 1 95.94 234 GLU B C 1
ATOM 4126 O O . GLU B 1 234 ? 4.719 -10.125 -7.926 1 95.94 234 GLU B O 1
ATOM 4131 N N . PHE B 1 235 ? 4.852 -8.352 -6.598 1 96.81 235 PHE B N 1
ATOM 4132 C CA . PHE B 1 235 ? 6.156 -7.938 -7.105 1 96.81 235 PHE B CA 1
ATOM 4133 C C . PHE B 1 235 ? 7.195 -9.031 -6.875 1 96.81 235 PHE B C 1
ATOM 4135 O O . PHE B 1 235 ? 7.914 -9.414 -7.797 1 96.81 235 PHE B O 1
ATOM 4142 N N . GLY B 1 236 ? 7.262 -9.477 -5.617 1 97.56 236 GLY B N 1
ATOM 4143 C CA . GLY B 1 236 ? 8.219 -10.516 -5.273 1 97.56 236 GLY B CA 1
ATOM 4144 C C . GLY B 1 236 ? 8.031 -11.781 -6.086 1 97.56 236 GLY B C 1
ATOM 4145 O O . GLY B 1 236 ? 9.008 -12.352 -6.59 1 97.56 236 GLY B O 1
ATOM 4146 N N . ARG B 1 237 ? 6.812 -12.227 -6.195 1 95.56 237 ARG B N 1
ATOM 4147 C CA . ARG B 1 237 ? 6.516 -13.438 -6.961 1 95.56 237 ARG B CA 1
ATOM 4148 C C . ARG B 1 237 ? 7.004 -13.305 -8.398 1 95.56 237 ARG B C 1
ATOM 4150 O O . ARG B 1 237 ? 7.629 -14.219 -8.938 1 95.56 237 ARG B O 1
ATOM 4157 N N . GLU B 1 238 ? 6.676 -12.18 -9.023 1 95.06 238 GLU B N 1
ATOM 4158 C CA . GLU B 1 238 ? 7.082 -11.961 -10.406 1 95.06 238 GLU B CA 1
ATOM 4159 C C . GLU B 1 238 ? 8.602 -11.906 -10.531 1 95.06 238 GLU B C 1
ATOM 4161 O O . GLU B 1 238 ? 9.164 -12.453 -11.484 1 95.06 238 GLU B O 1
ATOM 4166 N N . LEU B 1 239 ? 9.234 -11.242 -9.625 1 95.81 239 LEU B N 1
ATOM 4167 C CA . LEU B 1 239 ? 10.688 -11.109 -9.688 1 95.81 239 LEU B CA 1
ATOM 4168 C C . LEU B 1 239 ? 11.367 -12.469 -9.578 1 95.81 239 LEU B C 1
ATOM 4170 O O . LEU B 1 239 ? 12.406 -12.695 -10.188 1 95.81 239 LEU B O 1
ATOM 4174 N N . LEU B 1 240 ? 10.797 -13.383 -8.781 1 95.81 240 LEU B N 1
ATOM 4175 C CA . LEU B 1 240 ? 11.359 -14.719 -8.625 1 95.81 240 LEU B CA 1
ATOM 4176 C C . LEU B 1 240 ? 11.352 -15.469 -9.953 1 95.81 240 LEU B C 1
ATOM 4178 O O . LEU B 1 240 ? 12.133 -16.406 -10.148 1 95.81 240 LEU B O 1
ATOM 4182 N N . THR B 1 241 ? 10.461 -15.047 -10.867 1 92.25 241 THR B N 1
ATOM 4183 C CA . THR B 1 241 ? 10.359 -15.742 -12.148 1 92.25 241 THR B CA 1
ATOM 4184 C C . THR B 1 241 ? 11.391 -15.219 -13.141 1 92.25 241 THR B C 1
ATOM 4186 O O . THR B 1 241 ? 11.664 -15.859 -14.156 1 92.25 241 THR B O 1
ATOM 4189 N N . VAL B 1 242 ? 11.984 -14.062 -12.875 1 90.56 242 VAL B N 1
ATOM 4190 C CA . VAL B 1 242 ? 12.828 -13.453 -13.898 1 90.56 242 VAL B CA 1
ATOM 4191 C C . VAL B 1 242 ? 14.281 -13.406 -13.414 1 90.56 242 VAL B C 1
ATOM 4193 O O . VAL B 1 242 ? 15.156 -12.891 -14.109 1 90.56 242 VAL B O 1
ATOM 4196 N N . GLY B 1 243 ? 14.625 -13.852 -12.219 1 90.75 243 GLY B N 1
ATOM 4197 C CA . GLY B 1 243 ? 15.984 -13.859 -11.711 1 90.75 243 GLY B CA 1
ATOM 4198 C C . GLY B 1 243 ? 16.156 -14.688 -10.453 1 90.75 243 GLY B C 1
ATOM 4199 O O . GLY B 1 243 ? 15.164 -15.156 -9.883 1 90.75 243 GLY B O 1
ATOM 4200 N N . PRO B 1 244 ? 17.375 -14.859 -10.023 1 95.56 244 PRO B N 1
ATOM 4201 C CA . PRO B 1 244 ? 17.656 -15.703 -8.859 1 95.56 244 PRO B CA 1
ATOM 4202 C C . PRO B 1 244 ? 17.609 -14.938 -7.543 1 95.56 244 PRO B C 1
ATOM 4204 O O . PRO B 1 244 ? 18.578 -14.93 -6.789 1 95.56 244 PRO B O 1
ATOM 4207 N N . TYR B 1 245 ? 16.5 -14.445 -7.219 1 97.38 245 TYR B N 1
ATOM 4208 C CA . TYR B 1 245 ? 16.344 -13.594 -6.047 1 97.38 245 TYR B CA 1
ATOM 4209 C C . TYR B 1 245 ? 16.031 -14.422 -4.809 1 97.38 245 TYR B C 1
ATOM 4211 O O . TYR B 1 245 ? 15.406 -15.477 -4.898 1 97.38 245 TYR B O 1
ATOM 4219 N N . LEU B 1 246 ? 16.531 -13.945 -3.707 1 97 246 LEU B N 1
ATOM 4220 C CA . LEU B 1 246 ? 16.031 -14.352 -2.396 1 97 246 LEU B CA 1
ATOM 4221 C C . LEU B 1 246 ? 15.031 -13.336 -1.856 1 97 246 LEU B C 1
ATOM 4223 O O . LEU B 1 246 ? 15.227 -12.133 -2.006 1 97 246 LEU B O 1
ATOM 4227 N N . TRP B 1 247 ? 13.969 -13.844 -1.306 1 97.38 247 TRP B N 1
ATOM 4228 C CA . TRP B 1 247 ? 12.836 -13.016 -0.899 1 97.38 247 TRP B CA 1
ATOM 4229 C C . TRP B 1 247 ? 12.609 -13.102 0.606 1 97.38 247 TRP B C 1
ATOM 4231 O O . TRP B 1 247 ? 12.32 -14.18 1.134 1 97.38 247 TRP B O 1
ATOM 4241 N N . MET B 1 248 ? 12.805 -11.969 1.259 1 94.69 248 MET B N 1
ATOM 4242 C CA . MET B 1 248 ? 12.492 -11.891 2.682 1 94.69 248 MET B CA 1
ATOM 4243 C C . MET B 1 248 ? 10.984 -11.852 2.906 1 94.69 248 MET B C 1
ATOM 4245 O O . MET B 1 248 ? 10.297 -10.977 2.389 1 94.69 248 MET B O 1
ATOM 4249 N N . LEU B 1 249 ? 10.438 -12.805 3.723 1 95.19 249 LEU B N 1
ATOM 4250 C CA . LEU B 1 249 ? 9 -12.953 3.906 1 95.19 249 LEU B CA 1
ATOM 4251 C C . LEU B 1 249 ? 8.664 -13.227 5.367 1 95.19 249 LEU B C 1
ATOM 4253 O O . LEU B 1 249 ? 9.484 -13.773 6.105 1 95.19 249 LEU B O 1
ATOM 4257 N N . PRO B 1 250 ? 7.402 -12.789 5.738 1 94.19 250 PRO B N 1
ATOM 4258 C CA . PRO B 1 250 ? 6.895 -13.414 6.965 1 94.19 250 PRO B CA 1
ATOM 4259 C C . PRO B 1 250 ? 6.867 -14.938 6.883 1 94.19 250 PRO B C 1
ATOM 4261 O O . PRO B 1 250 ? 6.449 -15.5 5.863 1 94.19 250 PRO B O 1
ATOM 4264 N N . GLY B 1 251 ? 7.316 -15.578 7.938 1 93.69 251 GLY B N 1
ATOM 4265 C CA . GLY B 1 251 ? 7.441 -17.031 7.938 1 93.69 251 GLY B CA 1
ATOM 4266 C C . GLY B 1 251 ? 6.141 -17.75 7.633 1 93.69 251 GLY B C 1
ATOM 4267 O O . GLY B 1 251 ? 6.121 -18.719 6.883 1 93.69 251 GLY B O 1
ATOM 4268 N N . SER B 1 252 ? 5.047 -17.359 8.203 1 94.88 252 SER B N 1
ATOM 4269 C CA . SER B 1 252 ? 3.742 -17.984 8.008 1 94.88 252 SER B CA 1
ATOM 4270 C C . SER B 1 252 ? 3.281 -17.859 6.559 1 94.88 252 SER B C 1
ATOM 4272 O O . SER B 1 252 ? 2.729 -18.797 5.992 1 94.88 252 SER B O 1
ATOM 4274 N N . VAL B 1 253 ? 3.502 -16.703 5.965 1 96 253 VAL B N 1
ATOM 4275 C CA . VAL B 1 253 ? 3.152 -16.484 4.566 1 96 253 VAL B CA 1
ATOM 4276 C C . VAL B 1 253 ? 4.023 -17.344 3.666 1 96 253 VAL B C 1
ATOM 4278 O O . VAL B 1 253 ? 3.531 -17.938 2.695 1 96 253 VAL B O 1
ATOM 4281 N N . ALA B 1 254 ? 5.309 -17.422 3.986 1 95.94 254 ALA B N 1
ATOM 4282 C CA . ALA B 1 254 ? 6.219 -18.281 3.24 1 95.94 254 ALA B CA 1
ATOM 4283 C C . ALA B 1 254 ? 5.762 -19.734 3.297 1 95.94 254 ALA B C 1
ATOM 4285 O O . ALA B 1 254 ? 5.828 -20.453 2.295 1 95.94 254 ALA B O 1
ATOM 4286 N N . ALA B 1 255 ? 5.305 -20.172 4.461 1 95.31 255 ALA B N 1
ATOM 4287 C CA . ALA B 1 255 ? 4.867 -21.562 4.637 1 95.31 255 ALA B CA 1
ATOM 4288 C C . ALA B 1 255 ? 3.668 -21.875 3.75 1 95.31 255 ALA B C 1
ATOM 4290 O O . ALA B 1 255 ? 3.611 -22.938 3.121 1 95.31 255 ALA B O 1
ATOM 4291 N N . VAL B 1 256 ? 2.734 -20.984 3.723 1 95.19 256 VAL B N 1
ATOM 4292 C CA . VAL B 1 256 ? 1.545 -21.172 2.898 1 95.19 256 VAL B CA 1
ATOM 4293 C C . VAL B 1 256 ? 1.943 -21.25 1.427 1 95.19 256 VAL B C 1
ATOM 4295 O O . VAL B 1 256 ? 1.449 -22.109 0.689 1 95.19 256 VAL B O 1
ATOM 4298 N N . ARG B 1 257 ? 2.822 -20.375 0.994 1 95.81 257 ARG B N 1
ATOM 4299 C CA . ARG B 1 257 ? 3.275 -20.344 -0.393 1 95.81 257 ARG B CA 1
ATOM 4300 C C . ARG B 1 257 ? 4.094 -21.594 -0.727 1 95.81 257 ARG B C 1
ATOM 4302 O O . ARG B 1 257 ? 4.008 -22.125 -1.835 1 95.81 257 ARG B O 1
ATOM 4309 N N . ALA B 1 258 ? 4.883 -22.031 0.23 1 96.5 258 ALA B N 1
ATOM 4310 C CA . ALA B 1 258 ? 5.664 -23.25 0.04 1 96.5 258 ALA B CA 1
ATOM 4311 C C . ALA B 1 258 ? 4.754 -24.453 -0.138 1 96.5 258 ALA B C 1
ATOM 4313 O O . ALA B 1 258 ? 5.02 -25.328 -0.973 1 96.5 258 ALA B O 1
ATOM 4314 N N . ALA B 1 259 ? 3.717 -24.547 0.649 1 95.75 259 ALA B N 1
ATOM 4315 C CA . ALA B 1 259 ? 2.76 -25.641 0.563 1 95.75 259 ALA B CA 1
ATOM 4316 C C . ALA B 1 259 ? 2.102 -25.688 -0.813 1 95.75 259 ALA B C 1
ATOM 4318 O O . ALA B 1 259 ? 1.694 -26.766 -1.276 1 95.75 259 ALA B O 1
ATOM 4319 N N . ARG B 1 260 ? 2.086 -24.547 -1.49 1 94 260 ARG B N 1
ATOM 4320 C CA . ARG B 1 260 ? 1.492 -24.453 -2.82 1 94 260 ARG B CA 1
ATOM 4321 C C . ARG B 1 260 ? 2.545 -24.656 -3.906 1 94 260 ARG B C 1
ATOM 4323 O O . ARG B 1 260 ? 2.246 -24.547 -5.098 1 94 260 ARG B O 1
ATOM 4330 N N . GLY B 1 261 ? 3.768 -24.828 -3.504 1 95.38 261 GLY B N 1
ATOM 4331 C CA . GLY B 1 261 ? 4.852 -25.062 -4.441 1 95.38 261 GLY B CA 1
ATOM 4332 C C . GLY B 1 261 ? 5.355 -23.797 -5.098 1 95.38 261 GLY B C 1
ATOM 4333 O O . GLY B 1 261 ? 6.023 -23.844 -6.133 1 95.38 261 GLY B O 1
ATOM 4334 N N . GLU B 1 262 ? 5.059 -22.641 -4.496 1 95.56 262 GLU B N 1
ATOM 4335 C CA . GLU B 1 262 ? 5.395 -21.359 -5.113 1 95.56 262 GLU B CA 1
ATOM 4336 C C . GLU B 1 262 ? 6.809 -20.922 -4.734 1 95.56 262 GLU B C 1
ATOM 4338 O O . GLU B 1 262 ? 7.461 -20.203 -5.492 1 95.56 262 GLU B O 1
ATOM 4343 N N . VAL B 1 263 ? 7.246 -21.344 -3.521 1 97.56 263 VAL B N 1
ATOM 4344 C CA . VAL B 1 263 ? 8.586 -20.969 -3.066 1 97.56 263 VAL B CA 1
ATOM 4345 C C . VAL B 1 263 ? 9.195 -22.125 -2.271 1 97.56 263 VAL B C 1
ATOM 4347 O O . VAL B 1 263 ? 8.492 -23.047 -1.865 1 97.56 263 VAL B O 1
ATOM 4350 N N . ALA B 1 264 ? 10.461 -22.078 -2.17 1 96.94 264 ALA B N 1
ATOM 4351 C CA . ALA B 1 264 ? 11.219 -22.875 -1.215 1 96.94 264 ALA B CA 1
ATOM 4352 C C . ALA B 1 264 ? 11.75 -22.016 -0.072 1 96.94 264 ALA B C 1
ATOM 4354 O O . ALA B 1 264 ? 12.383 -20.984 -0.306 1 96.94 264 ALA B O 1
ATOM 4355 N N . VAL B 1 265 ? 11.422 -22.375 1.157 1 95.25 265 VAL B N 1
ATOM 4356 C CA . VAL B 1 265 ? 11.875 -21.625 2.322 1 95.25 265 VAL B CA 1
ATOM 4357 C C . VAL B 1 265 ? 13.305 -22.031 2.68 1 95.25 265 VAL B C 1
ATOM 4359 O O . VAL B 1 265 ? 13.617 -23.234 2.752 1 95.25 265 VAL B O 1
ATOM 4362 N N . LEU B 1 266 ? 14.047 -20.906 2.83 1 92.75 266 LEU B N 1
ATOM 4363 C CA . LEU B 1 266 ? 15.43 -21.141 3.242 1 92.75 266 LEU B CA 1
ATOM 4364 C C . LEU B 1 266 ? 15.586 -20.984 4.75 1 92.75 266 LEU B C 1
ATOM 4366 O O . LEU B 1 266 ? 14.891 -20.156 5.363 1 92.75 266 LEU B O 1
ATOM 4370 N N . ALA B 1 267 ? 16.156 -21.734 5.453 1 76.5 267 ALA B N 1
ATOM 4371 C CA . ALA B 1 267 ? 16.359 -21.656 6.898 1 76.5 267 ALA B CA 1
ATOM 4372 C C . ALA B 1 267 ? 17.812 -21.328 7.234 1 76.5 267 ALA B C 1
ATOM 4374 O O . ALA B 1 267 ? 18.516 -22.156 7.816 1 76.5 267 ALA B O 1
ATOM 4375 N N . PRO B 1 268 ? 18.031 -20.047 6.758 1 70.44 268 PRO B N 1
ATOM 4376 C CA . PRO B 1 268 ? 19.438 -19.797 7.09 1 70.44 268 PRO B CA 1
ATOM 4377 C C . PRO B 1 268 ? 19.656 -19.5 8.578 1 70.44 268 PRO B C 1
ATOM 4379 O O . PRO B 1 268 ? 18.734 -19.047 9.258 1 70.44 268 PRO B O 1
ATOM 4382 N N . ARG B 1 269 ? 20.75 -19.891 9.156 1 68.12 269 ARG B N 1
ATOM 4383 C CA . ARG B 1 269 ? 21.172 -19.578 10.516 1 68.12 269 ARG B CA 1
ATOM 4384 C C . ARG B 1 269 ? 22.25 -18.5 10.508 1 68.12 269 ARG B C 1
ATOM 4386 O O . ARG B 1 269 ? 23.109 -18.469 9.633 1 68.12 269 ARG B O 1
ATOM 4393 N N . PRO B 1 270 ? 22.109 -17.562 11.508 1 64.75 270 PRO B N 1
ATOM 4394 C CA . PRO B 1 270 ? 21.094 -17.328 12.531 1 64.75 270 PRO B CA 1
ATOM 4395 C C . PRO B 1 270 ? 19.781 -16.812 11.953 1 64.75 270 PRO B C 1
ATOM 4397 O O . PRO B 1 270 ? 19.781 -16.156 10.906 1 64.75 270 PRO B O 1
ATOM 4400 N N . ALA B 1 271 ? 18.781 -17.031 12.734 1 66.69 271 ALA B N 1
ATOM 4401 C CA . ALA B 1 271 ? 17.422 -16.641 12.344 1 66.69 271 ALA B CA 1
ATOM 4402 C C . ALA B 1 271 ? 17.203 -15.148 12.555 1 66.69 271 ALA B C 1
ATOM 4404 O O . ALA B 1 271 ? 17.812 -14.539 13.438 1 66.69 271 ALA B O 1
ATOM 4405 N N . LEU B 1 272 ? 16.469 -14.617 11.648 1 71.94 272 LEU B N 1
ATOM 4406 C CA . LEU B 1 272 ? 16.016 -13.242 11.836 1 71.94 272 LEU B CA 1
ATOM 4407 C C . LEU B 1 272 ? 15.023 -13.148 12.992 1 71.94 272 LEU B C 1
ATOM 4409 O O . LEU B 1 272 ? 14.422 -14.148 13.383 1 71.94 272 LEU B O 1
ATOM 4413 N N . ARG B 1 273 ? 14.938 -12.023 13.641 1 72.06 273 ARG B N 1
ATOM 4414 C CA . ARG B 1 273 ? 14.078 -11.852 14.805 1 72.06 273 ARG B CA 1
ATOM 4415 C C . ARG B 1 273 ? 12.609 -12.047 14.438 1 72.06 273 ARG B C 1
ATOM 4417 O O . ARG B 1 273 ? 12.195 -11.734 13.32 1 72.06 273 ARG B O 1
ATOM 4424 N N . ARG B 1 274 ? 11.938 -12.562 15.469 1 78.12 274 ARG B N 1
ATOM 4425 C CA . ARG B 1 274 ? 10.492 -12.75 15.328 1 78.12 274 ARG B CA 1
ATOM 4426 C C . ARG B 1 274 ? 9.766 -11.406 15.375 1 78.12 274 ARG B C 1
ATOM 4428 O O . ARG B 1 274 ? 10.211 -10.477 16.031 1 78.12 274 ARG B O 1
ATOM 4435 N N . SER B 1 275 ? 8.781 -11.352 14.609 1 81.5 275 SER B N 1
ATOM 4436 C CA . SER B 1 275 ? 7.871 -10.211 14.594 1 81.5 275 SER B CA 1
ATOM 4437 C C . SER B 1 275 ? 6.414 -10.664 14.57 1 81.5 275 SER B C 1
ATOM 4439 O O . SER B 1 275 ? 5.926 -11.148 13.547 1 81.5 275 SER B O 1
ATOM 4441 N N . PRO B 1 276 ? 5.73 -10.531 15.641 1 88.12 276 PRO B N 1
ATOM 4442 C CA . PRO B 1 276 ? 4.359 -11.039 15.711 1 88.12 276 PRO B CA 1
ATOM 4443 C C . PRO B 1 276 ? 3.385 -10.219 14.867 1 88.12 276 PRO B C 1
ATOM 4445 O O . PRO B 1 276 ? 3.574 -9.008 14.695 1 88.12 276 PRO B O 1
ATOM 4448 N N . LEU B 1 277 ? 2.42 -10.93 14.336 1 94.5 277 LEU B N 1
ATOM 4449 C CA . LEU B 1 277 ? 1.255 -10.305 13.719 1 94.5 277 LEU B CA 1
ATOM 4450 C C . LEU B 1 277 ? 0.193 -9.984 14.766 1 94.5 277 LEU B C 1
ATOM 4452 O O . LEU B 1 277 ? -0.098 -10.812 15.633 1 94.5 277 LEU B O 1
ATOM 4456 N N . ALA B 1 278 ? -0.385 -8.781 14.711 1 95.06 278 ALA B N 1
ATOM 4457 C CA . ALA B 1 278 ? -1.366 -8.398 15.719 1 95.06 278 ALA B CA 1
ATOM 4458 C C . ALA B 1 278 ? -2.498 -7.582 15.102 1 95.06 278 ALA B C 1
ATOM 4460 O O . ALA B 1 278 ? -2.332 -6.988 14.039 1 95.06 278 ALA B O 1
ATOM 4461 N N . ALA B 1 279 ? -3.635 -7.703 15.719 1 96.12 279 ALA B N 1
ATOM 4462 C CA . ALA B 1 279 ? -4.684 -6.707 15.531 1 96.12 279 ALA B CA 1
ATOM 4463 C C . ALA B 1 279 ? -4.496 -5.527 16.484 1 96.12 279 ALA B C 1
ATOM 4465 O O . ALA B 1 279 ? -4.273 -5.715 17.672 1 96.12 279 ALA B O 1
ATOM 4466 N N . ILE B 1 280 ? -4.531 -4.34 15.961 1 93.06 280 ILE B N 1
ATOM 4467 C CA . ILE B 1 280 ? -4.184 -3.145 16.719 1 93.06 280 ILE B CA 1
ATOM 4468 C C . ILE B 1 280 ? -5.328 -2.139 16.672 1 93.06 280 ILE B C 1
ATOM 4470 O O . ILE B 1 280 ? -5.922 -1.927 15.602 1 93.06 280 ILE B O 1
ATOM 4474 N N . TRP B 1 281 ? -5.652 -1.538 17.781 1 90.25 281 TRP B N 1
ATOM 4475 C CA . TRP B 1 281 ? -6.66 -0.492 17.938 1 90.25 281 TRP B CA 1
ATOM 4476 C C . TRP B 1 281 ? -6.098 0.696 18.703 1 90.25 281 TRP B C 1
ATOM 4478 O O . TRP B 1 281 ? -5.113 0.561 19.438 1 90.25 281 TRP B O 1
ATOM 4488 N N . ARG B 1 282 ? -6.777 1.756 18.453 1 82.56 282 ARG B N 1
ATOM 4489 C CA . ARG B 1 282 ? -6.488 2.852 19.375 1 82.56 282 ARG B CA 1
ATOM 4490 C C . ARG B 1 282 ? -7.113 2.598 20.75 1 82.56 282 ARG B C 1
ATOM 4492 O O . ARG B 1 282 ? -8.242 2.115 20.828 1 82.56 282 ARG B O 1
ATOM 4499 N N . ARG B 1 283 ? -6.457 2.941 21.781 1 77.81 283 ARG B N 1
ATOM 4500 C CA . ARG B 1 283 ? -6.953 2.715 23.141 1 77.81 283 ARG B CA 1
ATOM 4501 C C . ARG B 1 283 ? -8.094 3.674 23.469 1 77.81 283 ARG B C 1
ATOM 4503 O O . ARG B 1 283 ? -8.992 3.33 24.234 1 77.81 283 ARG B O 1
ATOM 4510 N N . ASP B 1 284 ? -7.977 4.855 22.953 1 68.19 284 ASP B N 1
ATOM 4511 C CA . ASP B 1 284 ? -8.898 5.91 23.375 1 68.19 284 ASP B CA 1
ATOM 4512 C C . ASP B 1 284 ? -10.188 5.859 22.562 1 68.19 284 ASP B C 1
ATOM 4514 O O . ASP B 1 284 ? -11.047 6.73 22.703 1 68.19 284 ASP B O 1
ATOM 4518 N N . ARG B 1 285 ? -10.281 4.926 21.688 1 68.44 285 ARG B N 1
ATOM 4519 C CA . ARG B 1 285 ? -11.508 4.715 20.922 1 68.44 285 ARG B CA 1
ATOM 4520 C C . ARG B 1 285 ? -12.039 3.297 21.125 1 68.44 285 ARG B C 1
ATOM 4522 O O . ARG B 1 285 ? -11.266 2.338 21.156 1 68.44 285 ARG B O 1
ATOM 4529 N N . PRO B 1 286 ? -13.234 3.264 21.453 1 58.31 286 PRO B N 1
ATOM 4530 C CA . PRO B 1 286 ? -13.781 1.913 21.609 1 58.31 286 PRO B CA 1
ATOM 4531 C C . PRO B 1 286 ? -13.734 1.099 20.328 1 58.31 286 PRO B C 1
ATOM 4533 O O . PRO B 1 286 ? -13.969 1.639 19.234 1 58.31 286 PRO B O 1
ATOM 4536 N N . SER B 1 287 ? -13.258 -0.053 20.531 1 72.06 287 SER B N 1
ATOM 4537 C CA . SER B 1 287 ? -13.391 -0.959 19.406 1 72.06 287 SER B CA 1
ATOM 4538 C C . SER B 1 287 ? -14.859 -1.245 19.094 1 72.06 287 SER B C 1
ATOM 4540 O O . SER B 1 287 ? -15.688 -1.334 20 1 72.06 287 SER B O 1
ATOM 4542 N N . THR B 1 288 ? -15.086 -1.251 17.812 1 75.19 288 THR B N 1
ATOM 4543 C CA . THR B 1 288 ? -16.453 -1.604 17.438 1 75.19 288 THR B CA 1
ATOM 4544 C C . THR B 1 288 ? -16.641 -3.117 17.422 1 75.19 288 THR B C 1
ATOM 4546 O O . THR B 1 288 ? -15.656 -3.869 17.406 1 75.19 288 THR B O 1
ATOM 4549 N N . ARG B 1 289 ? -17.828 -3.551 17.625 1 79.56 289 ARG B N 1
ATOM 4550 C CA . ARG B 1 289 ? -18.156 -4.969 17.562 1 79.56 289 ARG B CA 1
ATOM 4551 C C . ARG B 1 289 ? -17.672 -5.582 16.25 1 79.56 289 ARG B C 1
ATOM 4553 O O . ARG B 1 289 ? -17.188 -6.711 16.234 1 79.56 289 ARG B O 1
ATOM 4560 N N . GLN B 1 290 ? -17.781 -4.844 15.195 1 86.75 290 GLN B N 1
ATOM 4561 C CA . GLN B 1 290 ? -17.391 -5.328 13.883 1 86.75 290 GLN B CA 1
ATOM 4562 C C . GLN B 1 290 ? -15.875 -5.512 13.789 1 86.75 290 GLN B C 1
ATOM 4564 O O . GLN B 1 290 ? -15.391 -6.484 13.195 1 86.75 290 GLN B O 1
ATOM 4569 N N . ALA B 1 291 ? -15.141 -4.586 14.375 1 91.75 291 ALA B N 1
ATOM 4570 C CA . ALA B 1 291 ? -13.688 -4.672 14.359 1 91.75 291 ALA B CA 1
ATOM 4571 C C . ALA B 1 291 ? -13.195 -5.883 15.148 1 91.75 291 ALA B C 1
ATOM 4573 O O . ALA B 1 291 ? -12.312 -6.609 14.695 1 91.75 291 ALA B O 1
ATOM 4574 N N . ARG B 1 292 ? -13.805 -6.109 16.266 1 92.19 292 ARG B N 1
ATOM 4575 C CA . ARG B 1 292 ? -13.453 -7.273 17.078 1 92.19 292 ARG B CA 1
ATOM 4576 C C . ARG B 1 292 ? -13.844 -8.57 16.359 1 92.19 292 ARG B C 1
ATOM 4578 O O . ARG B 1 292 ? -13.086 -9.539 16.391 1 92.19 292 ARG B O 1
ATOM 4585 N N . ALA B 1 293 ? -15.016 -8.547 15.812 1 94.56 293 ALA B N 1
ATOM 4586 C CA . ALA B 1 293 ? -15.477 -9.727 15.078 1 94.56 293 ALA B CA 1
ATOM 4587 C C . ALA B 1 293 ? -14.516 -10.07 13.945 1 94.56 293 ALA B C 1
ATOM 4589 O O . ALA B 1 293 ? -14.25 -11.25 13.688 1 94.56 293 ALA B O 1
ATOM 4590 N N . PHE B 1 294 ? -14.023 -9.086 13.25 1 96.94 294 PHE B N 1
ATOM 4591 C CA . PHE B 1 294 ? -13.07 -9.344 12.18 1 96.94 294 PHE B CA 1
ATOM 4592 C C . PHE B 1 294 ? -11.781 -9.938 12.727 1 96.94 294 PHE B C 1
ATOM 4594 O O . PHE B 1 294 ? -11.242 -10.891 12.164 1 96.94 294 PHE B O 1
ATOM 4601 N N . ALA B 1 295 ? -11.25 -9.336 13.805 1 96.69 295 ALA B N 1
ATOM 4602 C CA . ALA B 1 295 ? -10.031 -9.852 14.422 1 96.69 295 ALA B CA 1
ATOM 4603 C C . ALA B 1 295 ? -10.203 -11.305 14.852 1 96.69 295 ALA B C 1
ATOM 4605 O O . ALA B 1 295 ? -9.305 -12.125 14.656 1 96.69 295 ALA B O 1
ATOM 4606 N N . ASP B 1 296 ? -11.32 -11.617 15.414 1 96.88 296 ASP B N 1
ATOM 4607 C CA . ASP B 1 296 ? -11.617 -12.984 15.828 1 96.88 296 ASP B CA 1
ATOM 4608 C C . ASP B 1 296 ? -11.664 -13.922 14.617 1 96.88 296 ASP B C 1
ATOM 4610 O O . ASP B 1 296 ? -11.133 -15.031 14.672 1 96.88 296 ASP B O 1
ATOM 4614 N N . THR B 1 297 ? -12.352 -13.516 13.57 1 97.62 297 THR B N 1
ATOM 4615 C CA . THR B 1 297 ? -12.445 -14.305 12.352 1 97.62 297 THR B CA 1
ATOM 4616 C C . THR B 1 297 ? -11.062 -14.547 11.758 1 97.62 297 THR B C 1
ATOM 4618 O O . THR B 1 297 ? -10.781 -15.625 11.227 1 97.62 297 THR B O 1
ATOM 4621 N N . LEU B 1 298 ? -10.227 -13.516 11.797 1 97.88 298 LEU B N 1
ATOM 4622 C CA . LEU B 1 298 ? -8.859 -13.625 11.297 1 97.88 298 LEU B CA 1
ATOM 4623 C C . LEU B 1 298 ? -8.07 -14.656 12.102 1 97.88 298 LEU B C 1
ATOM 4625 O O . LEU B 1 298 ? -7.344 -15.477 11.539 1 97.88 298 LEU B O 1
ATOM 4629 N N . ALA B 1 299 ? -8.195 -14.602 13.398 1 97 299 ALA B N 1
ATOM 4630 C CA . ALA B 1 299 ? -7.551 -15.586 14.25 1 97 299 ALA B CA 1
ATOM 4631 C C . ALA B 1 299 ? -7.984 -17 13.883 1 97 299 ALA B C 1
ATOM 4633 O O . ALA B 1 299 ? -7.16 -17.922 13.844 1 97 299 ALA B O 1
ATOM 4634 N N . GLU B 1 300 ? -9.258 -17.188 13.594 1 96.5 300 GLU B N 1
ATOM 4635 C CA . GLU B 1 300 ? -9.789 -18.484 13.18 1 96.5 300 GLU B CA 1
ATOM 4636 C C . GLU B 1 300 ? -9.18 -18.938 11.859 1 96.5 300 GLU B C 1
ATOM 4638 O O . GLU B 1 300 ? -8.844 -20.109 11.695 1 96.5 300 GLU B O 1
ATOM 4643 N N . ALA B 1 301 ? -9.086 -18.016 10.953 1 95.38 301 ALA B N 1
ATOM 4644 C CA . ALA B 1 301 ? -8.531 -18.328 9.641 1 95.38 301 ALA B CA 1
ATOM 4645 C C . ALA B 1 301 ? -7.078 -18.781 9.766 1 95.38 301 ALA B C 1
ATOM 4647 O O . ALA B 1 301 ? -6.645 -19.703 9.055 1 95.38 301 ALA B O 1
ATOM 4648 N N . ILE B 1 302 ? -6.309 -18.125 10.578 1 96.19 302 ILE B N 1
ATOM 4649 C CA . ILE B 1 302 ? -4.91 -18.469 10.805 1 96.19 302 ILE B CA 1
ATOM 4650 C C . ILE B 1 302 ? -4.805 -19.859 11.398 1 96.19 302 ILE B C 1
ATOM 4652 O O . ILE B 1 302 ? -3.971 -20.672 10.969 1 96.19 302 ILE B O 1
ATOM 4656 N N . GLN B 1 303 ? -5.648 -20.203 12.328 1 92.94 303 GLN B N 1
ATOM 4657 C CA . GLN B 1 303 ? -5.633 -21.5 13 1 92.94 303 GLN B CA 1
ATOM 4658 C C . GLN B 1 303 ? -6.031 -22.609 12.047 1 92.94 303 GLN B C 1
ATOM 4660 O O . GLN B 1 303 ? -5.543 -23.75 12.172 1 92.94 303 GLN B O 1
ATOM 4665 N N . SER B 1 304 ? -6.914 -22.344 11.125 1 88.94 304 SER B N 1
ATOM 4666 C CA . SER B 1 304 ? -7.391 -23.359 10.195 1 88.94 304 SER B CA 1
ATOM 4667 C C . SER B 1 304 ? -6.336 -23.688 9.141 1 88.94 304 SER B C 1
ATOM 4669 O O . SER B 1 304 ? -6.41 -24.719 8.477 1 88.94 304 SER B O 1
ATOM 4671 N N . SER B 1 305 ? -5.422 -22.797 8.867 1 79.31 305 SER B N 1
ATOM 4672 C CA . SER B 1 305 ? -4.387 -23.016 7.863 1 79.31 305 SER B CA 1
ATOM 4673 C C . SER B 1 305 ? -3.152 -23.672 8.469 1 79.31 305 SER B C 1
ATOM 4675 O O . SER B 1 305 ? -2.25 -24.109 7.746 1 79.31 305 SER B O 1
ATOM 4677 N N . SER B 1 306 ? -2.957 -23.578 9.812 1 62.09 306 SER B N 1
ATOM 4678 C CA . SER B 1 306 ? -1.841 -24.219 10.5 1 62.09 306 SER B CA 1
ATOM 4679 C C . SER B 1 306 ? -2.078 -25.719 10.656 1 62.09 306 SER B C 1
ATOM 4681 O O . SER B 1 306 ? -3.221 -26.156 10.805 1 62.09 306 SER B O 1
#

Secondary structure (DSSP, 8-state):
--GGGG---HHHHHHHHHHHHH--HHHHHHHTT--HHHHHHHHHHHHHHHTS--EEEETTEEEE-HHHHHHHHHHHHHHHHHHHHHHHHHHHHTT-SEEEEEEEEGGGTTTTHHHHHHHHHHH-TTEEEEEEEE-HHHHHHHHHTTS-SEEEEE--TTS-TTTEEEEEEE---EEEEE-TTSGGGG-S--BHHHHTTS-EEESPTT-HHHHHHHHHHHHTTPPPPPEEEE--HHHHHHHHHHS--EEEEEHHHHHHHHHTTS-EEE-PBSPPPP--EEEEEETTSPPPHHHHHHHHHHHHHHHHH-/--GGGG---HHHHHHHHHHHHH--HHHHHHHTT--HHHHHHHHHHHHHHHTS--EEEETTEEEE-HHHHHHHHHHHHHHHHHHHHHHHHHHHHTT-SEEEEEEEEGGGTTTTHHHHHHHHHHH-TTEEEEEEEE-HHHHHHHHHHT--SEEEEE--TTS-TTTEEEEEEE---EEEEE-TTSGGGG-S--BHHHHTTS-EEESPTT-HHHHHHHHHHHHTTPPPPPEEEE--HHHHHHHHHHS--EEEEEHHHHHHHHHTTS-EEE-PBSPPPP--EEEEEETTSPPPHHHHHHHHHHHHHHHHH-

Sequence (612 aa):
MTPFKGKLRTRHLEIVLTVAELGNLSKAAAQLHSTQSGLSRAIAEIEELVGARLFERTARGTSCTPLGEAMCRHARQLLTGFRKAEIDLAALLRGDEGSLTVGCFSMFAGWPVAQAASRFRERHPRITLTLEIGTHERLIEDLDAGALDVLISRFSSTVDPRIYRSVTLLEDAVVLACAPAHPLAERPEVTLADCVAYPWITALPGSRIRGELEMLLLREGLPIPDMIGALSLEFGRELLTVGPYLWMLPGSVAAVRAARGEVAVLAPRPALRRSPLAAIWRRDRPSTRQARAFADTLAEAIQSSSMTPFKGKLRTRHLEIVLTVAELGNLSKAAAQLHSTQSGLSRAIAEIEELVGARLFERTARGTSCTPLGEAMCRHARQLLTGFRKAEIDLAALLRGDEGSLTVGCFSMFAGWPVAQAASRFRERHPRITLTLEIGTHERLIEDLDAGALDVLISRFSSTVDPRIYRSVTLLEDAVVLACAPAHPLAERPEVTLADCVAYPWITALPGSRIRGELEMLLLREGLPIPDMIGALSLEFGRELLTVGPYLWMLPGSVAAVRAARGEVAVLAPRPALRRSPLAAIWRRDRPSTRQARAFADTLAEAIQSSS

Foldseek 3Di:
DCVLVVPDDLVLLVLLQLCQVVLALCVSCVVSVHHSVVSVVSQVVSCVSVVHRQWDQDPVHIHGDPVSVVSNLVSVLVNLVVVLVVVQVVLVVVVAPGEAEEEEEQQCVDPPQVVLVVVLCVVRVRYHYHYDYDHPVVVVVCQVSVNHLKYWDWDDPPPDVVWKDKDFLDWWFKFKKAACVAPCLPPPADAVQNQLVAEEEAADPPDPQVVQVCVVCVVVVHDHHHYDHDRHPVVVLVVRVVGTYIYIHIHLSVVLCVVVNSIRIHDYPPTRDIITIIMMHTPVDDRDPSSVSSRVSSSVSSVVSD/DCVLVVPDDLVLLVLLQLCQVVLALCVSCVVSVHHSVVSVVSQVVSCVSVVHRQWDQDPVHIHGDPVSVVSNLVSVLVNLVVVLVVVQVVLVVVVAPGEAEEEEEQQCVDPPLVVLVVVLCVVRVRYHYHYDYDHPVVVVVCQVSVNHLKYWDWDDPPPDVVWKDKDFLDWWFKFKKAACVAPCLPPPADAVQNQLVAEEEAADPPDPQVVQVCVVCVVVVHDHHHYDHDRHPVVVLVVRVVGTYIYIHIHLSVVLCVVVNSIRIHDYPPTRDIITIIMMHTPVDDRDPSSVSSRVSSSVSSVVSD

Solvent-accessible surface area (backbone atoms only — not comparable to full-atom values): 31359 Å² total; per-residue (Å²): 125,55,68,61,80,61,66,70,45,73,64,53,35,50,48,50,40,41,32,51,71,59,23,25,56,60,59,24,9,56,74,65,73,40,48,47,69,54,42,52,49,49,51,50,51,50,20,57,64,70,68,42,65,31,63,42,83,49,99,85,32,32,38,49,26,12,50,21,27,41,46,32,54,49,26,47,28,48,47,37,39,45,49,46,45,47,50,30,48,51,27,39,74,72,64,23,81,26,61,46,36,36,27,30,26,35,77,36,35,21,64,47,44,21,58,15,50,55,53,41,40,69,77,36,71,41,42,43,45,33,44,49,62,31,51,58,76,59,43,51,52,34,39,73,46,56,62,28,60,29,35,38,28,71,50,49,93,76,60,51,70,87,53,34,40,73,45,81,64,40,88,26,41,45,34,41,27,28,31,59,85,36,82,69,54,77,46,92,78,54,44,51,75,63,52,42,79,33,39,32,38,29,54,43,84,87,35,68,67,40,48,51,50,51,50,52,32,50,74,70,72,41,70,83,44,58,56,34,16,43,71,41,61,47,23,52,57,46,34,38,74,75,44,76,35,35,35,58,35,53,34,64,51,46,49,56,36,31,75,70,64,63,31,28,77,46,76,42,60,79,70,57,70,71,47,31,34,21,40,36,36,56,57,92,43,83,74,48,73,66,44,50,51,46,50,52,40,33,42,51,39,49,58,71,75,100,125,56,69,62,78,62,66,70,45,72,64,54,35,51,48,50,38,40,30,49,71,60,22,25,57,60,60,25,8,57,74,66,72,39,49,47,68,54,42,52,49,48,51,50,50,48,20,57,64,72,69,42,65,31,62,42,83,50,100,86,33,32,38,50,26,11,48,20,29,38,46,32,52,49,25,47,28,47,46,36,40,47,48,46,45,47,51,29,48,51,26,41,74,72,64,21,82,25,61,45,36,36,27,31,26,35,76,35,37,21,65,46,45,22,58,15,50,54,53,42,41,71,76,36,71,42,43,44,44,32,44,49,61,31,52,58,77,58,43,52,52,34,40,73,48,54,61,28,60,29,35,38,30,72,52,50,93,75,60,50,69,88,52,32,40,72,43,82,64,40,90,25,40,42,35,41,27,28,30,60,84,36,83,69,53,76,45,91,78,53,44,50,75,65,52,44,76,34,39,33,38,29,54,42,85,86,35,68,68,42,49,52,50,51,50,51,32,50,74,70,72,42,70,83,43,57,55,35,16,43,71,41,62,48,23,52,56,47,36,37,74,76,44,75,36,36,35,58,35,53,34,66,52,48,49,57,37,31,76,70,65,62,31,29,78,46,77,42,60,80,71,56,70,69,47,31,34,20,40,35,35,56,56,91,44,82,74,47,72,66,46,52,49,46,50,52,40,32,41,51,40,48,58,70,74,101

InterPro domains:
  IPR000847 LysR, HTH, N-terminal domain [PF00126] (11-69)
  IPR000847 LysR, HTH, N-terminal domain [PR00039] (25-36)
  IPR000847 LysR, HTH, N-terminal domain [PR00039] (36-46)
  IPR000847 LysR, HTH, N-terminal domain [PR00039] (46-57)
  IPR000847 LysR, HTH, N-terminal domain [PS50931] (8-65)
  IPR005119 LysR, substrate-binding [PF03466] (95-301)
  IPR036388 Winged helix-like DNA-binding domain superfamily [G3DSA:1.10.10.10] (8-93)
  IPR036390 Winged helix DNA-binding domain superfamily [SSF46785] (8-112)
  IPR050950 HTH-type LysR transcriptional regulators [PTHR30419] (8-305)